Protein AF-A0A7S0FNV6-F1 (afdb_monomer_lite)

Secondary structure (DSSP, 8-state):
-PPPPP--PPPPPP--------TT----SPPGGGBS-THHHHHHEETTTTEEPPGGGEEE-TTS-EEEHHHHHHHHHHHHHH-TT--SS----EEE-TTT--EEETTTTTTTSPPPHHHHHHHHH-EEE-TTS-GGGSPTT--SS-TTSHHHHTT-----EEEHHHHHHIIIII-HHHHHHHHHTTHHHHTTS-------------------------------PPPP----------------S----SEEEEESS-B----EETTEEB--B-TT-EEEEEEE-TTSEEEEEETTS-EEEEEGGGEEE--EE-SS-B---GGGTBPPB-TT-EEEEEEEETTTEEEEEEPPPPPTT-----PPPEEEEEEGGGS---

Foldseek 3Di:
DDDPDPDDDDDDDQDDDDPADFLLDFPLAAWLQFFPDPVCLQQQQAPQVRTGEDLFQWWQAPVSHIHGLSRVVSVLVVVVVVCPPPPPDPDFSWDADPPPGHIDGCVRRCSVHTYDPVSSVVQQFGKGFGLQADPVSTPVPRNSHDCSRVSNVVVHGDGDIGGSNCHNVCLVPNPPSSVVSVVVVCVVVVVVPDDDDDDDDDDDDDDDDDDDDDDDDDDDDDDDDDDDDDDDDDDDPPDPPDDDDDDLLFAKWFQQAFDDDQDDDVVAGDDGDHGGWIWGFPDADPVQWTWTAGPVGDTHIDRSVRIDFDWFFFQAFDCFDLVVFADGDHGRFTWTFSDDDPQFKTWTWTDQDDDPPPPDRPDDIRTGMDTNVRTPDD

Sequence (378 aa):
MLAPEPTVVPPPPPKRHRPAGGSCEIPIRAHAGQLMDPDLYEEFVCRICLDLCEISEVTLLPCSHIFCRPCLRSYLDWVASRSETVRSSGKVTQGECPTCRRPFTREQAHMDSTSPAPVSEWLQRVPVRCAFAPSQHFPEGDDPLPAGHMVRLQGLSCDWVGSLGSYSQHLQDGCRVAAKVRKGGNVESALAEGGTSALSTPLAGTPCHSTAAGDSAAGHVEQSRTPDVQQSTPGTEEDARSIGPTVWRTGDFVVAQPWQSSERWGNEAALCVDSGDRVYISEVDGQEWAQGLLTDGRRGWLPFLICRRQPQVAVAAYEGDEARGYCRVKPGDELEVYHREGPQWCYGARLPRPLPTGGSPQASMVVGWFPTAILPTT

pLDDT: mean 79.87, std 24.1, range [28.97, 98.31]

Organism: NCBI:txid73915

Structure (mmCIF, N/CA/C/O backbone):
data_AF-A0A7S0FNV6-F1
#
_entry.id   AF-A0A7S0FNV6-F1
#
loop_
_atom_site.group_PDB
_atom_site.id
_atom_site.type_symbol
_atom_site.label_atom_id
_atom_site.label_alt_id
_atom_site.label_comp_id
_atom_site.label_asym_id
_atom_site.label_entity_id
_atom_site.label_seq_id
_atom_site.pdbx_PDB_ins_code
_atom_site.Cartn_x
_atom_site.Cartn_y
_atom_site.Cartn_z
_atom_site.occupancy
_atom_site.B_i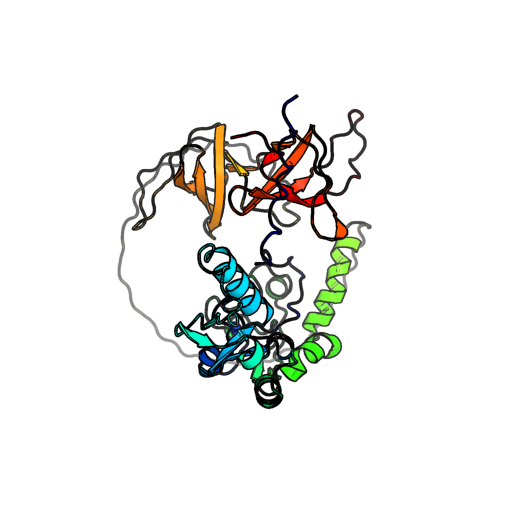so_or_equiv
_atom_site.auth_seq_id
_atom_site.auth_comp_id
_atom_site.auth_asym_id
_atom_site.auth_atom_id
_atom_site.pdbx_PDB_model_num
ATOM 1 N N . MET A 1 1 ? 28.979 33.963 -18.507 1.00 49.81 1 MET A N 1
ATOM 2 C CA . MET A 1 1 ? 27.664 33.319 -18.696 1.00 49.81 1 MET A CA 1
ATOM 3 C C . MET A 1 1 ? 27.748 31.952 -18.047 1.00 49.81 1 MET A C 1
ATOM 5 O O . MET A 1 1 ? 28.467 31.106 -18.558 1.00 49.81 1 MET A O 1
ATOM 9 N N . LEU A 1 2 ? 27.155 31.795 -16.862 1.00 43.12 2 LEU A N 1
ATOM 10 C CA . LEU A 1 2 ? 27.090 30.507 -16.167 1.00 43.12 2 LEU A CA 1
ATOM 11 C C . LEU A 1 2 ? 26.067 29.633 -16.898 1.00 43.12 2 LEU A C 1
ATOM 13 O O . LEU A 1 2 ? 24.983 30.115 -17.225 1.00 43.12 2 LEU A O 1
ATOM 17 N N . ALA A 1 3 ? 26.444 28.397 -17.218 1.00 38.44 3 ALA A N 1
ATOM 18 C CA . ALA A 1 3 ? 25.527 27.438 -17.817 1.00 38.44 3 ALA A CA 1
ATOM 19 C C . ALA A 1 3 ? 24.372 27.159 -16.835 1.00 38.44 3 ALA A C 1
ATOM 21 O O . ALA A 1 3 ? 24.632 27.070 -15.633 1.00 38.44 3 ALA A O 1
ATOM 22 N N . PRO A 1 4 ? 23.118 27.048 -17.309 1.00 50.66 4 PRO A N 1
ATOM 23 C CA . PRO A 1 4 ? 22.007 26.663 -16.450 1.00 50.66 4 PRO A CA 1
ATOM 24 C C . PRO A 1 4 ? 22.286 25.280 -15.856 1.00 50.66 4 PRO A C 1
ATOM 26 O O . PRO A 1 4 ? 22.694 24.366 -16.576 1.00 50.66 4 PRO A O 1
ATOM 29 N N . GLU A 1 5 ? 22.095 25.143 -14.543 1.00 34.44 5 GLU A N 1
ATOM 30 C CA . GLU A 1 5 ? 22.218 23.849 -13.878 1.00 34.44 5 GLU A CA 1
ATOM 31 C C . GLU A 1 5 ? 21.238 22.846 -14.505 1.00 34.44 5 GLU A C 1
ATOM 33 O O . GLU A 1 5 ? 20.091 23.201 -14.803 1.00 34.44 5 GLU A O 1
ATOM 38 N N . PRO A 1 6 ? 21.675 21.599 -14.747 1.00 37.44 6 PRO A N 1
ATOM 39 C CA . PRO A 1 6 ? 20.816 20.580 -15.321 1.00 37.44 6 PRO A CA 1
ATOM 40 C C . PRO A 1 6 ? 19.623 20.340 -14.396 1.00 37.44 6 PRO A C 1
ATOM 42 O O . PRO A 1 6 ? 19.781 20.061 -13.209 1.00 37.44 6 PRO A O 1
ATOM 45 N N . THR A 1 7 ? 18.416 20.440 -14.952 1.00 37.69 7 THR A N 1
ATOM 46 C CA . THR A 1 7 ? 17.172 20.130 -14.248 1.00 37.69 7 THR A CA 1
ATOM 47 C C . THR A 1 7 ? 17.206 18.660 -13.834 1.00 37.69 7 THR A C 1
ATOM 49 O O . THR A 1 7 ? 17.069 17.765 -14.668 1.00 37.69 7 THR A O 1
ATOM 52 N N . VAL A 1 8 ? 17.449 18.403 -12.548 1.00 36.47 8 VAL A N 1
ATOM 53 C CA . VAL A 1 8 ? 17.469 17.050 -11.986 1.00 36.47 8 VAL A CA 1
ATOM 54 C C . VAL A 1 8 ? 16.041 16.514 -12.008 1.00 36.47 8 VAL A C 1
ATOM 56 O O . VAL A 1 8 ? 15.206 16.899 -11.193 1.00 36.47 8 VAL A O 1
ATOM 59 N N . VAL A 1 9 ? 15.744 15.643 -12.972 1.00 37.19 9 VAL A N 1
ATOM 60 C CA . VAL A 1 9 ? 14.475 14.910 -13.022 1.00 37.19 9 VAL A CA 1
ATOM 61 C C . VAL A 1 9 ? 14.528 13.828 -11.936 1.00 37.19 9 VAL A C 1
ATOM 63 O O . VAL A 1 9 ? 15.417 12.974 -11.997 1.00 37.19 9 VAL A O 1
ATOM 66 N N . PRO A 1 10 ? 13.638 13.845 -10.925 1.00 36.56 10 PRO A N 1
ATOM 67 C CA . PRO A 1 10 ? 13.644 12.831 -9.879 1.00 36.56 10 PRO A CA 1
ATOM 68 C C . PRO A 1 10 ? 13.329 11.445 -10.469 1.00 36.56 10 PRO A C 1
ATOM 70 O O . PRO A 1 10 ? 12.566 11.344 -11.437 1.00 36.56 10 PRO A O 1
ATOM 73 N N . PRO A 1 11 ? 13.908 10.367 -9.911 1.00 38.66 11 PRO A N 1
ATOM 74 C CA . PRO A 1 11 ? 13.643 9.011 -10.372 1.00 38.66 11 PRO A CA 1
ATOM 75 C C . PRO A 1 11 ? 12.152 8.650 -10.221 1.00 38.66 11 PRO A C 1
ATOM 77 O O . PRO A 1 11 ? 11.466 9.192 -9.348 1.00 38.66 11 PRO A O 1
ATOM 80 N N . PRO A 1 12 ? 11.628 7.734 -11.059 1.00 33.19 12 PRO A N 1
ATOM 81 C CA . PRO A 1 12 ? 10.255 7.257 -10.930 1.00 33.19 12 PRO A CA 1
ATOM 82 C C . PRO A 1 12 ? 10.055 6.542 -9.577 1.00 33.19 12 PRO A C 1
ATOM 84 O O . PRO A 1 12 ? 10.946 5.799 -9.160 1.00 33.19 12 PRO A O 1
ATOM 87 N N . PRO A 1 13 ? 8.906 6.731 -8.898 1.00 38.12 13 PRO A N 1
ATOM 88 C CA . PRO A 1 13 ? 8.635 6.094 -7.609 1.00 38.12 13 PRO A CA 1
ATOM 89 C C . PRO A 1 13 ? 8.550 4.560 -7.739 1.00 38.12 13 PRO A C 1
ATOM 91 O O . PRO A 1 13 ? 8.210 4.044 -8.816 1.00 38.12 13 PRO A O 1
ATOM 94 N N . PRO A 1 14 ? 8.847 3.804 -6.667 1.00 36.81 14 PRO A N 1
ATOM 95 C CA . PRO A 1 14 ? 8.740 2.352 -6.666 1.00 36.81 14 PRO A CA 1
ATOM 96 C C . PRO A 1 14 ? 7.277 1.898 -6.793 1.00 36.81 14 PRO A C 1
ATOM 98 O O . PRO A 1 14 ? 6.325 2.538 -6.346 1.00 36.81 14 PRO A O 1
ATOM 101 N N . LYS A 1 15 ? 7.069 0.747 -7.438 1.00 39.38 15 LYS A N 1
ATOM 102 C CA . LYS A 1 15 ? 5.730 0.188 -7.646 1.00 39.38 15 LYS A CA 1
ATOM 103 C C . LYS A 1 15 ? 5.241 -0.567 -6.393 1.00 39.38 15 LYS A C 1
ATOM 105 O O . LYS A 1 15 ? 5.511 -1.752 -6.266 1.00 39.38 15 LYS A O 1
ATOM 110 N N . ARG A 1 16 ? 4.429 0.140 -5.589 1.00 50.41 16 ARG A N 1
ATOM 111 C CA . ARG A 1 16 ? 3.310 -0.281 -4.696 1.00 50.41 16 ARG A CA 1
ATOM 112 C C . ARG A 1 16 ? 3.579 -1.174 -3.463 1.00 50.41 16 ARG A C 1
ATOM 114 O O . ARG A 1 16 ? 3.850 -2.357 -3.608 1.00 50.41 16 ARG A O 1
ATOM 121 N N . HIS A 1 17 ? 3.169 -0.664 -2.292 1.00 35.41 17 HIS A N 1
ATOM 122 C CA . HIS A 1 17 ? 2.079 -1.257 -1.496 1.00 35.41 17 HIS A CA 1
ATOM 123 C C . HIS A 1 17 ? 0.833 -0.375 -1.674 1.00 35.41 17 HIS A C 1
ATOM 125 O O . HIS A 1 17 ? 0.923 0.851 -1.663 1.00 35.41 17 HIS A O 1
ATOM 131 N N . ARG A 1 18 ? -0.326 -0.982 -1.931 1.00 41.66 18 ARG A N 1
ATOM 132 C CA . ARG A 1 18 ? -1.600 -0.265 -2.067 1.00 41.66 18 ARG A CA 1
ATOM 133 C C . ARG A 1 18 ? -2.161 -0.034 -0.653 1.00 41.66 18 ARG A C 1
ATOM 135 O O . ARG A 1 18 ? -2.163 -1.000 0.106 1.00 41.66 18 ARG A O 1
ATOM 142 N N . PRO A 1 19 ? -2.625 1.174 -0.280 1.00 43.91 19 PRO A N 1
ATOM 143 C CA . PRO A 1 19 ? -3.378 1.342 0.963 1.00 43.91 19 PRO A CA 1
ATOM 144 C C . PRO A 1 19 ? -4.618 0.441 0.921 1.00 43.91 19 PRO A C 1
ATOM 146 O O . PRO A 1 19 ? -5.145 0.200 -0.170 1.00 43.91 19 PRO A O 1
ATOM 149 N N . ALA A 1 20 ? -5.021 -0.085 2.084 1.00 49.03 20 ALA A N 1
ATOM 150 C CA . ALA A 1 20 ? -6.153 -0.998 2.242 1.00 49.03 20 ALA A CA 1
ATOM 151 C C . ALA A 1 20 ? -7.318 -0.572 1.333 1.00 49.03 20 ALA A C 1
ATOM 153 O O . ALA A 1 20 ? -7.742 0.585 1.367 1.00 49.03 20 ALA A O 1
ATOM 154 N N . GLY A 1 21 ? -7.753 -1.488 0.462 1.00 50.81 21 GLY A N 1
ATOM 155 C CA . GLY A 1 21 ? -8.805 -1.229 -0.516 1.00 50.81 21 GLY A CA 1
ATOM 156 C C . GLY A 1 21 ? -10.047 -0.633 0.144 1.00 50.81 21 GLY A C 1
ATOM 157 O O . GLY A 1 21 ? -10.312 -0.873 1.323 1.00 50.81 21 GLY A O 1
ATOM 158 N N . GLY A 1 22 ? -10.804 0.169 -0.609 1.00 59.50 22 GLY A N 1
ATOM 159 C CA . GLY A 1 22 ? -12.072 0.719 -0.122 1.00 59.50 22 GLY A CA 1
ATOM 160 C C . GLY A 1 22 ? -12.992 -0.385 0.416 1.00 59.50 22 GLY A C 1
ATOM 161 O O . GLY A 1 22 ? -12.847 -1.552 0.056 1.00 59.50 22 GLY A O 1
ATOM 162 N N . SER A 1 23 ? -13.972 -0.026 1.248 1.00 76.94 23 SER A N 1
ATOM 163 C CA . SER A 1 23 ? -14.884 -0.965 1.937 1.00 76.94 23 SER A CA 1
ATOM 164 C C . SER A 1 23 ? -15.609 -1.972 1.023 1.00 76.94 23 SER A C 1
ATOM 166 O O . SER A 1 23 ? -16.166 -2.948 1.524 1.00 76.94 23 SER A O 1
ATOM 168 N N . CYS A 1 24 ? -15.606 -1.746 -0.294 1.00 86.06 24 CYS A N 1
ATOM 169 C CA . CYS A 1 24 ? -16.256 -2.568 -1.314 1.00 86.06 24 CYS A CA 1
ATOM 170 C C . CYS A 1 24 ? -15.292 -3.168 -2.358 1.00 86.06 24 CYS A C 1
ATOM 172 O O . CYS A 1 24 ? -15.754 -3.702 -3.370 1.00 86.06 24 CYS A O 1
ATOM 174 N N . GLU A 1 25 ? -13.972 -3.054 -2.187 1.00 90.56 25 GLU A N 1
ATOM 175 C CA . GLU A 1 25 ? -13.026 -3.585 -3.169 1.00 90.56 25 GLU A CA 1
ATOM 176 C C . GLU A 1 25 ? -12.977 -5.121 -3.145 1.00 90.56 25 GLU A C 1
ATOM 178 O O . GLU A 1 25 ? -12.723 -5.742 -2.121 1.00 90.56 25 GLU A O 1
ATOM 183 N N . ILE A 1 26 ? -13.178 -5.751 -4.305 1.00 93.31 26 ILE A N 1
ATOM 184 C CA . ILE A 1 26 ? -13.079 -7.207 -4.456 1.00 93.31 26 ILE A CA 1
ATOM 185 C C . ILE A 1 26 ? -11.614 -7.579 -4.710 1.00 93.31 26 ILE A C 1
ATOM 187 O O . ILE A 1 26 ? -11.082 -7.178 -5.750 1.00 93.31 26 ILE A O 1
ATOM 191 N N . PRO A 1 27 ? -10.965 -8.376 -3.838 1.00 92.00 27 PRO A N 1
ATOM 192 C CA . PRO A 1 27 ? -9.602 -8.838 -4.079 1.00 92.00 27 PRO A CA 1
ATOM 193 C C . PRO A 1 27 ? -9.567 -9.731 -5.320 1.00 92.00 27 PRO A C 1
ATOM 195 O O . PRO A 1 27 ? -10.121 -10.825 -5.322 1.00 92.00 27 PRO A O 1
ATOM 198 N N . ILE A 1 28 ? -8.940 -9.257 -6.398 1.00 91.12 28 ILE A N 1
ATOM 199 C CA . ILE A 1 28 ? -8.869 -9.990 -7.677 1.00 91.12 28 ILE A CA 1
ATOM 200 C C . ILE A 1 28 ? -7.806 -11.101 -7.615 1.00 91.12 28 ILE A C 1
ATOM 202 O O . ILE A 1 28 ? -7.896 -12.104 -8.322 1.00 91.12 28 ILE A O 1
ATOM 206 N N . ARG A 1 29 ? -6.802 -10.931 -6.750 1.00 92.25 29 ARG A N 1
ATOM 207 C CA . ARG A 1 29 ? -5.719 -11.890 -6.516 1.00 92.25 29 ARG A CA 1
ATOM 208 C C . ARG A 1 29 ? -6.006 -12.711 -5.266 1.00 92.25 29 ARG A C 1
ATOM 210 O O . ARG A 1 29 ? -6.657 -12.224 -4.347 1.00 92.25 29 ARG A O 1
ATOM 217 N N . ALA A 1 30 ? -5.527 -13.950 -5.256 1.00 94.94 30 ALA A N 1
ATOM 218 C CA . ALA A 1 30 ? -5.491 -14.735 -4.034 1.00 94.94 30 ALA A CA 1
ATOM 219 C C . ALA A 1 30 ? -4.297 -14.286 -3.183 1.00 94.94 30 ALA A C 1
ATOM 221 O O . ALA A 1 30 ? -3.218 -14.045 -3.726 1.00 94.94 30 ALA A O 1
ATOM 222 N N . HIS A 1 31 ? -4.512 -14.200 -1.877 1.00 94.06 31 HIS A N 1
ATOM 223 C CA . HIS A 1 31 ? -3.502 -13.889 -0.876 1.00 94.06 31 HIS A CA 1
ATOM 224 C C . HIS A 1 31 ? -2.934 -15.155 -0.237 1.00 94.06 31 HIS A C 1
ATOM 226 O O . HIS A 1 31 ? -3.578 -16.207 -0.264 1.00 94.06 31 HIS A O 1
ATOM 232 N N . ALA A 1 32 ? -1.758 -15.043 0.386 1.00 93.69 32 ALA A N 1
ATOM 233 C CA . ALA A 1 32 ? -1.131 -16.145 1.124 1.00 93.69 32 ALA A CA 1
ATOM 234 C C . ALA A 1 32 ? -2.103 -16.788 2.134 1.00 93.69 32 ALA A C 1
ATOM 236 O O . ALA A 1 32 ? -2.301 -17.998 2.084 1.00 93.69 32 ALA A O 1
ATOM 237 N N . GLY A 1 33 ? -2.819 -15.963 2.916 1.00 93.69 33 GLY A N 1
ATOM 238 C CA . GLY A 1 33 ? -3.893 -16.351 3.847 1.00 93.69 33 GLY A CA 1
ATOM 239 C C . GLY A 1 33 ? -4.915 -17.357 3.301 1.00 93.69 33 GLY A C 1
ATOM 240 O O . GLY A 1 33 ? -5.498 -18.147 4.039 1.00 93.69 33 GLY A O 1
ATOM 241 N N . GLN A 1 34 ? -5.151 -17.342 1.987 1.00 96.12 34 GLN A N 1
ATOM 242 C CA . GLN A 1 34 ? -6.177 -18.153 1.335 1.00 96.12 34 GLN A CA 1
ATOM 243 C C . GLN A 1 34 ? -5.724 -19.576 0.998 1.00 96.12 34 GLN A C 1
ATOM 245 O O . GLN A 1 34 ? -6.561 -20.377 0.568 1.00 96.12 34 GLN A O 1
ATOM 250 N N . LEU A 1 35 ? -4.443 -19.905 1.169 1.00 96.31 35 LEU A N 1
ATOM 251 C CA . LEU A 1 35 ? -3.936 -21.254 0.949 1.00 96.31 35 LEU A CA 1
ATOM 252 C C . LEU A 1 35 ? -4.602 -22.241 1.922 1.00 96.31 35 LEU A C 1
ATOM 254 O O . LEU A 1 35 ? -4.890 -21.945 3.085 1.00 96.31 35 LEU A O 1
ATOM 258 N N . MET A 1 36 ? -4.924 -23.430 1.418 1.00 95.06 36 MET A N 1
ATOM 259 C CA . MET A 1 36 ? -5.504 -24.500 2.239 1.00 95.06 36 MET A CA 1
ATOM 260 C C . MET A 1 36 ? -4.441 -25.323 2.970 1.00 95.06 36 MET A C 1
ATOM 262 O O . MET A 1 36 ? -4.764 -25.986 3.951 1.00 95.06 36 MET A O 1
ATOM 266 N N . ASP A 1 37 ? -3.205 -25.275 2.483 1.00 93.31 37 ASP A N 1
ATOM 267 C CA . ASP A 1 37 ? -2.075 -26.041 2.987 1.00 93.31 37 ASP A CA 1
ATOM 268 C C . ASP A 1 37 ? -0.991 -25.072 3.499 1.00 93.31 37 ASP A C 1
ATOM 270 O O . ASP A 1 37 ? -0.431 -24.318 2.693 1.00 93.31 37 ASP A O 1
ATOM 274 N N . PRO A 1 38 ? -0.727 -25.043 4.819 1.00 86.19 38 PRO A N 1
ATOM 275 C CA . PRO A 1 38 ? 0.300 -24.201 5.424 1.00 86.19 38 PRO A CA 1
ATOM 276 C C . PRO A 1 38 ? 1.704 -24.443 4.864 1.00 86.19 38 PRO A C 1
ATOM 278 O O . PRO A 1 38 ? 2.471 -23.491 4.746 1.00 86.19 38 PRO A O 1
ATOM 281 N N . ASP A 1 39 ? 2.037 -25.671 4.465 1.00 88.50 39 ASP A N 1
ATOM 282 C CA . ASP A 1 39 ? 3.388 -25.997 3.994 1.00 88.50 39 ASP A CA 1
ATOM 283 C C . ASP A 1 39 ? 3.677 -25.319 2.642 1.00 88.50 39 ASP A C 1
ATOM 285 O O . ASP A 1 39 ? 4.799 -24.900 2.351 1.00 88.50 39 ASP A O 1
ATOM 289 N N . LEU A 1 40 ? 2.627 -25.081 1.848 1.00 88.62 40 LEU A N 1
ATOM 290 C CA . LEU A 1 40 ? 2.719 -24.368 0.574 1.00 88.62 40 LEU A CA 1
ATOM 291 C C . LEU A 1 40 ? 3.002 -22.865 0.731 1.00 88.62 40 LEU A C 1
ATOM 293 O O . LEU A 1 40 ? 3.398 -22.216 -0.246 1.00 88.62 40 LEU A O 1
ATOM 297 N N . TYR A 1 41 ? 2.834 -22.292 1.932 1.00 83.12 41 TYR A N 1
ATOM 298 C CA . TYR A 1 41 ? 3.212 -20.897 2.182 1.00 83.12 41 TYR A CA 1
ATOM 299 C C . TYR A 1 41 ? 4.707 -20.688 1.974 1.00 83.12 41 TYR A C 1
ATOM 301 O O . TYR A 1 41 ? 5.117 -19.673 1.411 1.00 83.12 41 TYR A O 1
ATOM 309 N N . GLU A 1 42 ? 5.539 -21.632 2.411 1.00 84.62 42 GLU A N 1
ATOM 310 C CA . GLU A 1 42 ? 6.986 -21.458 2.315 1.00 84.62 42 GLU A CA 1
ATOM 311 C C . GLU A 1 42 ? 7.488 -21.503 0.869 1.00 84.62 42 GLU A C 1
ATOM 313 O O . GLU A 1 42 ? 8.513 -20.880 0.563 1.00 84.62 42 GLU A O 1
ATOM 318 N N . GLU A 1 43 ? 6.745 -22.194 0.002 1.00 89.50 43 GLU A N 1
ATOM 319 C CA . GLU A 1 43 ? 7.110 -22.487 -1.382 1.00 89.50 43 GLU A CA 1
ATOM 320 C C . GLU A 1 43 ? 6.612 -21.424 -2.372 1.00 89.50 43 GLU A C 1
ATOM 322 O O . GLU A 1 43 ? 7.358 -21.030 -3.273 1.00 89.50 43 GLU A O 1
ATOM 327 N N . PHE A 1 44 ? 5.379 -20.923 -2.216 1.00 92.69 44 PHE A N 1
ATOM 328 C CA . PHE A 1 44 ? 4.738 -20.062 -3.227 1.00 92.69 44 PHE A CA 1
ATOM 329 C C . PHE A 1 44 ? 4.578 -18.593 -2.845 1.00 92.69 44 PHE A C 1
ATOM 331 O O . PHE A 1 44 ? 4.183 -17.774 -3.688 1.00 92.69 44 PHE A O 1
ATOM 338 N N . VAL A 1 45 ? 4.891 -18.231 -1.602 1.00 93.38 45 VAL A N 1
ATOM 339 C CA . VAL A 1 45 ? 4.855 -16.838 -1.157 1.00 93.38 45 VAL A CA 1
ATOM 340 C C . VAL A 1 45 ? 6.142 -16.135 -1.575 1.00 93.38 45 VAL A C 1
ATOM 342 O O . VAL A 1 45 ? 7.258 -16.545 -1.247 1.00 93.38 45 VAL A O 1
ATOM 345 N N . CYS A 1 46 ? 5.998 -15.029 -2.301 1.00 95.31 46 CYS A N 1
ATOM 346 C CA . CYS A 1 46 ? 7.129 -14.209 -2.697 1.00 95.31 46 CYS A CA 1
ATOM 347 C C . CYS A 1 46 ? 7.778 -13.587 -1.457 1.00 95.31 46 CYS A C 1
ATOM 349 O O . CYS A 1 46 ? 7.178 -12.744 -0.799 1.00 95.31 46 CYS A O 1
ATOM 351 N N . ARG A 1 47 ? 9.051 -13.895 -1.187 1.00 93.75 47 ARG A N 1
ATOM 352 C CA . ARG A 1 47 ? 9.781 -13.352 -0.021 1.00 93.75 47 ARG A CA 1
ATOM 353 C C . ARG A 1 47 ? 10.081 -11.845 -0.083 1.00 93.75 47 ARG A C 1
ATOM 355 O O . ARG A 1 47 ? 10.660 -11.313 0.854 1.00 93.75 47 ARG A O 1
ATOM 362 N N . ILE A 1 48 ? 9.719 -11.166 -1.176 1.00 92.88 48 ILE A N 1
ATOM 363 C CA . ILE A 1 48 ? 9.853 -9.706 -1.310 1.00 92.88 48 ILE A CA 1
ATOM 364 C C . ILE A 1 48 ? 8.560 -9.007 -0.885 1.00 92.88 48 ILE A C 1
ATOM 366 O O . ILE A 1 48 ? 8.609 -8.128 -0.036 1.00 92.88 48 ILE A O 1
ATOM 370 N N . CYS A 1 49 ? 7.414 -9.375 -1.472 1.00 92.44 49 CYS A N 1
ATOM 371 C CA . CYS A 1 49 ? 6.127 -8.741 -1.150 1.00 92.44 49 CYS A CA 1
ATOM 372 C C . CYS A 1 49 ? 5.319 -9.483 -0.079 1.00 92.44 49 CYS A C 1
ATOM 374 O O . CYS A 1 49 ? 4.260 -9.000 0.300 1.00 92.44 49 CYS A O 1
ATOM 376 N N . LEU A 1 50 ? 5.806 -10.644 0.372 1.00 91.69 50 LEU A N 1
ATOM 377 C CA . LEU A 1 50 ? 5.175 -11.529 1.355 1.00 91.69 50 LEU A CA 1
ATOM 378 C C . LEU A 1 50 ? 3.758 -11.972 0.966 1.00 91.69 50 LEU A C 1
ATOM 380 O O . LEU A 1 50 ? 2.928 -12.238 1.824 1.00 91.69 50 LEU A O 1
ATOM 384 N N . ASP A 1 51 ? 3.497 -12.081 -0.338 1.00 92.38 51 ASP A N 1
ATOM 385 C CA . ASP A 1 51 ? 2.193 -12.483 -0.866 1.00 92.38 51 ASP A CA 1
ATOM 386 C C . ASP A 1 51 ? 2.323 -13.608 -1.901 1.00 92.38 51 ASP A C 1
ATOM 388 O O . ASP A 1 51 ? 3.414 -13.875 -2.423 1.00 92.38 51 ASP A O 1
ATOM 392 N N . LEU A 1 52 ? 1.209 -14.273 -2.200 1.00 93.81 52 LEU A N 1
ATOM 393 C CA . LEU A 1 52 ? 1.146 -15.389 -3.135 1.00 93.81 52 LEU A CA 1
ATOM 394 C C . LEU A 1 52 ? 1.515 -14.940 -4.560 1.00 93.81 52 LEU A C 1
ATOM 396 O O . LEU A 1 52 ? 1.016 -13.935 -5.088 1.00 93.81 52 LEU A O 1
ATOM 400 N N . CYS A 1 53 ? 2.403 -15.700 -5.204 1.00 94.38 53 CYS A N 1
ATOM 401 C CA . CYS A 1 53 ? 2.813 -15.411 -6.574 1.00 94.38 53 CYS A CA 1
ATOM 402 C C . CYS A 1 53 ? 1.660 -15.634 -7.563 1.00 94.38 53 CYS A C 1
ATOM 404 O O . CYS A 1 53 ? 1.019 -16.683 -7.580 1.00 94.38 53 CYS A O 1
ATOM 406 N N . GLU A 1 54 ? 1.437 -14.663 -8.450 1.00 91.88 54 GLU A N 1
ATOM 407 C CA . GLU A 1 54 ? 0.523 -14.830 -9.581 1.00 91.88 54 GLU A CA 1
ATOM 408 C C . GLU A 1 54 ? 1.070 -15.861 -10.574 1.00 91.88 54 GLU A C 1
ATOM 410 O O . GLU A 1 54 ? 2.242 -15.809 -10.947 1.00 91.88 54 GLU A O 1
ATOM 415 N N . ILE A 1 55 ? 0.197 -16.741 -11.075 1.00 92.62 55 ILE A N 1
ATOM 416 C CA . ILE A 1 55 ? 0.550 -17.809 -12.028 1.00 92.62 55 ILE A CA 1
ATOM 417 C C . ILE A 1 55 ? 1.272 -17.258 -13.271 1.00 92.62 55 ILE A C 1
ATOM 419 O O . ILE A 1 55 ? 2.233 -17.862 -13.743 1.00 92.62 55 ILE A O 1
ATOM 423 N N . SER A 1 56 ? 0.829 -16.113 -13.804 1.00 89.94 56 SER A N 1
ATOM 424 C CA . SER A 1 56 ? 1.415 -15.475 -14.994 1.00 89.94 56 SER A CA 1
ATOM 425 C C . SER A 1 56 ? 2.711 -14.714 -14.710 1.00 89.94 56 SER A C 1
ATOM 427 O O . SER A 1 56 ? 3.522 -14.506 -15.614 1.00 89.94 56 SER A O 1
ATOM 429 N N . GLU A 1 57 ? 2.916 -14.303 -13.459 1.00 91.69 57 GLU A N 1
ATOM 430 C CA . GLU A 1 57 ? 3.991 -13.407 -13.032 1.00 91.69 57 GLU A CA 1
ATOM 431 C C . GLU A 1 57 ? 4.954 -14.068 -12.047 1.00 91.69 57 GLU A C 1
ATOM 433 O O . GLU A 1 57 ? 5.623 -13.384 -11.278 1.00 91.69 57 GLU A O 1
ATOM 438 N N . VAL A 1 58 ? 5.067 -15.394 -12.067 1.00 94.25 58 VAL A N 1
ATOM 439 C CA . VAL A 1 58 ? 6.002 -16.124 -11.209 1.00 94.25 58 VAL A CA 1
ATOM 440 C C . VAL A 1 58 ? 7.369 -16.276 -11.872 1.00 94.25 58 VAL A C 1
ATOM 442 O O . VAL A 1 58 ? 7.488 -16.566 -13.062 1.00 94.25 58 VAL A O 1
ATOM 445 N N . THR A 1 59 ? 8.427 -16.122 -11.090 1.00 95.25 59 THR A N 1
ATOM 446 C CA . THR A 1 59 ? 9.790 -16.493 -11.459 1.00 95.25 59 THR A CA 1
ATOM 447 C C . THR A 1 59 ? 10.313 -17.551 -10.505 1.00 95.25 59 THR A C 1
ATOM 449 O O . THR A 1 59 ? 10.295 -17.335 -9.297 1.00 95.25 59 THR A O 1
ATOM 452 N N . LEU A 1 60 ? 10.847 -18.642 -11.054 1.00 95.31 60 LEU A N 1
ATOM 453 C CA . LEU A 1 60 ? 11.625 -19.635 -10.320 1.00 95.31 60 LEU A CA 1
ATOM 454 C C . LEU A 1 60 ? 13.108 -19.430 -10.634 1.00 95.31 60 LEU A C 1
ATOM 456 O O . LEU A 1 60 ? 13.517 -19.509 -11.792 1.00 95.31 60 LEU A O 1
ATOM 460 N N . LEU A 1 61 ? 13.910 -19.162 -9.608 1.00 95.56 61 LEU A N 1
ATOM 461 C CA . LEU A 1 61 ? 15.361 -19.064 -9.756 1.00 95.56 61 LEU A CA 1
ATOM 462 C C . LEU A 1 61 ? 16.018 -20.458 -9.779 1.00 95.56 61 LEU A C 1
ATOM 464 O O . LEU A 1 61 ? 15.465 -21.397 -9.209 1.00 95.56 61 LEU A O 1
ATOM 468 N N . PRO A 1 62 ? 17.253 -20.602 -10.306 1.00 95.69 62 PRO A N 1
ATOM 469 C CA . PRO A 1 62 ? 17.998 -21.871 -10.274 1.00 95.69 62 PRO A CA 1
ATOM 470 C C . PRO A 1 62 ? 18.245 -22.434 -8.869 1.00 95.69 62 PRO A C 1
ATOM 472 O O . PRO A 1 62 ? 18.545 -23.610 -8.702 1.00 95.69 62 PRO A O 1
ATOM 475 N N . CYS A 1 63 ? 18.160 -21.582 -7.845 1.00 96.06 63 CYS A N 1
ATOM 476 C CA . CYS A 1 63 ? 18.257 -21.974 -6.445 1.00 96.06 63 CYS A CA 1
ATOM 477 C C . CYS A 1 63 ? 16.923 -22.442 -5.837 1.00 96.06 63 CYS A C 1
ATOM 479 O O . CYS A 1 63 ? 16.859 -22.585 -4.619 1.00 96.06 63 CYS A O 1
ATOM 481 N N . SER A 1 64 ? 15.895 -22.641 -6.665 1.00 94.19 64 SER A N 1
ATOM 482 C CA . SER A 1 64 ? 14.536 -23.069 -6.312 1.00 94.19 64 SER A CA 1
ATOM 483 C C . SER A 1 64 ? 13.706 -22.083 -5.485 1.00 94.19 64 SER A C 1
ATOM 485 O O . SER A 1 64 ? 12.636 -22.440 -5.011 1.00 94.19 64 SER A O 1
ATOM 487 N N . HIS A 1 65 ? 14.147 -20.832 -5.335 1.00 95.12 65 HIS A N 1
ATOM 488 C CA . HIS A 1 65 ? 13.321 -19.790 -4.721 1.00 95.12 65 HIS A CA 1
ATOM 489 C C . HIS A 1 65 ? 12.398 -19.138 -5.748 1.00 95.12 65 HIS A C 1
ATOM 491 O O . HIS A 1 65 ? 12.816 -18.850 -6.877 1.00 95.12 65 HIS A O 1
ATOM 497 N N . ILE A 1 66 ? 11.167 -18.868 -5.319 1.00 95.06 66 ILE A N 1
ATOM 498 C CA . ILE A 1 66 ? 10.109 -18.288 -6.139 1.00 95.06 66 ILE A CA 1
ATOM 499 C C . ILE A 1 66 ? 9.868 -16.817 -5.769 1.00 95.06 66 ILE A C 1
ATOM 501 O O . ILE A 1 66 ? 9.878 -16.434 -4.598 1.00 95.06 66 ILE A O 1
ATOM 505 N N . PHE A 1 67 ? 9.643 -15.977 -6.783 1.00 95.94 67 PHE A N 1
ATOM 506 C CA . PHE A 1 67 ? 9.306 -14.563 -6.618 1.00 95.94 67 PHE A CA 1
ATOM 507 C C . PHE A 1 67 ? 8.288 -14.099 -7.659 1.00 95.94 67 PHE A C 1
ATOM 509 O O . PHE A 1 67 ? 8.278 -14.585 -8.788 1.00 95.94 67 PHE A O 1
ATOM 516 N N . CYS A 1 68 ? 7.513 -13.067 -7.329 1.00 95.31 68 CYS A N 1
ATOM 517 C CA . CYS A 1 68 ? 6.816 -12.269 -8.331 1.00 95.31 68 CYS A CA 1
ATOM 518 C C . CYS A 1 68 ? 7.851 -11.612 -9.267 1.00 95.31 68 CYS A C 1
ATOM 520 O O . CYS A 1 68 ? 8.769 -10.931 -8.800 1.00 95.31 68 CYS A O 1
ATOM 522 N N . ARG A 1 69 ? 7.687 -11.752 -10.585 1.00 94.81 69 ARG A N 1
ATOM 523 C CA . ARG A 1 69 ? 8.542 -11.153 -11.621 1.00 94.81 69 ARG A CA 1
ATOM 524 C C . ARG A 1 69 ? 8.677 -9.632 -11.444 1.00 94.81 69 ARG A C 1
ATOM 526 O O . ARG A 1 69 ? 9.812 -9.153 -11.474 1.00 94.81 69 ARG A O 1
ATOM 533 N N . PRO A 1 70 ? 7.604 -8.855 -11.165 1.00 94.12 70 PRO A N 1
ATOM 534 C CA . PRO A 1 70 ? 7.741 -7.425 -10.876 1.00 94.12 70 PRO A CA 1
ATOM 535 C C . PRO A 1 70 ? 8.601 -7.127 -9.640 1.00 94.12 70 PRO A C 1
ATOM 537 O O . PRO A 1 70 ? 9.409 -6.196 -9.665 1.00 94.12 70 PRO A O 1
ATOM 540 N N . CYS A 1 71 ? 8.459 -7.923 -8.574 1.00 94.69 71 CYS A N 1
ATOM 541 C CA . CYS A 1 71 ? 9.213 -7.748 -7.333 1.00 94.69 71 CYS A CA 1
ATOM 542 C C . CYS A 1 71 ? 10.698 -8.046 -7.543 1.00 94.69 71 CYS A C 1
ATOM 544 O O . CYS A 1 71 ? 11.547 -7.238 -7.171 1.00 94.69 71 CYS A O 1
ATOM 546 N N . LEU A 1 72 ? 11.015 -9.168 -8.194 1.00 95.50 72 LEU A N 1
ATOM 547 C CA . LEU A 1 72 ? 12.398 -9.543 -8.471 1.00 95.50 72 LEU A CA 1
ATOM 548 C C . LEU A 1 72 ? 13.076 -8.550 -9.425 1.00 95.50 72 LEU A C 1
ATOM 550 O O . LEU A 1 72 ? 14.218 -8.168 -9.183 1.00 95.50 72 LEU A O 1
ATOM 554 N N . ARG A 1 73 ? 12.377 -8.069 -10.464 1.00 94.12 73 ARG A N 1
ATOM 555 C CA . ARG A 1 73 ? 12.901 -7.028 -11.364 1.00 94.12 73 ARG A CA 1
ATOM 556 C C . ARG A 1 73 ? 13.228 -5.745 -10.598 1.00 94.12 73 ARG A C 1
ATOM 558 O O . ARG A 1 73 ? 14.342 -5.249 -10.715 1.00 94.12 73 ARG A O 1
ATOM 565 N N . SER A 1 74 ? 12.299 -5.272 -9.765 1.00 90.50 74 SER A N 1
ATOM 566 C CA . SER A 1 74 ? 12.494 -4.061 -8.953 1.00 90.50 74 SER A CA 1
ATOM 567 C C . SER A 1 74 ? 13.672 -4.205 -7.986 1.00 90.50 74 SER A C 1
ATOM 569 O O . SER A 1 74 ? 14.472 -3.284 -7.843 1.00 90.50 74 SER A O 1
ATOM 571 N N . TYR A 1 75 ? 13.823 -5.381 -7.367 1.00 91.69 75 TYR A N 1
ATOM 572 C CA . TYR A 1 75 ? 14.974 -5.696 -6.522 1.00 91.69 75 TYR A CA 1
ATOM 573 C C . TYR A 1 75 ? 16.294 -5.630 -7.301 1.00 91.69 75 TYR A C 1
ATOM 575 O O . TYR A 1 75 ? 17.240 -4.987 -6.852 1.00 91.69 75 TYR A O 1
ATOM 583 N N . LEU A 1 76 ? 16.364 -6.250 -8.483 1.00 91.19 76 LEU A N 1
ATOM 584 C CA . LEU A 1 76 ? 17.576 -6.243 -9.306 1.00 91.19 76 LEU A CA 1
ATOM 585 C C . LEU A 1 76 ? 17.943 -4.838 -9.791 1.00 91.19 76 LEU A C 1
ATOM 587 O O . LEU A 1 76 ? 19.121 -4.482 -9.784 1.00 91.19 76 LEU A O 1
ATOM 591 N N . ASP A 1 77 ? 16.953 -4.037 -10.177 1.00 88.56 77 ASP A N 1
ATOM 592 C CA . ASP A 1 77 ? 17.174 -2.653 -10.597 1.00 88.56 77 ASP A CA 1
ATOM 593 C C . ASP A 1 77 ? 17.687 -1.798 -9.424 1.00 88.56 77 ASP A C 1
ATOM 595 O O . ASP A 1 77 ? 18.623 -1.011 -9.590 1.00 88.56 77 ASP A O 1
ATOM 599 N N . TRP A 1 78 ? 17.162 -2.018 -8.213 1.00 85.88 78 TRP A N 1
ATOM 600 C CA . TRP A 1 78 ? 17.674 -1.391 -6.993 1.00 85.88 78 TRP A CA 1
ATOM 601 C C . TRP A 1 78 ? 19.120 -1.807 -6.685 1.00 85.88 78 TRP A C 1
ATOM 603 O O . TRP A 1 78 ? 19.957 -0.938 -6.432 1.00 85.88 78 TRP A O 1
ATOM 613 N N . VAL A 1 79 ? 19.456 -3.100 -6.768 1.00 85.75 79 VAL A N 1
ATOM 614 C CA . VAL A 1 79 ? 20.839 -3.579 -6.572 1.00 85.75 79 VAL A CA 1
ATOM 615 C C . VAL A 1 79 ? 21.782 -2.938 -7.596 1.00 85.75 79 VAL A C 1
ATOM 617 O O . VAL A 1 79 ? 22.828 -2.408 -7.217 1.00 85.75 79 VAL A O 1
ATOM 620 N N . ALA A 1 80 ? 21.389 -2.906 -8.872 1.00 85.44 80 ALA A N 1
ATOM 621 C CA . ALA A 1 80 ? 22.182 -2.311 -9.947 1.00 85.44 80 ALA A CA 1
ATOM 622 C C . ALA A 1 80 ? 22.397 -0.797 -9.765 1.00 85.44 80 ALA A C 1
ATOM 624 O O . ALA A 1 80 ? 23.441 -0.272 -10.157 1.00 85.44 80 ALA A O 1
ATOM 625 N N . SER A 1 81 ? 21.435 -0.096 -9.154 1.00 82.56 81 SER A N 1
ATOM 626 C CA . SER A 1 81 ? 21.555 1.334 -8.844 1.00 82.56 81 SER A CA 1
ATOM 627 C C . SER A 1 81 ? 22.600 1.631 -7.761 1.00 82.56 81 SER A C 1
ATOM 629 O O . SER A 1 81 ? 23.206 2.697 -7.786 1.00 82.56 81 SER A O 1
ATOM 631 N N . ARG A 1 82 ? 22.866 0.687 -6.844 1.00 81.38 82 ARG A N 1
ATOM 632 C CA . ARG A 1 82 ? 23.860 0.857 -5.765 1.00 81.38 82 ARG A CA 1
ATOM 633 C C . ARG A 1 82 ? 25.283 0.490 -6.184 1.00 81.38 82 ARG A C 1
ATOM 635 O O . ARG A 1 82 ? 26.232 0.875 -5.506 1.00 81.38 82 ARG A O 1
ATOM 642 N N . SER A 1 83 ? 25.453 -0.244 -7.281 1.00 75.06 83 SER A N 1
ATOM 643 C CA . SER A 1 83 ? 26.759 -0.647 -7.805 1.00 75.06 83 SER A CA 1
ATOM 644 C C . SER A 1 83 ? 27.286 0.354 -8.845 1.00 75.06 83 SER A C 1
ATOM 646 O O . SER A 1 83 ? 27.472 0.008 -10.012 1.00 75.06 83 SER A O 1
ATOM 648 N N . GLU A 1 84 ? 27.528 1.608 -8.451 1.00 62.06 84 GLU A N 1
ATOM 649 C CA . GLU A 1 84 ? 28.122 2.634 -9.336 1.00 62.06 84 GLU A CA 1
ATOM 650 C C . GLU A 1 84 ? 29.561 2.300 -9.777 1.00 62.06 84 GLU A C 1
ATOM 652 O O . GLU A 1 84 ? 30.052 2.819 -10.777 1.00 62.06 84 GLU A O 1
ATOM 657 N N . THR A 1 85 ? 30.235 1.380 -9.086 1.00 55.34 85 THR A N 1
ATOM 658 C CA . THR A 1 85 ? 31.665 1.081 -9.248 1.00 55.34 85 THR A CA 1
ATOM 659 C C . THR A 1 85 ? 32.026 0.051 -10.326 1.00 55.34 85 THR A C 1
ATOM 661 O O . THR A 1 85 ? 33.213 -0.179 -10.547 1.00 55.34 85 THR A O 1
ATOM 664 N N . VAL A 1 86 ? 31.068 -0.569 -11.032 1.00 54.25 86 VAL A N 1
ATOM 665 C CA . VAL A 1 86 ? 31.354 -1.714 -11.936 1.00 54.25 86 VAL A CA 1
ATOM 666 C C . VAL A 1 86 ? 30.766 -1.533 -13.346 1.00 54.25 86 VAL A C 1
ATOM 668 O O . VAL A 1 86 ? 30.254 -2.470 -13.949 1.00 54.25 86 VAL A O 1
ATOM 671 N N . ARG A 1 87 ? 30.816 -0.320 -13.912 1.00 54.47 87 ARG A N 1
ATOM 672 C CA . ARG A 1 87 ? 30.316 -0.056 -15.284 1.00 54.47 87 ARG A CA 1
ATOM 673 C C . ARG A 1 87 ? 31.360 -0.175 -16.402 1.00 54.47 87 ARG A C 1
ATOM 675 O O . ARG A 1 87 ? 31.012 -0.038 -17.569 1.00 54.47 87 ARG A O 1
ATOM 682 N N . SER A 1 88 ? 32.617 -0.485 -16.086 1.00 58.38 88 SER A N 1
ATOM 683 C CA . SER A 1 88 ? 33.720 -0.404 -17.063 1.00 58.38 88 SER A CA 1
ATOM 684 C C . SER A 1 88 ? 34.047 -1.710 -17.797 1.00 58.38 88 SER A C 1
ATOM 686 O O . SER A 1 88 ? 35.042 -1.785 -18.513 1.00 58.38 88 SER A O 1
ATOM 688 N N . SER A 1 89 ? 33.269 -2.777 -17.635 1.00 58.25 89 SER A N 1
ATOM 689 C CA . SER A 1 89 ? 33.516 -4.037 -18.345 1.00 58.25 89 SER A CA 1
ATOM 690 C C . SER A 1 89 ? 32.178 -4.658 -18.689 1.00 58.25 89 SER A C 1
ATOM 692 O O . SER A 1 89 ? 31.414 -4.933 -17.773 1.00 58.25 89 SER A O 1
ATOM 694 N N . GLY A 1 90 ? 31.881 -4.840 -19.982 1.00 63.41 90 GLY A N 1
ATOM 695 C CA . GLY A 1 90 ? 30.618 -5.370 -20.528 1.00 63.41 90 GLY A CA 1
ATOM 696 C C . GLY A 1 90 ? 30.310 -6.822 -20.139 1.00 63.41 90 GLY A C 1
ATOM 697 O O . GLY A 1 90 ? 30.075 -7.670 -20.993 1.00 63.41 90 GLY A O 1
ATOM 698 N N . LYS A 1 91 ? 30.361 -7.121 -18.843 1.00 66.62 91 LYS A N 1
ATOM 699 C CA . LYS A 1 91 ? 30.117 -8.412 -18.220 1.00 66.62 91 LYS A CA 1
ATOM 700 C C . LYS A 1 91 ? 28.620 -8.535 -17.951 1.00 66.62 91 LYS A C 1
ATOM 702 O O . LYS A 1 91 ? 27.993 -7.593 -17.473 1.00 66.62 91 LYS A O 1
ATOM 707 N N . VAL A 1 92 ? 28.072 -9.704 -18.277 1.00 66.25 92 VAL A N 1
ATOM 708 C CA . VAL A 1 92 ? 26.676 -10.100 -18.037 1.00 66.25 92 VAL A CA 1
ATOM 709 C C . VAL A 1 92 ? 26.232 -9.667 -16.636 1.00 66.25 92 VAL A C 1
ATOM 711 O O . VAL A 1 92 ? 26.930 -9.948 -15.660 1.00 66.25 92 VAL A O 1
ATOM 714 N N . THR A 1 93 ? 25.083 -8.989 -16.538 1.00 72.56 93 THR A N 1
ATOM 715 C CA . THR A 1 93 ? 24.505 -8.542 -15.263 1.00 72.56 93 THR A CA 1
ATOM 716 C C . THR A 1 93 ? 24.074 -9.757 -14.446 1.00 72.56 93 THR A C 1
ATOM 718 O O . THR A 1 93 ? 22.975 -10.283 -14.633 1.00 72.56 93 THR A O 1
ATOM 721 N N . GLN A 1 94 ? 24.959 -10.238 -13.577 1.00 86.25 94 GLN A N 1
ATOM 722 C CA . GLN A 1 94 ? 24.625 -11.256 -12.590 1.00 86.25 94 GLN A CA 1
ATOM 723 C C . GLN A 1 94 ? 23.846 -10.604 -11.445 1.00 86.25 94 GLN A C 1
ATOM 725 O O . GLN A 1 94 ? 24.263 -9.576 -10.914 1.00 86.25 94 GLN A O 1
ATOM 730 N N . GLY A 1 95 ? 22.703 -11.190 -11.100 1.00 91.12 95 GLY A N 1
ATOM 731 C CA . GLY A 1 95 ? 21.939 -10.870 -9.898 1.00 91.12 95 GLY A CA 1
ATOM 732 C C . GLY A 1 95 ? 22.207 -11.890 -8.794 1.00 91.12 95 GLY A C 1
ATOM 733 O O . GLY A 1 95 ? 22.714 -12.980 -9.055 1.00 91.12 95 GLY A O 1
ATOM 734 N N . GLU A 1 96 ? 21.837 -11.559 -7.561 1.00 95.62 96 GLU A N 1
ATOM 735 C CA . GLU A 1 96 ? 21.867 -12.481 -6.421 1.00 95.62 96 GLU A CA 1
ATOM 736 C C . GLU A 1 96 ? 20.445 -12.774 -5.948 1.00 95.62 96 GLU A C 1
ATOM 738 O O . GLU A 1 96 ? 19.582 -11.895 -5.949 1.00 95.62 96 GLU A O 1
ATOM 743 N N . CYS A 1 97 ? 20.167 -14.022 -5.565 1.00 96.81 97 CYS A N 1
ATOM 744 C CA . CYS A 1 97 ? 18.860 -14.393 -5.026 1.00 96.81 97 CYS A CA 1
ATOM 745 C C . CYS A 1 97 ? 18.578 -13.630 -3.714 1.00 96.81 97 CYS A C 1
ATOM 747 O O . CYS A 1 97 ? 19.378 -13.759 -2.785 1.00 96.81 97 CYS A O 1
ATOM 749 N N . PRO A 1 98 ? 17.429 -12.939 -3.570 1.00 95.38 98 PRO A N 1
ATOM 750 C CA . PRO A 1 98 ? 17.080 -12.228 -2.335 1.00 95.38 98 PRO A CA 1
ATOM 751 C C . PRO A 1 98 ? 17.084 -13.104 -1.073 1.00 95.38 98 PRO A C 1
ATOM 753 O O . PRO A 1 98 ? 17.384 -12.613 0.010 1.00 95.38 98 PRO A O 1
ATOM 756 N N . THR A 1 99 ? 16.778 -14.399 -1.209 1.00 95.31 99 THR A N 1
ATOM 757 C CA . THR A 1 99 ? 16.666 -15.322 -0.071 1.00 95.31 99 THR A CA 1
ATOM 758 C C . THR A 1 99 ? 18.009 -15.934 0.324 1.00 95.31 99 THR A C 1
ATOM 760 O O . THR A 1 99 ? 18.390 -15.893 1.488 1.00 95.31 99 THR A O 1
ATOM 763 N N . CYS A 1 100 ? 18.750 -16.507 -0.631 1.00 96.69 100 CYS A N 1
ATOM 764 C CA . CYS A 1 100 ? 19.961 -17.287 -0.333 1.00 96.69 100 CYS A CA 1
ATOM 765 C C . CYS A 1 100 ? 21.259 -16.703 -0.899 1.00 96.69 100 CYS A C 1
ATOM 767 O O . CYS A 1 100 ? 22.312 -17.322 -0.757 1.00 96.69 100 CYS A O 1
ATOM 769 N N . ARG A 1 101 ? 21.187 -15.551 -1.578 1.00 95.56 101 ARG A N 1
ATOM 770 C CA . ARG A 1 101 ? 22.313 -14.845 -2.218 1.00 95.56 101 ARG A CA 1
ATOM 771 C C . ARG A 1 101 ? 23.078 -15.643 -3.276 1.00 95.56 101 ARG A C 1
ATOM 773 O O . ARG A 1 101 ? 24.127 -15.209 -3.736 1.00 95.56 101 ARG A O 1
ATOM 780 N N . ARG A 1 102 ? 22.568 -16.803 -3.712 1.00 97.25 102 ARG A N 1
ATOM 781 C CA . ARG A 1 102 ? 23.180 -17.539 -4.828 1.00 97.25 102 ARG A CA 1
ATOM 782 C C . ARG A 1 102 ? 23.103 -16.690 -6.105 1.00 97.25 102 ARG A C 1
ATOM 784 O O . ARG A 1 102 ? 22.023 -16.157 -6.389 1.00 97.25 102 ARG A O 1
ATOM 791 N N . PRO A 1 103 ? 24.204 -16.570 -6.864 1.00 95.50 103 PRO A N 1
ATOM 792 C CA . PRO A 1 103 ? 24.231 -15.772 -8.080 1.00 95.50 103 PRO A CA 1
ATOM 793 C C . PRO A 1 103 ? 23.417 -16.439 -9.191 1.00 95.50 103 PRO A C 1
ATOM 795 O O . PRO A 1 103 ? 23.361 -17.668 -9.288 1.00 95.50 103 PRO A O 1
ATOM 798 N N . PHE A 1 104 ? 22.812 -15.626 -10.048 1.00 95.56 104 PHE A N 1
ATOM 799 C CA . PHE A 1 104 ? 22.087 -16.063 -11.236 1.00 95.56 104 PHE A CA 1
ATOM 800 C C . PHE A 1 104 ? 22.176 -15.011 -12.352 1.00 95.56 104 PHE A C 1
ATOM 802 O O . PHE A 1 104 ? 22.491 -13.844 -12.122 1.00 95.56 104 PHE A O 1
ATOM 809 N N . THR A 1 105 ? 21.904 -15.424 -13.585 1.00 92.81 105 THR A N 1
ATOM 810 C CA . THR A 1 105 ? 21.805 -14.536 -14.760 1.00 92.81 105 THR A CA 1
ATOM 811 C C . THR A 1 105 ? 20.343 -14.212 -15.072 1.00 92.81 105 THR A C 1
ATOM 813 O O . THR A 1 105 ? 19.450 -14.997 -14.747 1.00 92.81 105 THR A O 1
ATOM 816 N N . ARG A 1 106 ? 20.061 -13.067 -15.706 1.00 90.50 106 ARG A N 1
ATOM 817 C CA . ARG A 1 106 ? 18.678 -12.678 -16.051 1.00 90.50 106 ARG A CA 1
ATOM 818 C C . ARG A 1 106 ? 17.987 -13.716 -16.940 1.00 90.50 106 ARG A C 1
ATOM 820 O O . ARG A 1 106 ? 16.794 -13.964 -16.767 1.00 90.50 106 ARG A O 1
ATOM 827 N N . GLU A 1 107 ? 18.753 -14.364 -17.810 1.00 90.62 107 GLU A N 1
ATOM 828 C CA . GLU A 1 107 ? 18.315 -15.450 -18.683 1.00 90.62 107 GLU A CA 1
ATOM 829 C C . GLU A 1 107 ? 17.890 -16.680 -17.870 1.00 90.62 107 GLU A C 1
ATOM 831 O O . GLU A 1 107 ? 16.807 -17.215 -18.089 1.00 90.62 107 GLU A O 1
ATOM 836 N N . GLN A 1 108 ? 18.690 -17.083 -16.874 1.00 92.56 108 GLN A N 1
ATOM 837 C CA . GLN A 1 108 ? 18.351 -18.182 -15.955 1.00 92.56 108 GLN A CA 1
ATOM 838 C C . GLN A 1 108 ? 17.110 -17.897 -15.105 1.00 92.56 108 GLN A C 1
ATOM 840 O O . GLN A 1 108 ? 16.436 -18.826 -14.672 1.00 92.56 108 GLN A O 1
ATOM 845 N N . ALA A 1 109 ? 16.825 -16.624 -14.835 1.00 91.81 109 ALA A N 1
ATOM 846 C CA . ALA A 1 109 ? 15.638 -16.206 -14.104 1.00 91.81 109 ALA A CA 1
ATOM 847 C C . ALA A 1 109 ? 14.414 -16.001 -15.007 1.00 91.81 109 ALA A C 1
ATOM 849 O O . ALA A 1 109 ? 13.371 -15.599 -14.503 1.00 91.81 109 ALA A O 1
ATOM 850 N N . HIS A 1 110 ? 14.514 -16.242 -16.322 1.00 90.75 110 HIS A N 1
ATOM 851 C CA . HIS A 1 110 ? 13.384 -16.116 -17.248 1.00 90.75 110 HIS A CA 1
ATOM 852 C C . HIS A 1 110 ? 12.650 -14.762 -17.128 1.00 90.75 110 HIS A C 1
ATOM 854 O O . HIS A 1 110 ? 11.428 -14.687 -17.248 1.00 90.75 110 HIS A O 1
ATOM 860 N N . MET A 1 111 ? 13.394 -13.677 -16.862 1.00 86.81 111 MET A N 1
ATOM 861 C CA . MET A 1 111 ? 12.825 -12.350 -16.570 1.00 86.81 111 MET A CA 1
ATOM 862 C C . MET A 1 111 ? 11.997 -11.773 -17.715 1.00 86.81 111 MET A C 1
ATOM 864 O O . MET A 1 111 ? 11.027 -11.056 -17.467 1.00 86.81 111 MET A O 1
ATOM 868 N N . ASP A 1 112 ? 12.375 -12.103 -18.946 1.00 86.81 112 ASP A N 1
ATOM 869 C CA . ASP A 1 112 ? 11.773 -11.557 -20.162 1.00 86.81 112 ASP A CA 1
ATOM 870 C C . ASP A 1 112 ? 10.987 -12.618 -20.951 1.00 86.81 112 ASP A C 1
ATOM 872 O O . ASP A 1 112 ? 10.506 -12.353 -22.050 1.00 86.81 112 ASP A O 1
ATOM 876 N N . SER A 1 113 ? 10.823 -13.816 -20.379 1.00 86.50 113 SER A N 1
ATOM 877 C CA . SER A 1 113 ? 10.033 -14.907 -20.951 1.00 86.50 113 SER A CA 1
ATOM 878 C C . SER A 1 113 ? 8.861 -15.286 -20.046 1.00 86.50 113 SER A C 1
ATOM 880 O O . SER A 1 113 ? 8.852 -15.018 -18.841 1.00 86.50 113 SER A O 1
ATOM 882 N N . THR A 1 114 ? 7.865 -15.960 -20.621 1.00 84.06 114 THR A N 1
ATOM 883 C CA . THR A 1 114 ? 6.797 -16.597 -19.844 1.00 84.06 114 THR A CA 1
ATOM 884 C C . THR A 1 114 ? 7.400 -17.562 -18.824 1.00 84.06 114 THR A C 1
ATOM 886 O O . THR A 1 114 ? 8.451 -18.163 -19.059 1.00 84.06 114 THR A O 1
ATOM 889 N N . SER A 1 115 ? 6.744 -17.679 -17.671 1.00 80.75 115 SER A N 1
ATOM 890 C CA . SER A 1 115 ? 7.158 -18.591 -16.610 1.00 80.75 115 SER A CA 1
ATOM 891 C C . SER A 1 115 ? 7.285 -20.018 -17.158 1.00 80.75 115 SER A C 1
ATOM 893 O O . SER A 1 115 ? 6.475 -20.408 -18.004 1.00 80.75 115 SER A O 1
ATOM 895 N N . PRO A 1 116 ? 8.272 -20.809 -16.700 1.00 82.94 116 PRO A N 1
ATOM 896 C CA . PRO A 1 116 ? 8.403 -22.193 -17.135 1.00 82.94 116 PRO A CA 1
ATOM 897 C C . PRO A 1 116 ? 7.089 -22.951 -16.917 1.00 82.94 116 PRO A C 1
ATOM 899 O O . PRO A 1 116 ? 6.536 -22.911 -15.813 1.00 82.94 116 PRO A O 1
ATOM 902 N N . ALA A 1 117 ? 6.611 -23.654 -17.952 1.00 85.19 117 ALA A N 1
ATOM 903 C CA . ALA A 1 117 ? 5.333 -24.369 -17.923 1.00 85.19 117 ALA A CA 1
ATOM 904 C C . ALA A 1 117 ? 5.134 -25.224 -16.651 1.00 85.19 117 ALA A C 1
ATOM 906 O O . ALA A 1 117 ? 4.081 -25.075 -16.026 1.00 85.19 117 ALA A O 1
ATOM 907 N N . PRO A 1 118 ? 6.139 -25.990 -16.160 1.00 89.75 118 PRO A N 1
ATOM 908 C CA . PRO A 1 118 ? 5.973 -26.806 -14.956 1.00 89.75 118 PRO A CA 1
ATOM 909 C C . PRO A 1 118 ? 5.580 -26.008 -13.704 1.00 89.75 118 PRO A C 1
ATOM 911 O O . PRO A 1 118 ? 4.745 -26.456 -12.925 1.00 89.75 118 PRO A O 1
ATOM 914 N N . VAL A 1 119 ? 6.140 -24.807 -13.518 1.00 89.19 119 VAL A N 1
ATOM 915 C CA . VAL A 1 119 ? 5.852 -23.966 -12.342 1.00 89.19 119 VAL A CA 1
ATOM 916 C C . VAL A 1 119 ? 4.436 -23.411 -12.425 1.00 89.19 119 VAL A C 1
ATOM 918 O O . VAL A 1 119 ? 3.697 -23.434 -11.444 1.00 89.19 119 VAL A O 1
ATOM 921 N N . SER A 1 120 ? 4.038 -22.948 -13.613 1.00 89.94 120 SER A N 1
ATOM 922 C CA . SER A 1 120 ? 2.687 -22.430 -13.826 1.00 89.94 120 SER A CA 1
ATOM 923 C C . SER A 1 120 ? 1.616 -23.518 -13.682 1.00 89.94 120 SER A C 1
ATOM 925 O O . SER A 1 120 ? 0.582 -23.265 -13.070 1.00 89.94 120 SER A O 1
ATOM 927 N N . GLU A 1 121 ? 1.871 -24.738 -14.167 1.00 92.75 121 GLU A N 1
ATOM 928 C CA . GLU A 1 121 ? 0.964 -25.882 -14.008 1.00 92.75 121 GLU A CA 1
ATOM 929 C C . GLU A 1 121 ? 0.827 -26.311 -12.546 1.00 92.75 121 GLU A C 1
ATOM 931 O O . GLU A 1 121 ? -0.267 -26.669 -12.106 1.00 92.75 121 GLU A O 1
ATOM 936 N N . TRP A 1 122 ? 1.922 -26.264 -11.785 1.00 91.62 122 TRP A N 1
ATOM 937 C CA . TRP A 1 122 ? 1.891 -26.592 -10.366 1.00 91.62 122 TRP A CA 1
ATOM 938 C C . TRP A 1 122 ? 1.090 -25.556 -9.575 1.00 91.62 122 TRP A C 1
ATOM 940 O O . TRP A 1 122 ? 0.138 -25.929 -8.888 1.00 91.62 122 TRP A O 1
ATOM 950 N N . LEU A 1 123 ? 1.375 -24.262 -9.772 1.00 93.50 123 LEU A N 1
ATOM 951 C CA . LEU A 1 123 ? 0.614 -23.174 -9.151 1.00 93.50 123 LEU A CA 1
ATOM 952 C C . LEU A 1 123 ? -0.877 -23.238 -9.491 1.00 93.50 123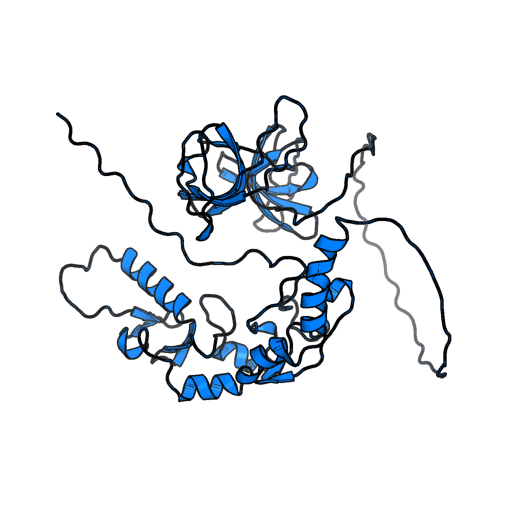 LEU A C 1
ATOM 954 O O . LEU A 1 123 ? -1.707 -23.023 -8.616 1.00 93.50 123 LEU A O 1
ATOM 958 N N . GLN A 1 124 ? -1.249 -23.585 -10.727 1.00 95.19 124 GLN A N 1
ATOM 959 C CA . GLN A 1 124 ? -2.657 -23.710 -11.130 1.00 95.19 124 GLN A CA 1
ATOM 960 C C . GLN A 1 124 ? -3.453 -24.726 -10.308 1.00 95.19 124 GLN A C 1
ATOM 962 O O . GLN A 1 124 ? -4.679 -24.601 -10.242 1.00 95.19 124 GLN A O 1
ATOM 967 N N . ARG A 1 125 ? -2.787 -25.722 -9.710 1.00 96.19 125 ARG A N 1
ATOM 968 C CA . ARG A 1 125 ? -3.404 -26.797 -8.918 1.00 96.19 125 ARG A CA 1
ATOM 969 C C . ARG A 1 125 ? -3.398 -26.522 -7.416 1.00 96.19 125 ARG A C 1
ATOM 971 O O . ARG A 1 125 ? -4.043 -27.269 -6.687 1.00 96.19 125 ARG A O 1
ATOM 978 N N . VAL A 1 126 ? -2.714 -25.471 -6.963 1.00 95.50 126 VAL A N 1
ATOM 979 C CA . VAL A 1 126 ? -2.643 -25.110 -5.542 1.00 95.50 126 VAL A CA 1
ATOM 980 C C . VAL A 1 126 ? -4.051 -24.821 -5.013 1.00 95.50 126 VAL A C 1
ATOM 982 O O . VAL A 1 126 ? -4.748 -23.983 -5.596 1.00 95.50 126 VAL A O 1
ATOM 985 N N . PRO A 1 127 ? -4.499 -25.506 -3.947 1.00 97.06 127 PRO A N 1
ATOM 986 C CA . PRO A 1 127 ? -5.826 -25.305 -3.391 1.00 97.06 127 PRO A CA 1
ATOM 987 C C . PRO A 1 127 ? -5.906 -23.985 -2.618 1.00 97.06 127 PRO A C 1
ATOM 989 O O . PRO A 1 127 ? -5.098 -23.710 -1.729 1.00 97.06 127 PRO A O 1
ATOM 992 N N . VAL A 1 128 ? -6.922 -23.188 -2.935 1.00 97.44 128 VAL A N 1
ATOM 993 C CA . VAL A 1 128 ? -7.220 -21.908 -2.288 1.00 97.44 128 VAL A CA 1
ATOM 994 C C . VAL A 1 128 ? -8.696 -21.810 -1.929 1.00 97.44 128 VAL A C 1
ATOM 996 O O . VAL A 1 128 ? -9.566 -22.346 -2.622 1.00 97.44 128 VAL A O 1
ATOM 999 N N . ARG A 1 129 ? -8.989 -21.076 -0.858 1.00 97.88 129 ARG A N 1
ATOM 1000 C CA . ARG A 1 129 ? -10.352 -20.682 -0.486 1.00 97.88 129 ARG A CA 1
ATOM 1001 C C . ARG A 1 129 ? -10.704 -19.302 -1.036 1.00 97.88 129 ARG A C 1
ATOM 1003 O O . ARG A 1 129 ? -9.833 -18.486 -1.341 1.00 97.88 129 ARG A O 1
ATOM 1010 N N . CYS A 1 130 ? -11.996 -19.018 -1.148 1.00 98.19 130 CYS A N 1
ATOM 1011 C CA . CYS A 1 130 ? -12.485 -17.693 -1.522 1.00 98.19 130 CYS A CA 1
ATOM 1012 C C . CYS A 1 130 ? -12.019 -16.618 -0.519 1.00 98.19 130 CYS A C 1
ATOM 1014 O O . CYS A 1 130 ? -12.058 -16.857 0.687 1.00 98.19 130 CYS A O 1
ATOM 1016 N N . ALA A 1 131 ? -11.666 -15.410 -0.982 1.00 97.44 131 ALA A N 1
ATOM 1017 C CA . ALA A 1 131 ? -11.335 -14.290 -0.086 1.00 97.44 131 ALA A CA 1
ATOM 1018 C C . ALA A 1 131 ? -12.511 -13.909 0.829 1.00 97.44 131 ALA A C 1
ATOM 1020 O O . ALA A 1 131 ? -12.323 -13.382 1.917 1.00 97.44 131 ALA A O 1
ATOM 1021 N N . PHE A 1 132 ? -13.739 -14.230 0.412 1.00 97.75 132 PHE A N 1
ATOM 1022 C CA . PHE A 1 132 ? -14.950 -14.020 1.199 1.00 97.75 132 PHE A CA 1
ATOM 1023 C C . PHE A 1 132 ? -15.274 -15.180 2.157 1.00 97.75 132 PHE A C 1
ATOM 1025 O O . PHE A 1 132 ? -16.382 -15.217 2.689 1.00 97.75 132 PHE A O 1
ATOM 1032 N N . ALA A 1 133 ? -14.373 -16.141 2.387 1.00 98.00 133 ALA A N 1
ATOM 1033 C CA . ALA A 1 133 ? -14.577 -17.165 3.416 1.00 98.00 133 ALA A CA 1
ATOM 1034 C C . ALA A 1 133 ? -14.738 -16.530 4.813 1.00 98.00 133 ALA A C 1
ATOM 1036 O O . ALA A 1 133 ? -14.303 -15.392 5.011 1.00 98.00 133 ALA A O 1
ATOM 1037 N N . PRO A 1 134 ? -15.396 -17.201 5.778 1.00 97.56 134 PRO A N 1
ATOM 1038 C CA . PRO A 1 134 ? -15.469 -16.727 7.163 1.00 97.56 134 PRO A CA 1
ATOM 1039 C C . PRO A 1 134 ? -14.086 -16.358 7.719 1.00 97.56 134 PRO A C 1
ATOM 1041 O O . PRO A 1 134 ? -13.127 -17.077 7.458 1.00 97.56 134 PRO A O 1
ATOM 1044 N N . SER A 1 135 ? -13.970 -15.272 8.491 1.00 95.69 135 SER A N 1
ATOM 1045 C CA . SER A 1 135 ? -12.670 -14.781 8.993 1.00 95.69 135 SER A CA 1
ATOM 1046 C C . SER A 1 135 ? -11.914 -15.835 9.814 1.00 95.69 135 SER A C 1
ATOM 1048 O O . SER A 1 135 ? -10.709 -15.990 9.676 1.00 95.69 135 SER A O 1
ATOM 1050 N N . GLN A 1 136 ? -12.647 -16.649 10.578 1.00 95.94 136 GLN A N 1
ATOM 1051 C CA . GLN A 1 136 ? -12.129 -17.780 11.360 1.00 95.94 136 GLN A CA 1
ATOM 1052 C C . GLN A 1 136 ? -11.473 -18.899 10.528 1.00 95.94 136 GLN A C 1
ATOM 1054 O O . GLN A 1 136 ? -10.909 -19.834 11.087 1.00 95.94 136 GLN A O 1
ATOM 1059 N N . HIS A 1 137 ? -11.614 -18.870 9.200 1.00 95.75 137 HIS A N 1
ATOM 1060 C CA . HIS A 1 137 ? -10.978 -19.830 8.300 1.00 95.75 137 HIS A CA 1
ATOM 1061 C C . HIS A 1 137 ? -9.579 -19.387 7.853 1.00 95.75 137 HIS A C 1
ATOM 1063 O O . HIS A 1 137 ? -8.905 -20.169 7.183 1.00 95.75 137 HIS A O 1
ATOM 1069 N N . PHE A 1 138 ? -9.156 -18.167 8.185 1.00 94.44 138 PHE A N 1
ATOM 1070 C CA . PHE A 1 138 ? -7.812 -17.665 7.919 1.00 94.44 138 PHE A CA 1
ATOM 1071 C C . PHE A 1 138 ? -6.955 -17.755 9.188 1.00 94.44 138 PHE A C 1
ATOM 1073 O O . PHE A 1 138 ? -7.505 -17.705 10.292 1.00 94.44 138 PHE A O 1
ATOM 1080 N N . PRO A 1 139 ? -5.623 -17.882 9.059 1.00 91.31 139 PRO A N 1
ATOM 1081 C CA . PRO A 1 139 ? -4.721 -17.655 10.182 1.00 91.31 139 PRO A CA 1
ATOM 1082 C C . PRO A 1 139 ? -4.945 -16.270 10.803 1.00 91.31 139 PRO A C 1
ATOM 1084 O O . PRO A 1 139 ? -5.390 -15.333 10.134 1.00 91.31 139 PRO A O 1
ATOM 1087 N N . GLU A 1 140 ? -4.650 -16.136 12.095 1.00 90.00 140 GLU A N 1
ATOM 1088 C CA . GLU A 1 140 ? -4.793 -14.865 12.804 1.00 90.00 140 GLU A CA 1
ATOM 1089 C C . GLU A 1 140 ? -3.933 -13.780 12.134 1.00 90.00 140 GLU A C 1
ATOM 1091 O O . GLU A 1 140 ? -2.722 -13.933 12.001 1.00 90.00 140 GLU A O 1
ATOM 1096 N N . GLY A 1 141 ? -4.572 -12.695 11.684 1.00 87.75 141 GLY A N 1
ATOM 1097 C CA . GLY A 1 141 ? -3.912 -11.591 10.976 1.00 87.75 141 GLY A CA 1
ATOM 1098 C C . GLY A 1 141 ? -3.822 -11.731 9.450 1.00 87.75 141 GLY A C 1
ATOM 1099 O O . GLY A 1 141 ? -3.490 -10.750 8.791 1.00 87.75 141 GLY A O 1
ATOM 1100 N N . ASP A 1 142 ? -4.196 -12.881 8.880 1.00 89.56 142 ASP A N 1
ATOM 1101 C CA . ASP A 1 142 ? -4.086 -13.167 7.439 1.00 89.56 142 ASP A CA 1
ATOM 1102 C C . ASP A 1 142 ? -5.437 -13.112 6.689 1.00 89.56 142 ASP A C 1
ATOM 1104 O O . ASP A 1 142 ? -5.563 -13.631 5.575 1.00 89.56 142 ASP A O 1
ATOM 1108 N N . ASP A 1 143 ? -6.475 -12.500 7.276 1.00 93.88 143 ASP A N 1
ATOM 1109 C CA . ASP A 1 143 ? -7.746 -12.275 6.572 1.00 93.88 143 ASP A CA 1
ATOM 1110 C C . ASP A 1 143 ? -7.512 -11.298 5.402 1.00 93.88 143 ASP A C 1
ATOM 1112 O O . ASP A 1 143 ? -7.135 -10.144 5.634 1.00 93.88 143 ASP A O 1
ATOM 1116 N N . PRO A 1 144 ? -7.753 -11.707 4.139 1.00 93.19 144 PRO A N 1
ATOM 1117 C CA . PRO A 1 144 ? -7.571 -10.826 2.986 1.00 93.19 144 PRO A CA 1
ATOM 1118 C C . PRO A 1 144 ? -8.545 -9.637 2.973 1.00 93.19 144 PRO A C 1
ATOM 1120 O O . PRO A 1 144 ? -8.397 -8.730 2.151 1.00 93.19 144 PRO A O 1
ATOM 1123 N N . LEU A 1 145 ? -9.563 -9.637 3.839 1.00 94.00 145 LEU A N 1
ATOM 1124 C CA . LEU A 1 145 ? -10.529 -8.556 3.980 1.00 94.00 145 LEU A CA 1
ATOM 1125 C C . LEU A 1 145 ? -10.361 -7.865 5.339 1.00 94.00 145 LEU A C 1
ATOM 1127 O O . LEU A 1 145 ? -10.441 -8.527 6.374 1.00 94.00 145 LEU A O 1
ATOM 1131 N N . PRO A 1 146 ? -10.225 -6.527 5.381 1.00 89.44 146 PRO A N 1
ATOM 1132 C CA . PRO A 1 146 ? -10.182 -5.811 6.650 1.00 89.44 146 PRO A CA 1
ATOM 1133 C C . PRO A 1 146 ? -11.514 -5.949 7.406 1.00 89.44 146 PRO A C 1
ATOM 1135 O O . PRO A 1 146 ? -12.576 -6.096 6.797 1.00 89.44 146 PRO A O 1
ATOM 1138 N N . ALA A 1 147 ? -11.486 -5.818 8.736 1.00 86.50 147 ALA A N 1
ATOM 1139 C CA . ALA A 1 147 ? -12.680 -5.944 9.584 1.00 86.50 147 ALA A CA 1
ATOM 1140 C C . ALA A 1 147 ? -13.826 -4.987 9.185 1.00 86.50 147 ALA A C 1
ATOM 1142 O O . ALA A 1 147 ? -14.998 -5.342 9.293 1.00 86.50 147 ALA A O 1
ATOM 1143 N N . GLY A 1 148 ? -13.494 -3.798 8.666 1.00 86.12 148 GLY A N 1
ATOM 1144 C CA . GLY A 1 148 ? -14.456 -2.810 8.159 1.00 86.12 148 GLY A CA 1
ATOM 1145 C C . GLY A 1 148 ? -14.953 -3.053 6.727 1.00 86.12 148 GLY A C 1
ATOM 1146 O O . GLY A 1 148 ? -15.701 -2.235 6.194 1.00 86.12 148 GLY A O 1
ATOM 1147 N N . HIS A 1 149 ? -14.538 -4.136 6.067 1.00 92.50 149 HIS A N 1
ATOM 1148 C CA . HIS A 1 149 ? -14.999 -4.456 4.720 1.00 92.50 149 HIS A CA 1
ATOM 1149 C C . HIS A 1 149 ? -16.501 -4.783 4.732 1.00 92.50 149 HIS A C 1
ATOM 1151 O O . HIS A 1 149 ? -16.976 -5.539 5.580 1.00 92.50 149 HIS A O 1
ATOM 1157 N N . MET A 1 150 ? -17.262 -4.279 3.757 1.00 92.06 150 MET A N 1
ATOM 1158 C CA . MET A 1 150 ? -18.727 -4.395 3.705 1.00 92.06 150 MET A CA 1
ATOM 1159 C C . MET A 1 150 ? -19.210 -5.847 3.811 1.00 92.06 150 MET A C 1
ATOM 1161 O O . MET A 1 150 ? -20.220 -6.121 4.452 1.00 92.06 150 MET A O 1
ATOM 1165 N N . VAL A 1 151 ? -18.476 -6.794 3.220 1.00 94.81 151 VAL A N 1
ATOM 1166 C CA . VAL A 1 151 ? -18.786 -8.231 3.324 1.00 94.81 151 VAL A CA 1
ATOM 1167 C C . VAL A 1 151 ? -18.787 -8.705 4.778 1.00 94.81 151 VAL A C 1
ATOM 1169 O O . VAL A 1 151 ? -19.697 -9.436 5.165 1.00 94.81 151 VAL A O 1
ATOM 1172 N N . ARG A 1 152 ? -17.809 -8.265 5.582 1.00 94.56 152 ARG A N 1
ATOM 1173 C CA . ARG A 1 152 ? -17.712 -8.594 7.010 1.00 94.56 152 ARG A CA 1
ATOM 1174 C C . ARG A 1 152 ? -18.847 -7.934 7.785 1.00 94.56 152 ARG A C 1
ATOM 1176 O O . ARG A 1 152 ? -19.560 -8.625 8.505 1.00 94.56 152 ARG A O 1
ATOM 1183 N N . LEU A 1 153 ? -19.088 -6.644 7.543 1.00 91.81 153 LEU A N 1
ATOM 1184 C CA . LEU A 1 153 ? -20.169 -5.883 8.185 1.00 91.81 153 LEU A CA 1
ATOM 1185 C C . LEU A 1 153 ? -21.565 -6.465 7.906 1.00 91.81 153 LEU A C 1
ATOM 1187 O O . LEU A 1 153 ? -22.434 -6.431 8.771 1.00 91.81 153 LEU A O 1
ATOM 1191 N N . GLN A 1 154 ? -21.785 -7.022 6.713 1.00 93.81 154 GLN A N 1
ATOM 1192 C CA . GLN A 1 154 ? -23.059 -7.630 6.315 1.00 93.81 154 GLN A CA 1
ATOM 1193 C C . GLN A 1 154 ? -23.162 -9.127 6.650 1.00 93.81 154 GLN A C 1
ATOM 1195 O O . GLN A 1 154 ? -24.158 -9.758 6.293 1.00 93.81 154 GLN A O 1
ATOM 1200 N N . GLY A 1 155 ? -22.140 -9.722 7.276 1.00 95.44 155 GLY A N 1
ATOM 1201 C CA . GLY A 1 155 ? -22.105 -11.160 7.562 1.00 95.44 155 GLY A CA 1
ATOM 1202 C C . GLY A 1 155 ? -22.168 -12.039 6.305 1.00 95.44 155 GLY A C 1
ATOM 1203 O O . GLY A 1 155 ? -22.631 -13.178 6.359 1.00 95.44 155 GLY A O 1
ATOM 1204 N N . LEU A 1 156 ? -21.748 -11.515 5.150 1.00 96.69 156 LEU A N 1
ATOM 1205 C CA . LEU A 1 156 ? -21.697 -12.274 3.906 1.00 96.69 156 LEU A CA 1
ATOM 1206 C C . LEU A 1 156 ? -20.461 -13.179 3.915 1.00 96.69 156 LEU A C 1
ATOM 1208 O O . LEU A 1 156 ? -19.378 -12.770 4.325 1.00 96.69 156 LEU A O 1
ATOM 1212 N N . SER A 1 157 ? -20.608 -14.409 3.427 1.00 97.62 157 SER A N 1
ATOM 1213 C CA . SER A 1 157 ? -19.484 -15.335 3.291 1.00 97.62 157 SER A CA 1
ATOM 1214 C C . SER A 1 157 ? -19.635 -16.269 2.090 1.00 97.62 157 SER A C 1
ATOM 1216 O O . SER A 1 157 ? -20.732 -16.448 1.553 1.00 97.62 157 SER A O 1
ATOM 1218 N N . CYS A 1 158 ? -18.512 -16.816 1.627 1.00 98.31 158 CYS A N 1
ATOM 1219 C CA . CYS A 1 158 ? -18.439 -17.801 0.554 1.00 98.31 158 CYS A CA 1
ATOM 1220 C C . CYS A 1 158 ? -17.552 -18.973 0.982 1.00 98.31 158 CYS A C 1
ATOM 1222 O O . CYS A 1 158 ? -16.401 -18.783 1.356 1.00 98.31 158 CYS A O 1
ATOM 1224 N N . ASP A 1 159 ? -18.084 -20.183 0.892 1.00 98.06 159 ASP A N 1
ATOM 1225 C CA . ASP A 1 159 ? -17.447 -21.452 1.257 1.00 98.06 159 ASP A CA 1
ATOM 1226 C C . ASP A 1 159 ? -16.692 -22.116 0.096 1.00 98.06 159 ASP A C 1
ATOM 1228 O O . ASP A 1 159 ? -16.224 -23.245 0.221 1.00 98.06 159 ASP A O 1
ATOM 1232 N N . TRP A 1 160 ? -16.563 -21.430 -1.043 1.00 98.31 160 TRP A N 1
ATOM 1233 C CA . TRP A 1 160 ? -15.884 -21.986 -2.205 1.00 98.31 160 TRP A CA 1
ATOM 1234 C C . TRP A 1 160 ? -14.414 -22.280 -1.899 1.00 98.31 160 TRP A C 1
ATOM 1236 O O . TRP A 1 160 ? -13.670 -21.423 -1.408 1.00 98.31 160 TRP A O 1
ATOM 1246 N N . VAL A 1 161 ? -14.010 -23.494 -2.264 1.00 98.12 161 VAL A N 1
ATOM 1247 C CA . VAL A 1 161 ? -12.630 -23.967 -2.299 1.00 98.12 161 VAL A CA 1
ATOM 1248 C C . VAL A 1 161 ? -12.389 -24.522 -3.695 1.00 98.12 161 VAL A C 1
ATOM 1250 O O . VAL A 1 161 ? -13.198 -25.291 -4.218 1.00 98.12 161 VAL A O 1
ATOM 1253 N N . GLY A 1 162 ? -11.284 -24.128 -4.308 1.00 97.62 162 GLY A N 1
ATOM 1254 C CA . GLY A 1 162 ? -10.900 -24.597 -5.630 1.00 97.62 162 GLY A CA 1
ATOM 1255 C C . GLY A 1 162 ? -9.413 -24.412 -5.853 1.00 97.62 162 GLY A C 1
ATOM 1256 O O . GLY A 1 162 ? -8.649 -24.253 -4.906 1.00 97.62 162 GLY A O 1
ATOM 1257 N N . SER A 1 163 ? -8.985 -24.450 -7.108 1.00 97.50 163 SER A N 1
ATOM 1258 C CA . SER A 1 163 ? -7.577 -24.250 -7.433 1.00 97.50 163 SER A CA 1
ATOM 1259 C C . SER A 1 163 ? -7.281 -22.783 -7.731 1.00 97.50 163 SER A C 1
ATOM 1261 O O . SER A 1 163 ? -8.154 -22.055 -8.220 1.00 97.50 163 SER A O 1
ATOM 1263 N N . LEU A 1 164 ? -6.038 -22.356 -7.511 1.00 96.06 164 LEU A N 1
ATOM 1264 C CA . LEU A 1 164 ? -5.579 -21.002 -7.825 1.00 96.06 164 LEU A CA 1
ATOM 1265 C C . LEU A 1 164 ? -5.837 -20.641 -9.299 1.00 96.06 164 LEU A C 1
ATOM 1267 O O . LEU A 1 164 ? -6.224 -19.513 -9.595 1.00 96.06 164 LEU A O 1
ATOM 1271 N N . GLY A 1 165 ? -5.723 -21.608 -10.219 1.00 95.94 165 GLY A N 1
ATOM 1272 C CA . GLY A 1 165 ? -6.039 -21.413 -11.641 1.00 95.94 165 GLY A CA 1
ATOM 1273 C C . GLY A 1 165 ? -7.516 -21.100 -11.924 1.00 95.94 165 GLY A C 1
ATOM 1274 O O . GLY A 1 165 ? -7.820 -20.401 -12.885 1.00 95.94 165 GLY A O 1
ATOM 1275 N N . SER A 1 166 ? -8.430 -21.562 -11.068 1.00 97.19 166 SER A N 1
ATOM 1276 C CA . SER A 1 166 ? -9.878 -21.311 -11.173 1.00 97.19 166 SER A CA 1
ATOM 1277 C C . SER A 1 166 ? -10.371 -20.130 -10.323 1.00 97.19 166 SER A C 1
ATOM 1279 O O . SER A 1 166 ? -11.533 -19.735 -10.426 1.00 97.19 166 SER A O 1
ATOM 1281 N N . TYR A 1 167 ? -9.496 -19.537 -9.503 1.00 97.19 167 TYR A N 1
ATOM 1282 C CA . TYR A 1 167 ? -9.851 -18.507 -8.523 1.00 97.19 167 TYR A CA 1
ATOM 1283 C C . TYR A 1 167 ? -10.469 -17.252 -9.155 1.00 97.19 167 TYR A C 1
ATOM 1285 O O . TYR A 1 167 ? -11.545 -16.809 -8.753 1.00 97.19 167 TYR A O 1
ATOM 1293 N N . SER A 1 168 ? -9.823 -16.701 -10.188 1.00 95.56 168 SER A N 1
ATOM 1294 C CA . SER A 1 168 ? -10.316 -15.496 -10.870 1.00 95.56 168 SER A CA 1
ATOM 1295 C C . SER A 1 168 ? -11.681 -15.737 -11.525 1.00 95.56 168 SER A C 1
ATOM 1297 O O . SER A 1 168 ? -12.599 -14.930 -11.369 1.00 95.56 168 SER A O 1
ATOM 1299 N N . GLN A 1 169 ? -11.859 -16.897 -12.167 1.00 96.81 169 GLN A N 1
ATOM 1300 C CA . GLN A 1 169 ? -13.139 -17.288 -12.759 1.00 96.81 169 GLN A CA 1
ATOM 1301 C C . GLN A 1 169 ? -14.234 -17.435 -11.694 1.00 96.81 169 GLN A C 1
ATOM 1303 O O . GLN A 1 169 ? -15.360 -16.978 -11.891 1.00 96.81 169 GLN A O 1
ATOM 1308 N N . HIS A 1 170 ? -13.908 -18.008 -10.531 1.00 97.81 170 HIS A N 1
ATOM 1309 C CA . HIS A 1 170 ? -14.838 -18.057 -9.409 1.00 97.81 170 HIS A CA 1
ATOM 1310 C C . HIS A 1 170 ? -15.292 -16.651 -8.993 1.00 97.81 170 HIS A C 1
ATOM 1312 O O . HIS A 1 170 ? -16.491 -16.420 -8.875 1.00 97.81 170 HIS A O 1
ATOM 1318 N N . LEU A 1 171 ? -14.387 -15.687 -8.815 1.00 97.06 171 LEU A N 1
ATOM 1319 C CA . LEU A 1 171 ? -14.771 -14.325 -8.422 1.00 97.06 171 LEU A CA 1
ATOM 1320 C C . LEU A 1 171 ? -15.631 -13.605 -9.474 1.00 97.06 171 LEU A C 1
ATOM 1322 O O . LEU A 1 171 ? -16.541 -12.846 -9.116 1.00 97.06 171 LEU A O 1
ATOM 1326 N N . GLN A 1 172 ? -15.357 -13.847 -10.757 1.00 95.56 172 GLN A N 1
ATOM 1327 C CA . GLN A 1 172 ? -16.072 -13.232 -11.877 1.00 95.56 172 GLN A CA 1
ATOM 1328 C C . GLN A 1 172 ? -17.486 -13.799 -12.036 1.00 95.56 172 GLN A C 1
ATOM 1330 O O . GLN A 1 172 ? -18.451 -13.024 -12.069 1.00 95.56 172 GLN A O 1
ATOM 1335 N N . ASP A 1 173 ? -17.619 -15.126 -12.017 1.00 94.75 173 ASP A N 1
ATOM 1336 C CA . ASP A 1 173 ? -18.839 -15.795 -12.481 1.00 94.75 173 ASP A CA 1
ATOM 1337 C C . ASP A 1 173 ? -19.507 -16.663 -11.406 1.00 94.75 173 ASP A C 1
ATOM 1339 O O . ASP A 1 173 ? -20.731 -16.784 -11.370 1.00 94.75 173 ASP A O 1
ATOM 1343 N N . GLY A 1 174 ? -18.724 -17.261 -10.504 1.00 95.56 174 GLY A N 1
ATOM 1344 C CA . GLY A 1 174 ? -19.218 -18.239 -9.527 1.00 95.56 174 GLY A CA 1
ATOM 1345 C C . GLY A 1 174 ? -19.576 -17.666 -8.151 1.00 95.56 174 GLY A C 1
ATOM 1346 O O . GLY A 1 174 ? -20.398 -18.233 -7.428 1.00 95.56 174 GLY A O 1
ATOM 1347 N N . CYS A 1 175 ? -18.968 -16.550 -7.753 1.00 98.12 175 CYS A N 1
ATOM 1348 C CA . CYS A 1 175 ? -19.030 -16.056 -6.386 1.00 98.12 175 CYS A CA 1
ATOM 1349 C C . CYS A 1 175 ? -20.249 -15.156 -6.161 1.00 98.12 175 CYS A C 1
ATOM 1351 O O . CYS A 1 175 ? -20.281 -13.986 -6.556 1.00 98.12 175 CYS A O 1
ATOM 1353 N N . ARG A 1 176 ? -21.246 -15.678 -5.437 1.00 97.88 176 ARG A N 1
ATOM 1354 C CA . ARG A 1 176 ? -22.460 -14.926 -5.071 1.00 97.88 176 ARG A CA 1
ATOM 1355 C C . ARG A 1 176 ? -22.150 -13.678 -4.237 1.00 97.88 176 ARG A C 1
ATOM 1357 O O . ARG A 1 176 ? -22.825 -12.665 -4.410 1.00 97.88 176 ARG A O 1
ATOM 1364 N N . VAL A 1 177 ? -21.141 -13.736 -3.362 1.00 97.31 177 VAL A N 1
ATOM 1365 C CA . VAL A 1 177 ? -20.712 -12.584 -2.549 1.00 97.31 177 VAL A CA 1
ATOM 1366 C C . VAL A 1 177 ? -20.088 -11.511 -3.434 1.00 97.31 177 VAL A C 1
ATOM 1368 O O . VAL A 1 177 ? -20.549 -10.374 -3.404 1.00 97.31 177 VAL A O 1
ATOM 1371 N N . ALA A 1 178 ? -19.139 -11.874 -4.303 1.00 96.56 178 ALA A N 1
ATOM 1372 C CA . ALA A 1 178 ? -18.538 -10.945 -5.262 1.00 96.56 178 ALA A CA 1
ATOM 1373 C C . ALA A 1 178 ? -19.597 -10.279 -6.160 1.00 96.56 178 ALA A C 1
ATOM 1375 O O . ALA A 1 178 ? -19.538 -9.079 -6.422 1.00 96.56 178 ALA A O 1
ATOM 1376 N N . ALA A 1 179 ? -20.592 -11.044 -6.621 1.00 96.25 179 ALA A N 1
ATOM 1377 C CA . ALA A 1 179 ? -21.696 -10.520 -7.421 1.00 96.25 179 ALA A CA 1
ATOM 1378 C C . ALA A 1 179 ? -22.577 -9.530 -6.636 1.00 96.25 179 ALA A C 1
ATOM 1380 O O . ALA A 1 179 ? -23.013 -8.525 -7.199 1.00 96.25 179 ALA A O 1
ATOM 1381 N N . LYS A 1 180 ? -22.826 -9.778 -5.341 1.00 95.50 180 LYS A N 1
ATOM 1382 C CA . LYS A 1 180 ? -23.535 -8.834 -4.461 1.00 95.50 180 LYS A CA 1
ATOM 1383 C C . LYS A 1 180 ? -22.731 -7.559 -4.232 1.00 95.50 180 LYS A C 1
ATOM 1385 O O . LYS A 1 180 ? -23.302 -6.487 -4.380 1.00 95.50 180 LYS A O 1
ATOM 1390 N N . VAL A 1 181 ? -21.432 -7.660 -3.944 1.00 93.94 181 VAL A N 1
ATOM 1391 C CA . VAL A 1 181 ? -20.551 -6.494 -3.744 1.00 93.94 181 VAL A CA 1
ATOM 1392 C C . VAL A 1 181 ? -20.519 -5.619 -5.001 1.00 93.94 181 VAL A C 1
ATOM 1394 O O . VAL A 1 181 ? -20.723 -4.414 -4.901 1.00 93.94 181 VAL A O 1
ATOM 1397 N N . ARG A 1 182 ? -20.398 -6.218 -6.198 1.00 93.62 182 ARG A N 1
ATOM 1398 C CA . ARG A 1 182 ? -20.475 -5.490 -7.483 1.00 93.62 182 ARG A CA 1
ATOM 1399 C C . ARG A 1 182 ? -21.796 -4.747 -7.683 1.00 93.62 182 ARG A C 1
ATOM 1401 O O . ARG A 1 182 ? -21.794 -3.640 -8.204 1.00 93.62 182 ARG A O 1
ATOM 1408 N N . LYS A 1 183 ? -22.924 -5.347 -7.288 1.00 92.50 183 LYS A N 1
ATOM 1409 C CA . LYS A 1 183 ? -24.248 -4.704 -7.373 1.00 92.50 183 LYS A CA 1
ATOM 1410 C C . LYS A 1 183 ? -24.438 -3.628 -6.296 1.00 92.50 183 LYS A C 1
ATOM 1412 O O . LYS A 1 183 ? -25.062 -2.611 -6.568 1.00 92.50 183 LYS A O 1
ATOM 1417 N N . GLY A 1 184 ? -23.904 -3.864 -5.097 1.00 82.25 184 GLY A N 1
ATOM 1418 C CA . GLY A 1 184 ? -24.011 -3.003 -3.919 1.00 82.25 184 GLY A CA 1
ATOM 1419 C C . GLY A 1 184 ? -23.126 -1.758 -3.973 1.00 82.25 184 GLY A C 1
ATOM 1420 O O . GLY A 1 184 ? -23.543 -0.715 -3.485 1.00 82.25 184 GLY A O 1
ATOM 1421 N N . GLY A 1 185 ? -21.969 -1.823 -4.639 1.00 64.75 185 GLY A N 1
ATOM 1422 C CA . GLY A 1 185 ? -21.098 -0.661 -4.861 1.00 64.75 185 GLY A CA 1
ATOM 1423 C C . GLY A 1 185 ? -21.749 0.465 -5.677 1.00 64.75 185 GLY A C 1
ATOM 1424 O O . GLY A 1 185 ? -21.299 1.600 -5.612 1.00 64.75 185 GLY A O 1
ATOM 1425 N N . ASN A 1 186 ? -22.847 0.182 -6.387 1.00 55.47 186 ASN A N 1
ATOM 1426 C CA . ASN A 1 186 ? -23.659 1.203 -7.060 1.00 55.47 186 ASN A CA 1
ATOM 1427 C C . ASN A 1 186 ? -24.711 1.856 -6.147 1.00 55.47 186 ASN A C 1
ATOM 1429 O O . ASN A 1 186 ? -25.326 2.845 -6.540 1.00 55.47 186 ASN A O 1
ATOM 1433 N N . VAL A 1 187 ? -24.957 1.319 -4.949 1.00 46.41 187 VAL A N 1
ATOM 1434 C CA . VAL A 1 187 ? -26.025 1.808 -4.061 1.00 46.41 187 VAL A CA 1
ATOM 1435 C C . VAL A 1 187 ? -25.573 3.036 -3.268 1.00 46.41 187 VAL A C 1
ATOM 1437 O O . VAL A 1 187 ? -26.404 3.883 -2.956 1.00 46.41 187 VAL A O 1
ATOM 1440 N N . GLU A 1 188 ? -24.268 3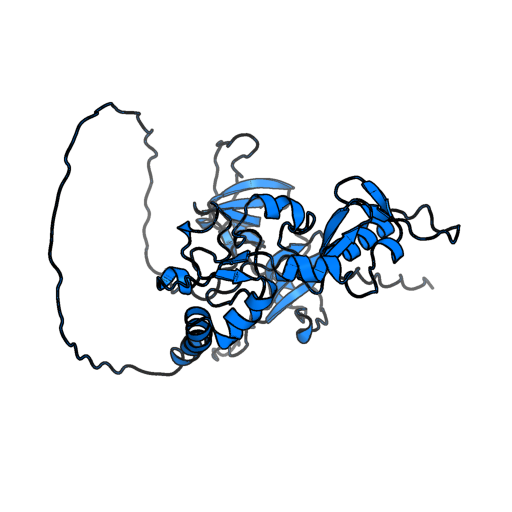.221 -3.043 1.00 49.28 188 GLU A N 1
ATOM 1441 C CA . GLU A 1 188 ? -23.736 4.474 -2.481 1.00 49.28 188 GLU A CA 1
ATOM 1442 C C . GLU A 1 188 ? -23.948 5.665 -3.442 1.00 49.28 188 GLU A C 1
ATOM 1444 O O . GLU A 1 188 ? -24.161 6.786 -2.991 1.00 49.28 188 GLU A O 1
ATOM 1449 N N . SER A 1 189 ? -24.031 5.421 -4.761 1.00 46.12 189 SER A N 1
ATOM 1450 C CA . SER A 1 189 ? -24.480 6.428 -5.740 1.00 46.12 189 SER A CA 1
ATOM 1451 C C . SER A 1 18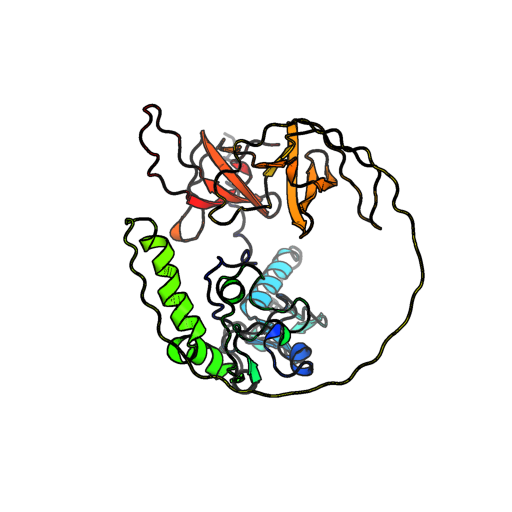9 ? -26.001 6.617 -5.781 1.00 46.12 189 SER A C 1
ATOM 1453 O O . SER A 1 189 ? -26.456 7.687 -6.167 1.00 46.12 189 SER A O 1
ATOM 1455 N N . ALA A 1 190 ? -26.796 5.626 -5.369 1.00 38.62 190 ALA A N 1
ATOM 1456 C CA . ALA A 1 190 ? -28.258 5.739 -5.337 1.00 38.62 190 ALA A CA 1
ATOM 1457 C C . ALA A 1 190 ? -28.777 6.420 -4.057 1.00 38.62 190 ALA A C 1
ATOM 1459 O O . ALA A 1 190 ? -29.816 7.068 -4.085 1.00 38.62 190 ALA A O 1
ATOM 1460 N N . LEU A 1 191 ? -28.045 6.333 -2.941 1.00 44.66 191 LEU A N 1
ATOM 1461 C CA . LEU A 1 191 ? -28.392 7.024 -1.690 1.00 44.66 191 LEU A CA 1
ATOM 1462 C C . LEU A 1 191 ? -28.066 8.530 -1.708 1.00 44.66 191 LEU A C 1
ATOM 1464 O O . LEU A 1 191 ? -28.506 9.253 -0.816 1.00 44.66 191 LEU A O 1
ATOM 1468 N N . ALA A 1 192 ? -27.354 9.014 -2.731 1.00 47.94 192 ALA A N 1
ATOM 1469 C CA . ALA A 1 192 ? -27.176 10.442 -2.993 1.00 47.94 192 ALA A CA 1
ATOM 1470 C C . ALA A 1 192 ? -28.354 11.071 -3.773 1.00 47.94 192 ALA A C 1
ATOM 1472 O O . ALA A 1 192 ? -28.496 12.292 -3.768 1.00 47.94 192 ALA A O 1
ATOM 1473 N N . GLU A 1 193 ? -29.230 10.270 -4.394 1.00 42.19 193 GLU A N 1
ATOM 1474 C CA . GLU A 1 193 ? -30.376 10.753 -5.177 1.00 42.19 193 GLU A CA 1
ATOM 1475 C C . GLU A 1 193 ? -31.669 9.996 -4.822 1.00 42.19 193 GLU A C 1
ATOM 1477 O O . GLU A 1 193 ? -32.063 9.033 -5.473 1.00 42.19 193 GLU A O 1
ATOM 1482 N N . GLY A 1 194 ? -32.376 10.478 -3.798 1.00 35.44 194 GLY A N 1
ATOM 1483 C CA . GLY A 1 194 ? -33.748 10.062 -3.482 1.00 35.44 194 GLY A CA 1
ATOM 1484 C C . GLY A 1 194 ? -33.843 9.399 -2.110 1.00 35.44 194 GLY A C 1
ATOM 1485 O O . GLY A 1 194 ? -33.239 8.373 -1.840 1.00 35.44 194 GLY A O 1
ATOM 1486 N N . GLY A 1 195 ? -34.563 9.967 -1.151 1.00 38.66 195 GLY A N 1
ATOM 1487 C CA . GLY A 1 195 ? -35.958 10.356 -1.310 1.00 38.66 195 GLY A CA 1
ATOM 1488 C C . GLY A 1 195 ? -36.798 9.287 -0.623 1.00 38.66 195 GLY A C 1
ATOM 1489 O O . GLY A 1 195 ? -37.023 8.207 -1.158 1.00 38.66 195 GLY A O 1
ATOM 1490 N N . THR A 1 196 ? -37.203 9.591 0.605 1.00 42.16 196 THR A N 1
ATOM 1491 C CA . THR A 1 196 ? -38.036 8.773 1.488 1.00 42.16 196 THR A CA 1
ATOM 1492 C C . THR A 1 196 ? -39.192 8.090 0.757 1.00 42.16 196 THR A C 1
ATOM 1494 O O . THR A 1 196 ? -40.097 8.762 0.261 1.00 42.16 196 THR A O 1
ATOM 1497 N N . SER A 1 197 ? -39.231 6.760 0.779 1.00 34.34 197 SER A N 1
ATOM 1498 C CA . SER A 1 197 ? -40.487 6.007 0.731 1.00 34.34 197 SER A CA 1
ATOM 1499 C C . SER A 1 197 ? -40.317 4.652 1.401 1.00 34.34 197 SER A C 1
ATOM 1501 O O . SER A 1 197 ? -39.673 3.740 0.892 1.00 34.34 197 SER A O 1
ATOM 1503 N N . ALA A 1 198 ? -40.904 4.569 2.591 1.00 36.84 198 ALA A N 1
ATOM 1504 C CA . ALA A 1 198 ? -41.168 3.337 3.304 1.00 36.84 198 ALA A CA 1
ATOM 1505 C C . ALA A 1 198 ? -42.234 2.520 2.567 1.00 36.84 198 ALA A C 1
ATOM 1507 O O . ALA A 1 198 ? -43.179 3.100 2.038 1.00 36.84 198 ALA A O 1
ATOM 1508 N N . LEU A 1 199 ? -42.130 1.191 2.627 1.00 32.34 199 LEU A N 1
ATOM 1509 C CA . LEU A 1 199 ? -43.278 0.312 2.857 1.00 32.34 199 LEU A CA 1
ATOM 1510 C C . LEU A 1 199 ? -42.806 -1.095 3.242 1.00 32.34 199 LEU A C 1
ATOM 1512 O O . LEU A 1 199 ? -42.047 -1.756 2.538 1.00 32.34 199 LEU A O 1
ATOM 1516 N N . SER A 1 200 ? -43.286 -1.512 4.406 1.00 33.78 200 SER A N 1
ATOM 1517 C CA . SER A 1 200 ? -43.132 -2.816 5.036 1.00 33.78 200 SER A CA 1
ATOM 1518 C C . SER A 1 200 ? -44.060 -3.855 4.407 1.00 33.78 200 SER A C 1
ATOM 1520 O O . SER A 1 200 ? -45.207 -3.531 4.108 1.00 33.78 200 SER A O 1
ATOM 1522 N N . THR A 1 201 ? -43.663 -5.132 4.374 1.00 31.66 201 THR A N 1
ATOM 1523 C CA . THR A 1 201 ? -44.572 -6.247 4.726 1.00 31.66 201 THR A CA 1
ATOM 1524 C C . THR A 1 201 ? -43.776 -7.497 5.144 1.00 31.66 201 THR A C 1
ATOM 1526 O O . THR A 1 201 ? -42.795 -7.823 4.476 1.00 31.66 201 THR A O 1
ATOM 1529 N N . PRO A 1 202 ? -44.166 -8.205 6.224 1.00 37.44 202 PRO A N 1
ATOM 1530 C CA . PRO A 1 202 ? -43.501 -9.420 6.693 1.00 37.44 202 PRO A CA 1
ATOM 1531 C C . PRO A 1 202 ? -44.206 -10.694 6.200 1.00 37.44 202 PRO A C 1
ATOM 1533 O O . PRO A 1 202 ? -45.409 -10.684 5.940 1.00 37.44 202 PRO A O 1
ATOM 1536 N N . LEU A 1 203 ? -43.487 -11.820 6.174 1.00 33.88 203 LEU A N 1
ATOM 1537 C CA . LEU A 1 203 ? -44.105 -13.147 6.154 1.00 33.88 203 LEU A CA 1
ATOM 1538 C C . LEU A 1 203 ? -43.285 -14.161 6.966 1.00 33.88 203 LEU A C 1
ATOM 1540 O O . LEU A 1 203 ? -42.100 -14.376 6.725 1.00 33.88 203 LEU A O 1
ATOM 1544 N N . ALA A 1 204 ? -43.980 -14.748 7.944 1.00 33.38 204 ALA A N 1
ATOM 1545 C CA . ALA A 1 204 ? -43.662 -15.968 8.685 1.00 33.38 204 ALA A CA 1
ATOM 1546 C C . ALA A 1 204 ? -43.410 -17.149 7.726 1.00 33.38 204 ALA A C 1
ATOM 1548 O O . ALA A 1 204 ? -43.889 -17.128 6.600 1.00 33.38 204 ALA A O 1
ATOM 1549 N N . GLY A 1 205 ? -42.754 -18.255 8.061 1.00 28.97 205 GLY A N 1
ATOM 1550 C CA . GLY A 1 205 ? -42.190 -18.829 9.282 1.00 28.97 205 GLY A CA 1
ATOM 1551 C C . GLY A 1 205 ? -41.850 -20.298 8.947 1.00 28.97 205 GLY A C 1
ATOM 1552 O O . GLY A 1 205 ? -42.306 -20.791 7.919 1.00 28.97 205 GLY A O 1
ATOM 1553 N N . THR A 1 206 ? -41.049 -20.993 9.760 1.00 31.77 206 THR A N 1
ATOM 1554 C CA . THR A 1 206 ? -41.289 -22.373 10.270 1.00 31.77 206 THR A CA 1
ATOM 1555 C C . THR A 1 206 ? -40.100 -22.777 11.167 1.00 31.77 206 THR A C 1
ATOM 1557 O O . THR A 1 206 ? -38.960 -22.511 10.788 1.00 31.77 206 THR A O 1
ATOM 1560 N N . PRO A 1 207 ? -40.333 -23.379 12.352 1.00 33.84 207 PRO A N 1
ATOM 1561 C CA . PRO A 1 207 ? -39.313 -23.634 13.370 1.00 33.84 207 PRO A CA 1
ATOM 1562 C C . PRO A 1 207 ? -38.779 -25.075 13.353 1.00 33.84 207 PRO A C 1
ATOM 1564 O O . PRO A 1 207 ? -39.474 -26.006 12.949 1.00 33.84 207 PRO A O 1
ATOM 1567 N N . CYS A 1 208 ? -37.591 -25.276 13.924 1.00 31.67 208 CYS A N 1
ATOM 1568 C CA . CYS A 1 208 ? -37.133 -26.582 14.399 1.00 31.67 208 CYS A CA 1
ATOM 1569 C C . CYS A 1 208 ? -36.601 -26.475 15.842 1.00 31.67 208 CYS A C 1
ATOM 1571 O O . CYS A 1 208 ? -35.577 -25.849 16.105 1.00 31.67 208 CYS A O 1
ATOM 1573 N N . HIS A 1 209 ? -37.338 -27.093 16.771 1.00 29.86 209 HIS A N 1
ATOM 1574 C CA . HIS A 1 209 ? -36.855 -27.602 18.063 1.00 29.86 209 HIS A CA 1
ATOM 1575 C C . HIS A 1 209 ? -35.822 -28.733 17.784 1.00 29.86 209 HIS A C 1
ATOM 1577 O O . HIS A 1 209 ? -35.911 -29.362 16.735 1.00 29.86 209 HIS A O 1
ATOM 1583 N N . SER A 1 210 ? -34.833 -29.096 18.615 1.00 30.42 210 SER A N 1
ATOM 1584 C CA . SER A 1 210 ? -34.839 -29.212 20.076 1.00 30.42 210 SER A CA 1
ATOM 1585 C C . SER A 1 210 ? -33.442 -29.610 20.633 1.00 30.42 210 SER A C 1
ATOM 1587 O O . SER A 1 210 ? -32.802 -30.458 20.023 1.00 30.42 210 SER A O 1
ATOM 1589 N N . THR A 1 211 ? -33.061 -29.057 21.807 1.00 32.44 211 THR A N 1
ATOM 1590 C CA . THR A 1 211 ? -32.470 -29.687 23.043 1.00 32.44 211 THR A CA 1
ATOM 1591 C C . THR A 1 211 ? -31.226 -30.610 22.972 1.00 32.44 211 THR A C 1
ATOM 1593 O O . THR A 1 211 ? -31.142 -31.436 22.082 1.00 32.44 211 THR A O 1
ATOM 1596 N N . ALA A 1 212 ? -30.279 -30.687 23.925 1.00 34.12 212 ALA A N 1
ATOM 1597 C CA . ALA A 1 212 ? -30.061 -30.130 25.275 1.00 34.12 212 ALA A CA 1
ATOM 1598 C C . ALA A 1 212 ? -28.604 -30.455 25.737 1.00 34.12 212 ALA A C 1
ATOM 1600 O O . ALA A 1 212 ? -28.049 -31.464 25.316 1.00 34.12 212 ALA A O 1
ATOM 1601 N N . ALA A 1 213 ? -27.971 -29.553 26.501 1.00 30.91 213 ALA A N 1
ATOM 1602 C CA . ALA A 1 213 ? -27.536 -29.678 27.911 1.00 30.91 213 ALA A CA 1
ATOM 1603 C C . ALA A 1 213 ? -26.186 -30.368 28.212 1.00 30.91 213 ALA A C 1
ATOM 1605 O O . ALA A 1 213 ? -25.891 -31.464 27.748 1.00 30.91 213 ALA A O 1
ATOM 1606 N N . GLY A 1 214 ? -25.416 -29.711 29.088 1.00 31.16 214 GLY A N 1
ATOM 1607 C CA . GLY A 1 214 ? -24.192 -30.213 29.708 1.00 31.16 214 GLY A CA 1
ATOM 1608 C C . GLY A 1 214 ? -23.526 -29.148 30.585 1.00 31.16 214 GLY A C 1
ATOM 1609 O O . GLY A 1 214 ? -22.649 -28.432 30.117 1.00 31.16 214 GLY A O 1
ATOM 1610 N N . ASP A 1 215 ? -23.988 -29.045 31.833 1.00 30.61 215 ASP A N 1
ATOM 1611 C CA . ASP A 1 215 ? -23.433 -28.250 32.936 1.00 30.61 215 ASP A CA 1
ATOM 1612 C C . ASP A 1 215 ? -21.969 -28.596 33.262 1.00 30.61 215 ASP A C 1
ATOM 1614 O O . ASP A 1 215 ? -21.604 -29.773 33.264 1.00 30.61 215 ASP A O 1
ATOM 1618 N N . SER A 1 216 ? -21.176 -27.615 33.713 1.00 35.12 216 SER A N 1
ATOM 1619 C CA . SER A 1 216 ? -20.587 -27.628 35.071 1.00 35.12 216 SER A CA 1
ATOM 1620 C C . SER A 1 216 ? -19.622 -26.471 35.333 1.00 35.12 216 SER A C 1
ATOM 1622 O O . SER A 1 216 ? -19.027 -25.883 34.437 1.00 35.12 216 SER A O 1
ATOM 1624 N N . ALA A 1 217 ? -19.532 -26.152 36.619 1.00 32.78 217 ALA A N 1
ATOM 1625 C CA . ALA A 1 217 ? -19.167 -24.879 37.207 1.00 32.78 217 ALA A CA 1
ATOM 1626 C C . ALA A 1 217 ? -17.749 -24.811 37.813 1.00 32.78 217 ALA A C 1
ATOM 1628 O O . ALA A 1 217 ? -17.088 -25.825 38.013 1.00 32.78 217 ALA A O 1
ATOM 1629 N N . ALA A 1 218 ? -17.442 -23.585 38.260 1.00 31.86 218 ALA A N 1
ATOM 1630 C CA . ALA A 1 218 ? -16.625 -23.180 39.413 1.00 31.86 218 ALA A CA 1
ATOM 1631 C C . ALA A 1 218 ? -15.118 -22.917 39.216 1.00 31.86 218 ALA A C 1
ATOM 1633 O O . ALA A 1 218 ? -14.353 -23.774 38.791 1.00 31.86 218 ALA A O 1
ATOM 1634 N N . GLY A 1 219 ? -14.693 -21.724 39.661 1.00 30.39 219 GLY A N 1
ATOM 1635 C CA . GLY A 1 219 ? -13.286 -21.363 39.856 1.00 30.39 219 GLY A CA 1
ATOM 1636 C C . GLY A 1 219 ? -13.044 -19.862 40.044 1.00 30.39 219 GLY A C 1
ATOM 1637 O O . GLY A 1 219 ? -12.719 -19.166 39.096 1.00 30.39 219 GLY A O 1
ATOM 1638 N N . HIS A 1 220 ? -13.231 -19.384 41.273 1.00 31.53 220 HIS A N 1
ATOM 1639 C CA . HIS A 1 220 ? -12.938 -18.039 41.794 1.00 31.53 220 HIS A CA 1
ATOM 1640 C C . HIS A 1 220 ? -11.416 -17.745 41.838 1.00 31.53 220 HIS A C 1
ATOM 1642 O O . HIS A 1 220 ? -10.654 -18.705 41.889 1.00 31.53 220 HIS A O 1
ATOM 1648 N N . VAL A 1 221 ? -11.016 -16.455 41.901 1.00 32.38 221 VAL A N 1
ATOM 1649 C CA . VAL A 1 221 ? -9.798 -15.824 42.518 1.00 32.38 221 VAL A CA 1
ATOM 1650 C C . VAL A 1 221 ? -9.409 -14.587 41.675 1.00 32.38 221 VAL A C 1
ATOM 1652 O O . VAL A 1 221 ? -9.042 -14.715 40.517 1.00 32.38 221 VAL A O 1
ATOM 1655 N N . GLU A 1 222 ? -9.772 -13.360 42.058 1.00 30.75 222 GLU A N 1
ATOM 1656 C CA . GLU A 1 222 ? -9.165 -12.433 43.043 1.00 30.75 222 GLU A CA 1
ATOM 1657 C C . GLU A 1 222 ? -8.252 -11.366 42.398 1.00 30.75 222 GLU A C 1
ATOM 1659 O O . GLU A 1 222 ? -7.113 -11.606 42.022 1.00 30.75 222 GLU A O 1
ATOM 1664 N N . GLN A 1 223 ? -8.852 -10.178 42.266 1.00 30.34 223 GLN A N 1
ATOM 1665 C CA . GLN A 1 223 ? -8.328 -8.816 42.435 1.00 30.34 223 GLN A CA 1
ATOM 1666 C C . GLN A 1 223 ? -6.868 -8.502 42.061 1.00 30.34 223 GLN A C 1
ATOM 1668 O O . GLN A 1 223 ? -5.915 -8.883 42.733 1.00 30.34 223 GLN A O 1
ATOM 1673 N N . SER A 1 224 ? -6.712 -7.575 41.113 1.00 30.80 224 SER A N 1
ATOM 1674 C CA . SER A 1 224 ? -5.574 -6.654 41.083 1.00 30.80 224 SER A CA 1
ATOM 1675 C C . SER A 1 224 ? -6.041 -5.245 40.726 1.00 30.80 224 SER A C 1
ATOM 1677 O O . SER A 1 224 ? -6.836 -5.035 39.816 1.00 30.80 224 SER A O 1
ATOM 1679 N N . ARG A 1 225 ? -5.591 -4.307 41.560 1.00 31.56 225 ARG A N 1
ATOM 1680 C CA . ARG A 1 225 ? -5.979 -2.898 41.650 1.00 31.56 225 ARG A CA 1
ATOM 1681 C C . ARG A 1 225 ? -5.433 -2.100 40.463 1.00 31.56 225 ARG A C 1
ATOM 1683 O O . ARG A 1 225 ? -4.237 -2.158 40.198 1.00 31.56 225 ARG A O 1
ATOM 1690 N N . THR A 1 226 ? -6.281 -1.300 39.826 1.00 31.19 226 THR A N 1
ATOM 1691 C CA . THR A 1 226 ? -5.886 -0.229 38.898 1.00 31.19 226 THR A CA 1
ATOM 1692 C C . THR A 1 226 ? -5.804 1.105 39.650 1.00 31.19 226 THR A C 1
ATOM 1694 O O . THR A 1 226 ? -6.661 1.354 40.501 1.00 31.19 226 THR A O 1
ATOM 1697 N N . PRO A 1 227 ? -4.806 1.964 39.383 1.00 32.38 227 PRO A N 1
ATOM 1698 C CA . PRO A 1 227 ? -4.724 3.281 40.001 1.00 32.38 227 PRO A CA 1
ATOM 1699 C C . PRO A 1 227 ? -5.678 4.282 39.331 1.00 32.38 227 PRO A C 1
ATOM 1701 O O . PRO A 1 227 ? -5.782 4.344 38.109 1.00 32.38 227 PRO A O 1
ATOM 1704 N N . ASP A 1 228 ? -6.354 5.057 40.180 1.00 29.78 228 ASP A N 1
ATOM 1705 C CA . ASP A 1 228 ? -7.177 6.228 39.871 1.00 29.78 228 ASP A CA 1
ATOM 1706 C C . ASP A 1 228 ? -6.401 7.265 39.040 1.00 29.78 228 ASP A C 1
ATOM 1708 O O . ASP A 1 228 ? -5.382 7.793 39.491 1.00 29.78 228 ASP A O 1
ATOM 1712 N N . VAL A 1 229 ? -6.922 7.613 37.861 1.00 34.91 229 VAL A N 1
ATOM 1713 C CA . VAL A 1 229 ? -6.560 8.837 37.133 1.00 34.91 229 VAL A CA 1
ATOM 1714 C C . VAL A 1 229 ? -7.815 9.694 37.033 1.00 34.91 229 VAL A C 1
ATOM 1716 O O . VAL A 1 229 ? -8.790 9.338 36.373 1.00 34.91 229 VAL A O 1
ATOM 1719 N N . GLN A 1 230 ? -7.780 10.832 37.724 1.00 29.72 230 GLN A N 1
ATOM 1720 C CA . GLN A 1 230 ? -8.830 11.844 37.731 1.00 29.72 230 GLN A CA 1
ATOM 1721 C C . GLN A 1 230 ? -9.012 12.439 36.326 1.00 29.72 230 GLN A C 1
ATOM 1723 O O . GLN A 1 230 ? -8.229 13.282 35.888 1.00 29.72 230 GLN A O 1
ATOM 1728 N N . GLN A 1 231 ? -10.073 12.031 35.630 1.00 31.23 231 GLN A N 1
ATOM 1729 C CA . GLN A 1 231 ? -10.560 12.720 34.437 1.00 31.23 231 GLN A CA 1
ATOM 1730 C C . GLN A 1 231 ? -11.329 13.975 34.852 1.00 31.23 231 GLN A C 1
ATOM 1732 O O . GLN A 1 231 ? -12.374 13.913 35.497 1.00 31.23 231 GLN A O 1
ATOM 1737 N N . SER A 1 232 ? -10.796 15.129 34.462 1.00 31.73 232 SER A N 1
ATOM 1738 C CA . SER A 1 232 ? -11.507 16.403 34.508 1.00 31.73 232 SER A CA 1
ATOM 1739 C C . SER A 1 232 ? -12.311 16.550 33.218 1.00 31.73 232 SER A C 1
ATOM 1741 O O . SER A 1 232 ? -11.732 16.640 32.139 1.00 31.73 232 SER A O 1
ATOM 1743 N N . THR A 1 233 ? -13.638 16.571 33.311 1.00 37.03 233 THR A N 1
ATOM 1744 C CA . THR A 1 233 ? -14.531 16.922 32.196 1.00 37.03 233 THR A CA 1
ATOM 1745 C C . THR A 1 233 ? -14.569 18.434 31.975 1.00 37.03 233 THR A C 1
ATOM 1747 O O . THR A 1 233 ? -14.790 19.178 32.935 1.00 37.03 233 THR A O 1
ATOM 1750 N N . PRO A 1 234 ? -14.523 18.884 30.713 1.00 35.12 234 PRO A N 1
ATOM 1751 C CA . PRO A 1 234 ? -15.386 19.975 30.280 1.00 35.12 234 PRO A CA 1
ATOM 1752 C C . PRO A 1 234 ? -16.164 19.603 29.011 1.00 35.12 234 PRO A C 1
ATOM 1754 O O . PRO A 1 234 ? -15.635 19.012 28.073 1.00 35.12 234 PRO A O 1
ATOM 1757 N N . GLY A 1 235 ? -17.452 19.947 29.019 1.00 30.81 235 GLY A N 1
ATOM 1758 C CA . GLY A 1 235 ? -18.388 19.665 27.940 1.00 30.81 235 GLY A CA 1
ATOM 1759 C C . GLY A 1 235 ? -18.177 20.509 26.685 1.00 30.81 235 GLY A C 1
ATOM 1760 O O . GLY A 1 235 ? -17.598 21.591 26.722 1.00 30.81 235 GLY A O 1
ATOM 1761 N N . THR A 1 236 ? -18.680 19.994 25.568 1.00 31.31 236 THR A N 1
ATOM 1762 C CA . THR A 1 236 ? -19.769 20.544 24.738 1.00 31.31 236 THR A CA 1
ATOM 1763 C C . THR A 1 236 ? -19.846 19.603 23.534 1.00 31.31 236 THR A C 1
ATOM 1765 O O . THR A 1 236 ? -19.050 19.692 22.602 1.00 31.31 236 THR A O 1
ATOM 1768 N N . GLU A 1 237 ? -20.735 18.615 23.621 1.00 38.38 237 GLU A N 1
ATOM 1769 C CA . GLU A 1 237 ? -20.994 17.613 22.584 1.00 38.38 237 GLU A CA 1
ATOM 1770 C C . GLU A 1 237 ? -21.865 18.226 21.482 1.00 38.38 237 GLU A C 1
ATOM 1772 O O . GLU A 1 237 ? -23.079 18.071 21.493 1.00 38.38 237 GLU A O 1
ATOM 1777 N N . GLU A 1 238 ? -21.271 18.956 20.538 1.00 35.81 238 GLU A N 1
ATOM 1778 C CA . GLU A 1 238 ? -22.008 19.436 19.361 1.00 35.81 238 GLU A CA 1
ATOM 1779 C C . GLU A 1 238 ? -21.060 19.730 18.183 1.00 35.81 238 GLU A C 1
ATOM 1781 O O . GLU A 1 238 ? -20.807 20.878 17.856 1.00 35.81 238 GLU A O 1
ATOM 1786 N N . ASP A 1 239 ? -20.474 18.686 17.575 1.00 35.69 239 ASP A N 1
ATOM 1787 C CA . ASP A 1 239 ? -20.166 18.625 16.122 1.00 35.69 239 ASP A CA 1
ATOM 1788 C C . ASP A 1 239 ? -19.492 17.292 15.707 1.00 35.69 239 ASP A C 1
ATOM 1790 O O . ASP A 1 239 ? -18.550 17.242 14.916 1.00 35.69 239 ASP A O 1
ATOM 1794 N N . ALA A 1 240 ? -19.999 16.151 16.188 1.00 36.16 240 ALA A N 1
ATOM 1795 C CA . ALA A 1 240 ? -19.633 14.843 15.631 1.00 36.16 240 ALA A CA 1
ATOM 1796 C C . ALA A 1 240 ? -20.408 14.591 14.321 1.00 36.16 240 ALA A C 1
ATOM 1798 O O . ALA A 1 240 ? -21.276 13.721 14.233 1.00 36.16 240 ALA A O 1
ATOM 1799 N N . ARG A 1 241 ? -20.152 15.408 13.291 1.00 36.97 241 ARG A N 1
ATOM 1800 C CA . ARG A 1 241 ? -20.761 15.242 11.966 1.00 36.97 241 ARG A CA 1
ATOM 1801 C C . ARG A 1 241 ? -20.132 14.052 11.240 1.00 36.97 241 ARG A C 1
ATOM 1803 O O . ARG A 1 241 ? -18.973 14.098 10.854 1.00 36.97 241 ARG A O 1
ATOM 1810 N N . SER A 1 242 ? -20.957 13.028 11.020 1.00 32.12 242 SER A N 1
ATOM 1811 C CA . SER A 1 242 ? -21.006 12.173 9.824 1.00 32.12 242 SER A CA 1
ATOM 1812 C C . SER A 1 242 ? -19.655 11.773 9.211 1.00 32.12 242 SER A C 1
ATOM 1814 O O . SER A 1 242 ? -19.179 12.391 8.261 1.00 32.12 242 SER A O 1
ATOM 1816 N N . ILE A 1 243 ? -19.085 10.671 9.703 1.00 35.81 243 ILE A N 1
ATOM 1817 C CA . ILE A 1 243 ? -17.886 10.049 9.133 1.00 35.81 243 ILE A CA 1
ATOM 1818 C C . ILE A 1 243 ? -18.258 9.259 7.868 1.00 35.81 243 ILE A C 1
ATOM 1820 O O . ILE A 1 243 ? -18.746 8.135 7.929 1.00 35.81 243 ILE A O 1
ATOM 1824 N N . GLY A 1 244 ? -17.963 9.848 6.717 1.00 30.02 244 GLY A N 1
ATOM 1825 C CA . GLY A 1 244 ? -17.675 9.177 5.447 1.00 30.02 244 GLY A CA 1
ATOM 1826 C C . GLY A 1 244 ? -16.879 10.154 4.573 1.00 30.02 244 GLY A C 1
ATOM 1827 O O . GLY A 1 244 ? -16.940 11.353 4.853 1.00 30.02 244 GLY A O 1
ATOM 1828 N N . PRO A 1 245 ? -16.144 9.747 3.523 1.00 44.62 245 PRO A N 1
ATOM 1829 C CA . PRO A 1 245 ? -15.589 8.444 3.147 1.00 44.62 245 PRO A CA 1
ATOM 1830 C C . PRO A 1 245 ? -14.102 8.317 3.572 1.00 44.62 245 PRO A C 1
ATOM 1832 O O . PRO A 1 245 ? -13.387 9.310 3.624 1.00 44.62 245 PRO A O 1
ATOM 1835 N N . THR A 1 246 ? -13.631 7.097 3.878 1.00 49.47 246 THR A N 1
ATOM 1836 C CA . THR A 1 246 ? -12.212 6.720 4.140 1.00 49.47 246 THR A CA 1
ATOM 1837 C C . THR A 1 246 ? -11.339 7.804 4.795 1.00 49.47 246 THR A C 1
ATOM 1839 O O . THR A 1 246 ? -10.596 8.516 4.120 1.00 49.47 246 THR A O 1
ATOM 1842 N N . VAL A 1 247 ? -11.404 7.916 6.125 1.00 77.38 247 VAL A N 1
ATOM 1843 C CA . VAL A 1 247 ? -10.562 8.843 6.896 1.00 77.38 247 VAL A CA 1
ATOM 1844 C C . VAL A 1 247 ? -9.104 8.401 6.779 1.00 77.38 247 VAL A C 1
ATOM 1846 O O . VAL A 1 247 ? -8.687 7.433 7.411 1.00 77.38 247 VAL A O 1
ATOM 1849 N N . TRP A 1 248 ? -8.313 9.092 5.962 1.00 89.25 248 TRP A N 1
ATOM 1850 C CA . TRP A 1 248 ? -6.867 8.894 5.920 1.00 89.25 248 TRP A CA 1
ATOM 1851 C C . TRP A 1 248 ? -6.264 9.281 7.275 1.00 89.25 248 TRP A C 1
ATOM 1853 O O . TRP A 1 248 ? -6.210 10.461 7.639 1.00 89.25 248 TRP A O 1
ATOM 1863 N N . ARG A 1 249 ? -5.821 8.278 8.037 1.00 95.12 249 ARG A N 1
ATOM 1864 C CA . ARG A 1 249 ? -5.329 8.449 9.416 1.00 95.12 249 ARG A CA 1
ATOM 1865 C C . ARG A 1 249 ? -3.835 8.766 9.514 1.00 95.12 249 ARG A C 1
ATOM 1867 O O . ARG A 1 249 ? -3.382 9.227 10.549 1.00 95.12 249 ARG A O 1
ATOM 1874 N N . THR A 1 250 ? -3.087 8.552 8.438 1.00 96.75 250 THR A N 1
ATOM 1875 C CA . THR A 1 250 ? -1.636 8.781 8.349 1.00 96.75 250 THR A CA 1
ATOM 1876 C C . THR A 1 250 ? -1.331 10.045 7.560 1.00 96.75 250 THR A C 1
ATOM 1878 O O . THR A 1 250 ? -2.151 10.469 6.749 1.00 96.75 250 THR A O 1
ATOM 1881 N N . GLY A 1 251 ? -0.161 10.648 7.742 1.00 96.62 251 GLY A N 1
ATOM 1882 C CA . GLY A 1 251 ? 0.265 11.827 6.993 1.00 96.62 251 GLY A CA 1
ATOM 1883 C C . GLY A 1 251 ? 0.542 13.035 7.876 1.00 96.62 251 GLY A C 1
ATOM 1884 O O . GLY A 1 251 ? 0.958 12.872 9.015 1.00 96.62 251 GLY A O 1
ATOM 1885 N N . ASP A 1 252 ? 0.327 14.245 7.363 1.00 97.19 252 ASP A N 1
ATOM 1886 C CA . ASP A 1 252 ? 0.661 15.471 8.097 1.00 97.19 252 ASP A CA 1
ATOM 1887 C C . ASP A 1 252 ? -0.501 15.980 8.963 1.00 97.19 252 ASP A C 1
ATOM 1889 O O . ASP A 1 252 ? -1.618 16.217 8.483 1.00 97.19 252 ASP A O 1
ATOM 1893 N N . PHE A 1 253 ? -0.202 16.209 10.239 1.00 97.56 253 PHE A N 1
ATOM 1894 C CA . PHE A 1 253 ? -1.127 16.716 11.243 1.00 97.56 253 PHE A CA 1
ATOM 1895 C C . PHE A 1 253 ? -0.511 17.884 12.018 1.00 97.56 253 PHE A C 1
ATOM 1897 O O . PHE A 1 253 ? 0.704 18.100 12.037 1.00 97.56 253 PHE A O 1
ATOM 1904 N N . VAL A 1 254 ? -1.384 18.638 12.674 1.00 97.75 254 VAL A N 1
ATOM 1905 C CA . VAL A 1 254 ? -1.044 19.595 13.721 1.00 97.75 254 VAL A CA 1
ATOM 1906 C C . VAL A 1 254 ? -1.645 19.114 15.036 1.00 97.75 254 VAL A C 1
ATOM 1908 O O . VAL A 1 254 ? -2.772 18.611 15.071 1.00 97.75 254 VAL A O 1
ATOM 1911 N N . VAL A 1 255 ? -0.899 19.261 16.120 1.00 98.25 255 VAL A N 1
ATOM 1912 C CA . VAL A 1 255 ? -1.360 18.939 17.469 1.00 98.25 255 VAL A CA 1
ATOM 1913 C C . VAL A 1 255 ? -2.329 20.031 17.925 1.00 98.25 255 VAL A C 1
ATOM 1915 O O . VAL A 1 255 ? -1.959 21.195 18.056 1.00 98.25 255 VAL A O 1
ATOM 1918 N N . ALA A 1 256 ? -3.594 19.674 18.125 1.00 97.44 256 ALA A N 1
ATOM 1919 C CA . ALA A 1 256 ? -4.662 20.585 18.530 1.00 97.44 256 ALA A CA 1
ATOM 1920 C C . ALA A 1 256 ? -4.693 20.837 20.046 1.00 97.44 256 ALA A C 1
ATOM 1922 O O . ALA A 1 256 ? -5.209 21.866 20.478 1.00 97.44 256 ALA A O 1
ATOM 1923 N N . GLN A 1 257 ? -4.174 19.904 20.848 1.00 97.19 257 GLN A N 1
ATOM 1924 C CA . GLN A 1 257 ? -4.101 20.005 22.308 1.00 97.19 257 GLN A CA 1
ATOM 1925 C C . GLN A 1 257 ? -2.758 19.456 22.802 1.00 97.19 257 GLN A C 1
ATOM 1927 O O . GLN A 1 257 ? -2.316 18.431 22.282 1.00 97.19 257 GLN A O 1
ATOM 1932 N N . PRO A 1 258 ? -2.103 20.100 23.787 1.00 97.94 258 PRO A N 1
ATOM 1933 C CA . PRO A 1 258 ? -0.825 19.622 24.302 1.00 97.94 258 PRO A CA 1
ATOM 1934 C C . PRO A 1 258 ? -1.006 18.279 25.017 1.00 97.94 258 PRO A C 1
ATOM 1936 O O . PRO A 1 258 ? -2.036 18.033 25.649 1.00 97.94 258 PRO A O 1
ATOM 1939 N N . TRP A 1 259 ? 0.014 17.428 24.960 1.00 97.50 259 TRP A N 1
ATOM 1940 C CA . TRP A 1 259 ? -0.001 16.129 25.623 1.00 97.50 259 TRP A CA 1
ATOM 1941 C C . TRP A 1 259 ? 1.388 15.726 26.088 1.00 97.50 259 TRP A C 1
ATOM 1943 O O . TRP A 1 259 ? 2.382 15.882 25.381 1.00 97.50 259 TRP A O 1
ATOM 1953 N N . GLN A 1 260 ? 1.451 15.199 27.306 1.00 97.38 260 GLN A N 1
ATOM 1954 C CA . GLN A 1 260 ? 2.692 14.786 27.942 1.00 97.38 260 GLN A CA 1
ATOM 1955 C C . GLN A 1 260 ? 2.466 13.468 28.671 1.00 97.38 260 GLN A C 1
ATOM 1957 O O . GLN A 1 260 ? 1.490 13.312 29.403 1.00 97.38 260 GLN A O 1
ATOM 1962 N N . SER A 1 261 ? 3.392 12.533 28.491 1.00 95.25 261 SER A N 1
ATOM 1963 C CA . SER A 1 261 ? 3.431 11.276 29.229 1.00 95.25 261 SER A CA 1
ATOM 1964 C C . SER A 1 261 ? 4.876 10.798 29.341 1.00 95.25 261 SER A C 1
ATOM 1966 O O . SER A 1 261 ? 5.699 11.038 28.459 1.00 95.25 261 SER A O 1
ATOM 1968 N N . SER A 1 262 ? 5.195 10.138 30.451 1.00 95.12 262 SER A N 1
ATOM 1969 C CA . SER A 1 262 ? 6.487 9.483 30.681 1.00 95.12 262 SER A CA 1
ATOM 1970 C C . SER A 1 262 ? 6.442 7.976 30.398 1.00 95.12 262 SER A C 1
ATOM 1972 O O . SER A 1 262 ? 7.416 7.270 30.671 1.00 95.12 262 SER A O 1
ATOM 1974 N N . GLU A 1 263 ? 5.324 7.477 29.867 1.00 91.94 263 GLU A N 1
ATOM 1975 C CA . GLU A 1 263 ? 5.105 6.060 29.591 1.00 91.94 263 GLU A CA 1
ATOM 1976 C C . GLU A 1 263 ? 6.022 5.524 28.487 1.00 91.94 263 GLU A C 1
ATOM 1978 O O . GLU A 1 263 ? 6.429 6.223 27.551 1.00 91.94 263 GLU A O 1
ATOM 1983 N N . ARG A 1 264 ? 6.372 4.243 28.627 1.00 92.56 264 ARG A N 1
ATOM 1984 C CA . ARG A 1 264 ? 7.228 3.506 27.699 1.00 92.56 264 ARG A CA 1
ATOM 1985 C C . ARG A 1 264 ? 6.722 2.080 27.559 1.00 92.56 264 ARG A C 1
ATOM 1987 O O . ARG A 1 264 ? 6.375 1.447 28.555 1.00 92.56 264 ARG A O 1
ATOM 1994 N N . TRP A 1 265 ? 6.783 1.560 26.341 1.00 88.75 265 TRP A N 1
ATOM 1995 C CA . TRP A 1 265 ? 6.392 0.195 25.998 1.00 88.75 265 TRP A CA 1
ATOM 1996 C C . TRP A 1 265 ? 7.580 -0.487 25.317 1.00 88.75 265 TRP A C 1
ATOM 1998 O O . TRP A 1 265 ? 7.778 -0.420 24.107 1.00 88.75 265 TRP A O 1
ATOM 2008 N N . GLY A 1 266 ? 8.463 -1.076 26.128 1.00 91.50 266 GLY A N 1
ATOM 2009 C CA . GLY A 1 266 ? 9.720 -1.649 25.644 1.00 91.50 266 GLY A CA 1
ATOM 2010 C C . GLY A 1 266 ? 10.656 -0.588 25.054 1.00 91.50 266 GLY A C 1
ATOM 2011 O O . GLY A 1 266 ? 11.158 0.278 25.774 1.00 91.50 266 GLY A O 1
ATOM 2012 N N . ASN A 1 267 ? 10.907 -0.671 23.744 1.00 88.81 267 ASN A N 1
ATOM 2013 C CA . ASN A 1 267 ? 11.758 0.280 23.014 1.00 88.81 267 ASN A CA 1
ATOM 2014 C C . ASN A 1 267 ? 10.995 1.510 22.502 1.00 88.81 267 ASN A C 1
ATOM 2016 O O . ASN A 1 267 ? 11.605 2.417 21.933 1.00 88.81 267 ASN A O 1
ATOM 2020 N N . GLU A 1 268 ? 9.684 1.544 22.709 1.00 91.25 268 GLU A N 1
ATOM 2021 C CA . GLU A 1 268 ? 8.805 2.623 22.288 1.00 91.25 268 GLU A CA 1
ATOM 2022 C C . GLU A 1 268 ? 8.479 3.530 23.478 1.00 91.25 268 GLU A C 1
ATOM 2024 O O . GLU A 1 268 ? 8.551 3.121 24.642 1.00 91.25 268 GLU A O 1
ATOM 2029 N N . ALA A 1 269 ? 8.176 4.794 23.199 1.00 95.62 269 ALA A N 1
ATOM 2030 C CA . ALA A 1 269 ? 7.926 5.803 24.219 1.00 95.62 269 ALA A CA 1
ATOM 2031 C C . ALA A 1 269 ? 6.788 6.728 23.798 1.00 95.62 269 ALA A C 1
ATOM 2033 O O . ALA A 1 269 ? 6.559 6.934 22.604 1.00 95.62 269 ALA A O 1
ATOM 2034 N N . ALA A 1 270 ? 6.123 7.308 24.791 1.00 96.50 270 ALA A N 1
ATOM 2035 C CA . ALA A 1 270 ? 5.244 8.450 24.612 1.00 96.50 270 ALA A CA 1
ATOM 2036 C C . ALA A 1 270 ? 5.978 9.631 23.938 1.00 96.50 270 ALA A C 1
ATOM 2038 O O . ALA A 1 270 ? 7.108 9.967 24.302 1.00 96.50 270 ALA A O 1
ATOM 2039 N N . LEU A 1 271 ? 5.331 10.278 22.967 1.00 97.94 271 LEU A N 1
ATOM 2040 C CA . LEU A 1 271 ? 5.790 11.507 22.319 1.00 97.94 271 LEU A CA 1
ATOM 2041 C C . LEU A 1 271 ? 5.148 12.746 22.954 1.00 97.94 271 LEU A C 1
ATOM 2043 O O . LEU A 1 271 ? 4.038 13.121 22.592 1.00 97.94 271 LEU A O 1
ATOM 2047 N N . CYS A 1 272 ? 5.854 13.416 23.864 1.00 97.94 272 CYS A N 1
ATOM 2048 C CA . CYS A 1 272 ? 5.390 14.696 24.404 1.00 97.94 272 CYS A CA 1
ATOM 2049 C C . CYS A 1 272 ? 5.333 15.774 23.310 1.00 97.94 272 CYS A C 1
ATOM 2051 O O . CYS A 1 272 ? 6.345 16.025 22.644 1.00 97.94 272 CYS A O 1
ATOM 2053 N N . VAL A 1 273 ? 4.180 16.430 23.191 1.00 98.19 273 VAL A N 1
ATOM 2054 C CA . VAL A 1 273 ? 3.873 17.447 22.178 1.00 98.19 273 VAL A CA 1
ATOM 2055 C C . VAL A 1 273 ? 3.176 18.661 22.785 1.00 98.19 273 VAL A C 1
ATOM 2057 O O . VAL A 1 273 ? 2.407 18.541 23.744 1.00 98.19 273 VAL A O 1
ATOM 2060 N N . ASP A 1 274 ? 3.400 19.821 22.180 1.00 98.25 274 ASP A N 1
ATOM 2061 C CA . ASP A 1 274 ? 2.708 21.066 22.489 1.00 98.25 274 ASP A CA 1
ATOM 2062 C C . ASP A 1 274 ? 1.644 21.390 21.427 1.00 98.25 274 ASP A C 1
ATOM 2064 O O . ASP A 1 274 ? 1.686 20.933 20.283 1.00 98.25 274 ASP A O 1
ATOM 2068 N N . SER A 1 275 ? 0.651 22.201 21.801 1.00 98.00 275 SER A N 1
ATOM 2069 C CA . SER A 1 275 ? -0.357 22.669 20.845 1.00 98.00 275 SER A CA 1
ATOM 2070 C C . SER A 1 275 ? 0.297 23.493 19.735 1.00 98.00 275 SER A C 1
ATOM 2072 O O . SER A 1 275 ? 0.993 24.469 20.003 1.00 98.00 275 SER A O 1
ATOM 2074 N N . GLY A 1 276 ? -0.010 23.158 18.484 1.00 97.50 276 GLY A N 1
ATOM 2075 C CA . GLY A 1 276 ? 0.568 23.779 17.294 1.00 97.50 276 GLY A CA 1
ATOM 2076 C C . GLY A 1 276 ? 1.770 23.030 16.717 1.00 97.50 276 GLY A C 1
ATOM 2077 O O . GLY A 1 276 ? 2.183 23.357 15.601 1.00 97.50 276 GLY A O 1
ATOM 2078 N N . ASP A 1 277 ? 2.289 22.011 17.410 1.00 98.06 277 ASP A N 1
ATOM 2079 C CA . ASP A 1 277 ? 3.355 21.166 16.877 1.00 98.06 277 ASP A CA 1
ATOM 2080 C C . ASP A 1 277 ? 2.909 20.479 15.584 1.00 98.06 277 ASP A C 1
ATOM 2082 O O . ASP A 1 277 ? 1.791 19.967 15.466 1.00 98.06 277 ASP A O 1
ATOM 2086 N N . ARG A 1 278 ? 3.805 20.461 14.595 1.00 97.06 278 ARG A N 1
ATOM 2087 C CA . ARG A 1 278 ? 3.609 19.728 13.343 1.00 97.06 278 ARG A CA 1
ATOM 2088 C C . ARG A 1 278 ? 4.138 18.316 13.518 1.00 97.06 278 ARG A C 1
ATOM 2090 O O . ARG A 1 278 ? 5.317 18.131 13.815 1.00 97.06 278 ARG A O 1
ATOM 2097 N N . VAL A 1 279 ? 3.272 17.337 13.293 1.00 97.94 279 VAL A N 1
ATOM 2098 C CA . VAL A 1 279 ? 3.589 15.923 13.474 1.00 97.94 279 VAL A CA 1
ATOM 2099 C C . VAL A 1 279 ? 3.205 15.139 12.224 1.00 97.94 279 VAL A C 1
ATOM 2101 O O . VAL A 1 279 ? 2.105 15.283 11.690 1.00 97.94 279 VAL A O 1
ATOM 2104 N N . TYR A 1 280 ? 4.124 14.309 11.739 1.00 97.50 280 TYR A N 1
ATOM 2105 C CA . TYR A 1 280 ? 3.816 13.296 10.737 1.00 97.50 280 TYR A CA 1
ATOM 2106 C C . TYR A 1 280 ? 3.383 12.012 11.440 1.00 97.50 280 TYR A C 1
ATOM 2108 O O . TYR A 1 280 ? 4.139 11.468 12.241 1.00 97.50 280 TYR A O 1
ATOM 2116 N N . ILE A 1 281 ? 2.185 11.528 11.133 1.00 98.00 281 ILE A N 1
ATOM 2117 C CA . ILE A 1 281 ? 1.638 10.280 11.662 1.00 98.00 281 ILE A CA 1
ATOM 2118 C C . ILE A 1 281 ? 1.924 9.149 10.672 1.00 98.00 281 ILE A C 1
ATOM 2120 O O . ILE A 1 281 ? 1.364 9.135 9.571 1.00 98.00 281 ILE A O 1
ATOM 2124 N N . SER A 1 282 ? 2.792 8.206 11.042 1.00 96.38 282 SER A N 1
ATOM 2125 C CA . SER A 1 282 ? 3.140 7.048 10.203 1.00 96.38 282 SER A CA 1
ATOM 2126 C C . SER A 1 282 ? 2.108 5.927 10.285 1.00 96.38 282 SER A C 1
ATOM 2128 O O . SER A 1 282 ? 1.822 5.292 9.273 1.00 96.38 282 SER A O 1
ATOM 2130 N N . GLU A 1 283 ? 1.537 5.711 11.465 1.00 95.06 283 GLU A N 1
ATOM 2131 C CA . GLU A 1 283 ? 0.546 4.671 11.740 1.00 95.06 283 GLU A CA 1
ATOM 2132 C C . GLU A 1 283 ? -0.390 5.099 12.872 1.00 95.06 283 GLU A C 1
ATOM 2134 O O . GLU A 1 283 ? -0.038 5.943 13.699 1.00 95.06 283 GLU A O 1
ATOM 2139 N N . VAL A 1 284 ? -1.592 4.519 12.883 1.00 93.88 284 VAL A N 1
ATOM 2140 C CA . VAL A 1 284 ? -2.554 4.638 13.982 1.00 93.88 284 VAL A CA 1
ATOM 2141 C C . VAL A 1 284 ? -3.089 3.248 14.286 1.00 93.88 284 VAL A C 1
ATOM 2143 O O . VAL A 1 284 ? -3.550 2.560 13.371 1.00 93.88 284 VAL A O 1
ATOM 2146 N N . ASP A 1 285 ? -2.994 2.832 15.542 1.00 89.81 285 ASP A N 1
ATOM 2147 C CA . ASP A 1 285 ? -3.402 1.502 15.976 1.00 89.81 285 ASP A CA 1
ATOM 2148 C C . ASP A 1 285 ? -4.919 1.406 16.242 1.00 89.81 285 ASP A C 1
ATOM 2150 O O . ASP A 1 285 ? -5.690 2.349 16.035 1.00 89.81 285 ASP A O 1
ATOM 2154 N N . GLY A 1 286 ? -5.370 0.230 16.688 1.00 81.06 286 GLY A N 1
ATOM 2155 C CA . GLY A 1 286 ? -6.777 -0.011 17.025 1.00 81.06 286 GLY A CA 1
ATOM 2156 C C . GLY A 1 286 ? -7.249 0.654 18.325 1.00 81.06 286 GLY A C 1
ATOM 2157 O O . GLY A 1 286 ? -8.444 0.623 18.608 1.00 81.06 286 GLY A O 1
ATOM 2158 N N . GLN A 1 287 ? -6.339 1.226 19.116 1.00 84.00 287 GLN A N 1
ATOM 2159 C CA . GLN A 1 287 ? -6.618 1.919 20.375 1.00 84.00 287 GLN A CA 1
ATOM 2160 C C . GLN A 1 287 ? -6.549 3.444 20.231 1.00 84.00 287 GLN A C 1
ATOM 2162 O O . GLN A 1 287 ? -6.585 4.152 21.235 1.00 84.00 287 GLN A O 1
ATOM 2167 N N . GLU A 1 288 ? -6.492 3.953 18.998 1.00 93.50 288 GLU A N 1
ATOM 2168 C CA . GLU A 1 288 ? -6.388 5.382 18.702 1.00 93.50 288 GLU A CA 1
ATOM 2169 C C . GLU A 1 288 ? -5.062 6.004 19.170 1.00 93.50 288 GLU A C 1
ATOM 2171 O O . GLU A 1 288 ? -4.991 7.216 19.387 1.00 93.50 288 GLU A O 1
ATOM 2176 N N . TRP A 1 289 ? -3.996 5.210 19.285 1.00 94.88 289 TRP A N 1
ATOM 2177 C CA . TRP A 1 289 ? -2.636 5.715 19.436 1.00 94.88 289 TRP A CA 1
ATOM 2178 C C . TRP A 1 289 ? -1.993 5.880 18.073 1.00 94.88 289 TRP A C 1
ATOM 2180 O O . TRP A 1 289 ? -2.077 5.014 17.205 1.00 94.88 289 TRP A O 1
ATOM 2190 N N . ALA A 1 290 ? -1.348 7.019 17.881 1.00 97.25 290 ALA A N 1
ATOM 2191 C CA . ALA A 1 290 ? -0.674 7.370 16.651 1.00 97.25 290 ALA A CA 1
ATOM 2192 C C . ALA A 1 290 ? 0.837 7.364 16.867 1.00 97.25 290 ALA A C 1
ATOM 2194 O O . ALA A 1 290 ? 1.321 7.878 17.875 1.00 97.25 290 ALA A O 1
ATOM 2195 N N . GLN A 1 291 ? 1.594 6.821 15.921 1.00 98.00 291 GLN A N 1
ATOM 2196 C CA . GLN A 1 291 ? 3.046 6.944 15.924 1.00 98.00 291 GLN A CA 1
ATOM 2197 C C . GLN A 1 291 ? 3.420 8.235 15.191 1.00 98.00 291 GLN A C 1
ATOM 2199 O O . GLN A 1 291 ? 3.228 8.363 13.979 1.00 98.00 291 GLN A O 1
ATOM 2204 N N . GLY A 1 292 ? 3.906 9.216 15.947 1.00 97.88 292 GLY A N 1
ATOM 2205 C CA . GLY A 1 292 ? 4.248 10.547 15.462 1.00 97.88 292 GLY A CA 1
ATOM 2206 C C . GLY A 1 292 ? 5.747 10.750 15.250 1.00 97.88 292 GLY A C 1
ATOM 2207 O O . GLY A 1 292 ? 6.576 10.198 15.977 1.00 97.88 292 GLY A O 1
ATOM 2208 N N . LEU A 1 293 ? 6.088 11.600 14.283 1.00 97.69 293 LEU A N 1
ATOM 2209 C CA . LEU A 1 293 ? 7.419 12.155 14.044 1.00 97.69 293 LEU A CA 1
ATOM 2210 C C . LEU A 1 293 ? 7.324 13.686 13.986 1.00 97.69 293 LEU A C 1
ATOM 2212 O O . LEU A 1 293 ? 6.642 14.232 13.117 1.00 97.69 293 LEU A O 1
ATOM 2216 N N . LEU A 1 294 ? 8.006 14.371 14.903 1.00 97.88 294 LEU A N 1
ATOM 2217 C CA . LEU A 1 294 ? 8.121 15.832 14.920 1.00 97.88 294 LEU A CA 1
ATOM 2218 C C . LEU A 1 294 ? 9.202 16.320 13.947 1.00 97.88 294 LEU A C 1
ATOM 2220 O O . LEU A 1 294 ? 10.088 15.567 13.536 1.00 97.88 294 LEU A O 1
ATOM 2224 N N . THR A 1 295 ? 9.164 17.611 13.616 1.00 95.19 295 THR A N 1
ATOM 2225 C CA . THR A 1 295 ? 10.158 18.264 12.744 1.00 95.19 295 THR A CA 1
ATOM 2226 C C . THR A 1 295 ? 11.572 18.269 13.330 1.00 95.19 295 THR A C 1
ATOM 2228 O O . THR A 1 295 ? 12.546 18.278 12.582 1.00 95.19 295 THR A O 1
ATOM 2231 N N . ASP A 1 296 ? 11.705 18.196 14.657 1.00 96.19 296 ASP A N 1
ATOM 2232 C CA . ASP A 1 296 ? 12.990 18.070 15.357 1.00 96.19 296 ASP A CA 1
ATOM 2233 C C . ASP A 1 296 ? 13.551 16.630 15.372 1.00 96.19 296 ASP A C 1
ATOM 2235 O O . ASP A 1 296 ? 14.628 16.381 15.917 1.00 96.19 296 ASP A O 1
ATOM 2239 N N . GLY A 1 297 ? 12.837 15.677 14.765 1.00 96.31 297 GLY A N 1
ATOM 2240 C CA . GLY A 1 297 ? 13.224 14.272 14.672 1.00 96.31 297 GLY A CA 1
ATOM 2241 C C . GLY A 1 297 ? 12.829 13.416 15.877 1.00 96.31 297 GLY A C 1
ATOM 2242 O O . GLY A 1 297 ? 13.063 12.202 15.851 1.00 96.31 297 GLY A O 1
ATOM 2243 N N . ARG A 1 298 ? 12.217 13.989 16.924 1.00 97.19 298 ARG A N 1
ATOM 2244 C CA . ARG A 1 298 ? 11.632 13.191 18.010 1.00 97.19 298 ARG A CA 1
ATOM 2245 C C . ARG A 1 298 ? 10.477 12.350 17.475 1.00 97.19 298 ARG A C 1
ATOM 2247 O O . ARG A 1 298 ? 9.686 12.800 16.648 1.00 97.19 298 ARG A O 1
ATOM 2254 N N . ARG A 1 299 ? 10.377 11.120 17.978 1.00 97.94 299 ARG A N 1
ATOM 2255 C CA . ARG A 1 299 ? 9.352 10.147 17.589 1.00 97.94 299 ARG A CA 1
ATOM 2256 C C . ARG A 1 299 ? 8.794 9.412 18.797 1.00 97.94 299 ARG A C 1
ATOM 2258 O O . ARG A 1 299 ? 9.523 9.202 19.767 1.00 97.94 299 ARG A O 1
ATOM 2265 N N . GLY A 1 300 ? 7.548 8.975 18.701 1.00 97.62 300 GLY A N 1
ATOM 2266 C CA . GLY A 1 300 ? 6.892 8.176 19.732 1.00 97.62 300 GLY A CA 1
ATOM 2267 C C . GLY A 1 300 ? 5.381 8.136 19.544 1.00 97.62 300 GLY A C 1
ATOM 2268 O O . GLY A 1 300 ? 4.866 8.607 18.532 1.00 97.62 300 GLY A O 1
ATOM 2269 N N . TRP A 1 301 ? 4.684 7.586 20.530 1.00 98.12 301 TRP A N 1
ATOM 2270 C CA . TRP A 1 301 ? 3.233 7.433 20.509 1.00 98.12 301 TRP A CA 1
ATOM 2271 C C . TRP A 1 301 ? 2.527 8.621 21.158 1.00 98.12 301 TRP A C 1
ATOM 2273 O O . TRP A 1 301 ? 2.922 9.051 22.239 1.00 98.12 301 TRP A O 1
ATOM 2283 N N . LEU A 1 302 ? 1.476 9.134 20.523 1.00 98.31 302 LEU A N 1
ATOM 2284 C CA . LEU A 1 302 ? 0.571 10.141 21.084 1.00 98.31 302 LEU A CA 1
ATOM 2285 C C . LEU A 1 302 ? -0.890 9.770 20.783 1.00 98.31 302 LEU A C 1
ATOM 2287 O O . LEU A 1 302 ? -1.138 9.076 19.795 1.00 98.31 302 LEU A O 1
ATOM 2291 N N . PRO A 1 303 ? -1.871 10.223 21.582 1.00 97.81 303 PRO A N 1
ATOM 2292 C CA . PRO A 1 303 ? -3.276 10.008 21.260 1.00 97.81 303 PRO A CA 1
ATOM 2293 C C . PRO A 1 303 ? -3.613 10.607 19.889 1.00 97.81 303 PRO A C 1
ATOM 2295 O O . PRO A 1 303 ? -3.295 11.756 19.602 1.00 97.81 303 PRO A O 1
ATOM 2298 N N . PHE A 1 304 ? -4.288 9.868 19.019 1.00 96.94 304 PHE A N 1
ATOM 2299 C CA . PHE A 1 304 ? -4.674 10.386 17.707 1.00 96.94 304 PHE A CA 1
ATOM 2300 C C . PHE A 1 304 ? -5.729 11.497 17.815 1.00 96.94 304 PHE A C 1
ATOM 2302 O O . PHE A 1 304 ? -5.754 12.415 17.000 1.00 96.94 304 PHE A O 1
ATOM 2309 N N . LEU A 1 305 ? -6.573 11.449 18.851 1.00 96.12 305 LEU A N 1
ATOM 2310 C CA . LEU A 1 305 ? -7.681 12.386 19.062 1.00 96.12 305 LEU A CA 1
ATOM 2311 C C . LEU A 1 305 ? -7.226 13.843 19.269 1.00 96.12 305 LEU A C 1
ATOM 2313 O O . LEU A 1 305 ? -7.993 14.769 19.017 1.00 96.12 305 LEU A O 1
ATOM 2317 N N . ILE A 1 306 ? -5.984 14.059 19.713 1.00 97.62 306 ILE A N 1
ATOM 2318 C CA . ILE A 1 306 ? -5.417 15.408 19.868 1.00 97.62 306 ILE A CA 1
ATOM 2319 C C . ILE A 1 306 ? -4.810 15.941 18.565 1.00 97.62 306 ILE A C 1
ATOM 2321 O O . ILE A 1 306 ? -4.338 17.074 18.540 1.00 97.62 306 ILE A O 1
ATOM 2325 N N . CYS A 1 307 ? -4.803 15.158 17.487 1.00 97.75 307 CYS A N 1
ATOM 2326 C CA . CYS A 1 307 ? -4.249 15.544 16.196 1.00 97.75 307 CYS A CA 1
ATOM 2327 C C . CYS A 1 307 ? -5.360 16.007 15.251 1.00 97.75 307 CYS A C 1
ATOM 2329 O O . CYS A 1 307 ? -6.416 15.386 15.129 1.00 97.75 307 CYS A O 1
ATOM 2331 N N . ARG A 1 308 ? -5.096 17.077 14.500 1.00 97.06 308 ARG A N 1
ATOM 2332 C CA . ARG A 1 308 ? -5.962 17.553 13.419 1.00 97.06 308 ARG A CA 1
ATOM 2333 C C . ARG A 1 308 ? -5.198 17.539 12.106 1.00 97.06 308 ARG A C 1
ATOM 2335 O O . ARG A 1 308 ? -4.059 17.994 12.045 1.00 97.06 308 ARG A O 1
ATOM 2342 N N . ARG A 1 309 ? -5.819 17.020 11.045 1.00 96.25 309 ARG A N 1
ATOM 2343 C CA . ARG A 1 309 ? -5.217 17.024 9.707 1.00 96.25 309 ARG A CA 1
ATOM 2344 C C . ARG A 1 309 ? -4.862 18.454 9.303 1.00 96.25 309 ARG A C 1
ATOM 2346 O O . ARG A 1 309 ? -5.690 19.353 9.450 1.00 96.25 309 ARG A O 1
ATOM 2353 N N . GLN A 1 310 ? -3.638 18.648 8.817 1.00 95.81 310 GLN A N 1
ATOM 2354 C CA . GLN A 1 310 ? -3.111 19.964 8.469 1.00 95.81 310 GLN A CA 1
ATOM 2355 C C . GLN A 1 310 ? -2.987 20.099 6.946 1.00 95.81 310 GLN A C 1
ATOM 2357 O O . GLN A 1 310 ? -2.055 19.541 6.360 1.00 95.81 310 GLN A O 1
ATOM 2362 N N . PRO A 1 311 ? -3.873 20.871 6.291 1.00 96.25 311 PRO A N 1
ATOM 2363 C CA . PRO A 1 311 ? -3.672 21.259 4.905 1.00 96.25 311 PRO A CA 1
ATOM 2364 C C . PRO A 1 311 ? -2.391 22.086 4.755 1.00 96.25 311 PRO A C 1
ATOM 2366 O O . PRO A 1 311 ? -2.058 22.930 5.597 1.00 96.25 311 PRO A O 1
ATOM 2369 N N . GLN A 1 312 ? -1.672 21.844 3.668 1.00 96.88 312 GLN A N 1
ATOM 2370 C CA . GLN A 1 312 ? -0.489 22.583 3.25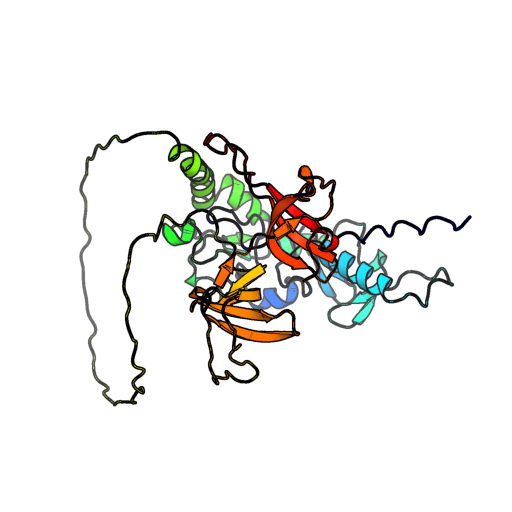9 1.00 96.88 312 GLN A CA 1
ATOM 2371 C C . GLN A 1 312 ? -0.782 23.367 1.986 1.00 96.88 312 GLN A C 1
ATOM 2373 O O . GLN A 1 312 ? -1.402 22.851 1.063 1.00 96.88 312 GLN A O 1
ATOM 2378 N N . VAL A 1 313 ? -0.308 24.607 1.911 1.00 97.38 313 VAL A N 1
ATOM 2379 C CA . VAL A 1 313 ? -0.453 25.424 0.704 1.00 97.38 313 VAL A CA 1
ATOM 2380 C C . VAL A 1 313 ? 0.741 25.170 -0.207 1.00 97.38 313 VAL A C 1
ATOM 2382 O O . VAL A 1 313 ? 1.882 25.395 0.198 1.00 97.38 313 VAL A O 1
ATOM 2385 N N . ALA A 1 314 ? 0.490 24.715 -1.431 1.00 97.69 314 ALA A N 1
ATOM 2386 C CA . ALA A 1 314 ? 1.541 24.471 -2.408 1.00 97.69 314 ALA A CA 1
ATOM 2387 C C . ALA A 1 314 ? 2.282 25.773 -2.761 1.00 97.69 314 ALA A C 1
ATOM 2389 O O . ALA A 1 314 ? 1.663 26.778 -3.119 1.00 97.69 314 ALA A O 1
ATOM 2390 N N . VAL A 1 315 ? 3.613 25.748 -2.703 1.00 98.12 315 VAL A N 1
ATOM 2391 C CA . VAL A 1 315 ? 4.489 26.888 -3.032 1.00 98.12 315 VAL A CA 1
ATOM 2392 C C . VAL A 1 315 ? 4.977 26.864 -4.481 1.00 98.12 315 VAL A C 1
ATOM 2394 O O . VAL A 1 315 ? 5.439 27.882 -4.991 1.00 98.12 315 VAL A O 1
ATOM 2397 N N . ALA A 1 316 ? 4.846 25.727 -5.168 1.00 97.50 316 ALA A N 1
ATOM 2398 C CA . ALA A 1 316 ? 5.258 25.550 -6.557 1.00 97.50 316 ALA A CA 1
ATOM 2399 C C . ALA A 1 316 ? 4.210 24.778 -7.374 1.00 97.50 316 ALA A C 1
ATOM 2401 O O . ALA A 1 316 ? 3.340 24.097 -6.831 1.00 97.50 316 ALA A O 1
ATOM 2402 N N . ALA A 1 317 ? 4.288 24.908 -8.701 1.00 97.69 317 ALA A N 1
ATOM 2403 C CA . ALA A 1 317 ? 3.449 24.156 -9.627 1.00 97.69 317 ALA A CA 1
ATOM 2404 C C . ALA A 1 317 ? 4.017 22.749 -9.861 1.00 97.69 317 ALA A C 1
ATOM 2406 O O . ALA A 1 317 ? 5.232 22.561 -9.896 1.00 97.69 317 ALA A O 1
ATOM 2407 N N . TYR A 1 318 ? 3.135 21.783 -10.106 1.00 97.69 318 TYR A N 1
ATOM 2408 C CA . TYR A 1 318 ? 3.496 20.450 -10.574 1.00 97.69 318 TYR A CA 1
ATOM 2409 C C . TYR A 1 318 ? 2.483 19.960 -11.610 1.00 97.69 318 TYR A C 1
ATOM 2411 O O . TYR A 1 318 ? 1.287 19.828 -11.333 1.00 97.69 318 TYR A O 1
ATOM 2419 N N . GLU A 1 319 ? 2.965 19.679 -12.820 1.00 97.00 319 GLU A N 1
ATOM 2420 C CA . GLU A 1 319 ? 2.154 19.162 -13.925 1.00 97.00 319 GLU A CA 1
ATOM 2421 C C . GLU A 1 319 ? 1.967 17.643 -13.811 1.00 97.00 319 GLU A C 1
ATOM 2423 O O . GLU A 1 319 ? 2.453 16.866 -14.630 1.00 97.00 319 GLU A O 1
ATOM 2428 N N . GLY A 1 320 ? 1.263 17.213 -12.763 1.00 92.75 320 GLY A N 1
ATOM 2429 C CA . GLY A 1 320 ? 0.874 15.817 -12.588 1.00 92.75 320 GLY A CA 1
ATOM 2430 C C . GLY A 1 320 ? -0.004 15.291 -13.734 1.00 92.75 320 GLY A C 1
ATOM 2431 O O . GLY A 1 320 ? -0.843 16.009 -14.292 1.00 92.75 320 GLY A O 1
ATOM 2432 N N . ASP A 1 321 ? 0.197 14.013 -14.059 1.00 92.75 321 ASP A N 1
ATOM 2433 C CA . ASP A 1 321 ? -0.658 13.194 -14.920 1.00 92.75 321 ASP A CA 1
ATOM 2434 C C . ASP A 1 321 ? -1.646 12.376 -14.068 1.00 92.75 321 ASP A C 1
ATOM 2436 O O . ASP A 1 321 ? -1.312 11.311 -13.533 1.00 92.75 321 ASP A O 1
ATOM 2440 N N . GLU A 1 322 ? -2.874 12.885 -13.944 1.00 90.94 322 GLU A N 1
ATOM 2441 C CA . GLU A 1 322 ? -3.938 12.285 -13.127 1.00 90.94 322 GLU A CA 1
ATOM 2442 C C . GLU A 1 322 ? -4.304 10.868 -13.602 1.00 90.94 322 GLU A C 1
ATOM 2444 O O . GLU A 1 322 ? -4.579 9.998 -12.775 1.00 90.94 322 GLU A O 1
ATOM 2449 N N . ALA A 1 323 ? -4.197 10.574 -14.907 1.00 87.19 323 ALA A N 1
ATOM 2450 C CA . ALA A 1 323 ? -4.463 9.237 -15.450 1.00 87.19 323 ALA A CA 1
ATOM 2451 C C . ALA A 1 323 ? -3.440 8.191 -14.973 1.00 87.19 323 ALA A C 1
ATOM 2453 O O . ALA A 1 323 ? -3.712 6.989 -14.971 1.00 87.19 323 ALA A O 1
ATOM 2454 N N . ARG A 1 324 ? -2.260 8.645 -14.539 1.00 83.50 324 ARG A N 1
ATOM 2455 C CA . ARG A 1 324 ? -1.196 7.813 -13.964 1.00 83.50 324 ARG A CA 1
ATOM 2456 C C . ARG A 1 324 ? -1.134 7.894 -12.437 1.00 83.50 324 ARG A C 1
ATOM 2458 O O . ARG A 1 324 ? -0.238 7.295 -11.845 1.00 83.50 324 ARG A O 1
ATOM 2465 N N . GLY A 1 325 ? -2.083 8.590 -11.808 1.00 89.12 325 GLY A N 1
ATOM 2466 C CA . GLY A 1 325 ? -2.164 8.754 -10.357 1.00 89.12 325 GLY A CA 1
ATOM 2467 C C . GLY A 1 325 ? -1.287 9.874 -9.794 1.00 89.12 325 GLY A C 1
ATOM 2468 O O . GLY A 1 325 ? -0.980 9.841 -8.603 1.00 89.12 325 GLY A O 1
ATOM 2469 N N . TYR A 1 326 ? -0.869 10.845 -10.611 1.00 95.38 326 TYR A N 1
ATOM 2470 C CA . TYR A 1 326 ? -0.155 12.039 -10.150 1.00 95.38 326 TYR A CA 1
ATOM 2471 C C . TYR A 1 326 ? -1.113 13.224 -10.043 1.00 95.38 326 TYR A C 1
ATOM 2473 O O . TYR A 1 326 ? -1.855 13.524 -10.975 1.00 95.38 326 TYR A O 1
ATOM 2481 N N . CYS A 1 327 ? -1.080 13.926 -8.915 1.00 95.94 327 CYS A N 1
ATOM 2482 C CA . CYS A 1 327 ? -1.945 15.075 -8.692 1.00 95.94 327 CYS A CA 1
ATOM 2483 C C . CYS A 1 327 ? -1.370 16.299 -9.408 1.00 95.94 327 CYS A C 1
ATOM 2485 O O . CYS A 1 327 ? -0.218 16.668 -9.185 1.00 95.94 327 CYS A O 1
ATOM 2487 N N . ARG A 1 328 ? -2.158 16.959 -10.262 1.00 96.81 328 ARG A N 1
ATOM 2488 C CA . ARG A 1 328 ? -1.769 18.256 -10.825 1.00 96.81 328 ARG A CA 1
ATOM 2489 C C . ARG A 1 328 ? -1.943 19.336 -9.765 1.00 96.81 328 ARG A C 1
ATOM 2491 O O . ARG A 1 328 ? -3.053 19.513 -9.275 1.00 96.81 328 ARG A O 1
ATOM 2498 N N . VAL A 1 329 ? -0.905 20.116 -9.482 1.00 97.31 329 VAL A N 1
ATOM 2499 C CA . VAL A 1 329 ? -0.904 21.127 -8.411 1.00 97.31 329 VAL A CA 1
ATOM 2500 C C . VAL A 1 329 ? -0.496 22.492 -8.955 1.00 97.31 329 VAL A C 1
ATOM 2502 O O . VAL A 1 329 ? 0.426 22.595 -9.766 1.00 97.31 329 VAL A O 1
ATOM 2505 N N . LYS A 1 330 ? -1.167 23.555 -8.505 1.00 97.50 330 LYS A N 1
ATOM 2506 C CA . LYS A 1 330 ? -0.779 24.949 -8.753 1.00 97.50 330 LYS A CA 1
ATOM 2507 C C . LYS A 1 330 ? -0.326 25.621 -7.449 1.00 97.50 330 LYS A C 1
ATOM 2509 O O . LYS A 1 330 ? -0.811 25.244 -6.384 1.00 97.50 330 LYS A O 1
ATOM 2514 N N . PRO A 1 331 ? 0.533 26.654 -7.512 1.00 97.81 331 PRO A N 1
ATOM 2515 C CA . PRO A 1 331 ? 0.840 27.467 -6.343 1.00 97.81 331 PRO A CA 1
ATOM 2516 C C . PRO A 1 331 ? -0.444 28.045 -5.733 1.00 97.81 331 PRO A C 1
ATOM 2518 O O . PRO A 1 331 ? -1.307 28.554 -6.456 1.00 97.81 331 PRO A O 1
ATOM 2521 N N . GLY A 1 332 ? -0.567 27.958 -4.412 1.00 96.69 332 GLY A N 1
ATOM 2522 C CA . GLY A 1 332 ? -1.756 28.374 -3.671 1.00 96.69 332 GLY A CA 1
ATOM 2523 C C . GLY A 1 332 ? -2.863 27.319 -3.571 1.00 96.69 332 GLY A C 1
ATOM 2524 O O . GLY A 1 332 ? -3.871 27.588 -2.923 1.00 96.69 332 GLY A O 1
ATOM 2525 N N . ASP A 1 333 ? -2.721 26.147 -4.199 1.00 96.56 333 ASP A N 1
ATOM 2526 C CA . ASP A 1 333 ? -3.636 25.028 -3.954 1.00 96.56 333 ASP A CA 1
ATOM 2527 C C . ASP A 1 333 ? -3.413 24.466 -2.539 1.00 96.56 333 ASP A C 1
ATOM 2529 O O . ASP A 1 333 ? -2.274 24.341 -2.085 1.00 96.56 333 ASP A O 1
ATOM 2533 N N . GLU A 1 334 ? -4.499 24.115 -1.848 1.00 96.94 334 GLU A N 1
ATOM 2534 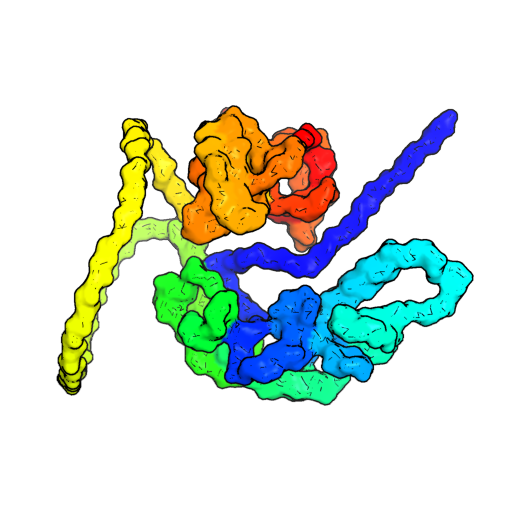C CA . GLU A 1 334 ? -4.440 23.422 -0.560 1.00 96.94 334 GLU A CA 1
ATOM 2535 C C . GLU A 1 334 ? -4.325 21.912 -0.783 1.00 96.94 334 GLU A C 1
ATOM 2537 O O . GLU A 1 334 ? -5.093 21.315 -1.543 1.00 96.94 334 GLU A O 1
ATOM 2542 N N . LEU A 1 335 ? -3.352 21.297 -0.119 1.00 97.38 335 LEU A N 1
ATOM 2543 C CA . LEU A 1 335 ? -3.018 19.887 -0.227 1.00 97.38 335 LEU A CA 1
ATOM 2544 C C . LEU A 1 335 ? -3.073 19.220 1.143 1.00 97.38 335 LEU A C 1
ATOM 2546 O O . LEU A 1 335 ? -2.498 19.718 2.107 1.00 97.38 335 LEU A O 1
ATOM 2550 N N . GLU A 1 336 ? -3.675 18.044 1.222 1.00 96.81 336 GLU A N 1
ATOM 2551 C CA . GLU A 1 336 ? -3.511 17.148 2.363 1.00 96.81 336 GLU A CA 1
ATOM 2552 C C . GLU A 1 336 ? -2.486 16.075 2.024 1.00 96.81 336 GLU A C 1
ATOM 2554 O O . GLU A 1 336 ? -2.592 15.424 0.988 1.00 96.81 336 GLU A O 1
ATOM 2559 N N . VAL A 1 337 ? -1.507 15.858 2.901 1.00 97.00 337 VAL A N 1
ATOM 2560 C CA . VAL A 1 337 ? -0.512 14.786 2.748 1.00 97.00 337 VAL A CA 1
ATOM 2561 C C . VAL A 1 337 ? -0.971 13.572 3.542 1.00 97.00 337 VAL A C 1
ATOM 2563 O O . VAL A 1 337 ? -1.115 13.669 4.758 1.00 97.00 337 VAL A O 1
ATOM 2566 N N . TYR A 1 338 ? -1.181 12.434 2.882 1.00 96.62 338 TYR A N 1
ATOM 2567 C CA . TYR A 1 338 ? -1.589 11.163 3.503 1.00 96.62 338 TYR A CA 1
ATOM 2568 C C . TYR A 1 338 ? -0.412 10.221 3.753 1.00 96.62 338 TYR A C 1
ATOM 2570 O O . TYR A 1 338 ? -0.451 9.386 4.656 1.00 96.62 338 TYR A O 1
ATOM 2578 N N . HIS A 1 339 ? 0.641 10.341 2.949 1.00 95.69 339 HIS A N 1
ATOM 2579 C CA . HIS A 1 339 ? 1.834 9.519 3.066 1.00 95.69 339 HIS A CA 1
ATOM 2580 C C . HIS A 1 339 ? 3.042 10.244 2.470 1.00 95.69 339 HIS A C 1
ATOM 2582 O O . HIS A 1 339 ? 2.915 10.953 1.469 1.00 95.69 339 HIS A O 1
ATOM 2588 N N . ARG A 1 340 ? 4.214 10.046 3.076 1.00 95.50 340 ARG A N 1
ATOM 2589 C CA . ARG A 1 340 ? 5.503 10.539 2.583 1.00 95.50 340 ARG A CA 1
ATOM 2590 C C . ARG A 1 340 ? 6.384 9.359 2.196 1.00 95.50 340 ARG A C 1
ATOM 2592 O O . ARG A 1 340 ? 6.668 8.499 3.025 1.00 95.50 340 ARG A O 1
ATOM 2599 N N . GLU A 1 341 ? 6.847 9.358 0.953 1.00 92.06 341 GLU A N 1
ATOM 2600 C CA . GLU A 1 341 ? 7.789 8.378 0.427 1.00 92.06 341 GLU A CA 1
ATOM 2601 C C . GLU A 1 341 ? 9.179 9.015 0.316 1.00 92.06 341 GLU A C 1
ATOM 2603 O O . GLU A 1 341 ? 9.546 9.676 -0.664 1.00 92.06 341 GLU A O 1
ATOM 2608 N N . GLY A 1 342 ? 9.952 8.843 1.388 1.00 90.94 342 GLY A N 1
ATOM 2609 C CA . GLY A 1 342 ? 11.258 9.475 1.525 1.00 90.94 342 GLY A CA 1
ATOM 2610 C C . GLY A 1 342 ? 11.176 11.010 1.468 1.00 90.94 342 GLY A C 1
ATOM 2611 O O . GLY A 1 342 ? 10.156 11.601 1.826 1.00 90.94 342 GLY A O 1
ATOM 2612 N N . PRO A 1 343 ? 12.253 11.687 1.032 1.00 90.94 343 PRO A N 1
ATOM 2613 C CA . PRO A 1 343 ? 12.283 13.146 0.977 1.00 90.94 343 PRO A CA 1
ATOM 2614 C C . PRO A 1 343 ? 11.656 13.722 -0.301 1.00 90.94 343 PRO A C 1
ATOM 2616 O O . PRO A 1 343 ? 11.491 14.934 -0.397 1.00 90.94 343 PRO A O 1
ATOM 2619 N N . GLN A 1 344 ? 11.342 12.890 -1.299 1.00 94.81 344 GLN A N 1
ATOM 2620 C CA . GLN A 1 344 ? 11.048 13.360 -2.657 1.00 94.81 344 GLN A CA 1
ATOM 2621 C C . GLN A 1 344 ? 9.564 13.378 -3.002 1.00 94.81 344 GLN A C 1
ATOM 2623 O O . GLN A 1 344 ? 9.154 14.247 -3.772 1.00 94.81 344 GLN A O 1
ATOM 2628 N N . TRP A 1 345 ? 8.773 12.452 -2.460 1.00 95.94 345 TRP A N 1
ATOM 2629 C CA . TRP A 1 345 ? 7.398 12.240 -2.896 1.00 95.94 345 TRP A CA 1
ATOM 2630 C C . TRP A 1 345 ? 6.412 12.228 -1.733 1.00 95.94 345 TRP A C 1
ATOM 2632 O O . TRP A 1 345 ? 6.665 11.661 -0.671 1.00 95.94 345 TRP A O 1
ATOM 2642 N N . CYS A 1 346 ? 5.247 12.810 -1.985 1.00 97.50 346 CYS A N 1
ATOM 2643 C CA . CYS A 1 346 ? 4.079 12.753 -1.126 1.00 97.50 346 CYS A CA 1
ATOM 2644 C C . CYS A 1 346 ? 2.913 12.143 -1.908 1.00 97.50 346 CYS A C 1
ATOM 2646 O O . CYS A 1 346 ? 2.728 12.433 -3.092 1.00 97.50 346 CYS A O 1
ATOM 2648 N N . TYR A 1 347 ? 2.100 11.339 -1.235 1.00 97.00 347 TYR A N 1
ATOM 2649 C CA . TYR A 1 347 ? 0.776 10.947 -1.703 1.00 97.00 347 TYR A CA 1
ATOM 2650 C C . TYR A 1 347 ? -0.268 11.684 -0.878 1.00 97.00 347 TYR A C 1
ATOM 2652 O O . TYR A 1 347 ? -0.168 11.750 0.351 1.00 97.00 347 TYR A O 1
ATOM 2660 N N . GLY A 1 348 ? -1.266 12.251 -1.543 1.00 96.69 348 GLY A N 1
ATOM 2661 C CA . GLY A 1 348 ? -2.217 13.126 -0.884 1.00 96.69 348 GLY A CA 1
ATOM 2662 C C . GLY A 1 348 ? -3.368 13.544 -1.781 1.00 96.69 348 GLY A C 1
ATOM 2663 O O . GLY A 1 348 ? -3.554 12.994 -2.867 1.00 96.69 348 GLY A O 1
ATOM 2664 N N . ALA A 1 349 ? -4.118 14.545 -1.338 1.00 96.12 349 ALA A N 1
ATOM 2665 C CA . ALA A 1 349 ? -5.219 15.113 -2.099 1.00 96.12 349 ALA A CA 1
ATOM 2666 C C . ALA A 1 349 ? -5.079 16.618 -2.266 1.00 96.12 349 ALA A C 1
ATOM 2668 O O . ALA A 1 349 ? -4.677 17.316 -1.339 1.00 96.12 349 ALA A O 1
ATOM 2669 N N . ARG A 1 350 ? -5.485 17.123 -3.431 1.00 96.44 350 ARG A N 1
ATOM 2670 C CA . ARG A 1 350 ? -5.778 18.541 -3.619 1.00 96.44 350 ARG A CA 1
ATOM 2671 C C . ARG A 1 350 ? -7.211 18.819 -3.190 1.00 96.44 350 ARG A C 1
ATOM 2673 O O . ARG A 1 350 ? -8.149 18.251 -3.760 1.00 96.44 350 ARG A O 1
ATOM 2680 N N . LEU A 1 351 ? -7.358 19.718 -2.225 1.00 94.50 351 LEU A N 1
ATOM 2681 C CA . LEU A 1 351 ? -8.648 20.157 -1.719 1.00 94.50 351 LEU A CA 1
ATOM 2682 C C . LEU A 1 351 ? -9.318 21.128 -2.705 1.00 94.50 351 LEU A C 1
ATOM 2684 O O . LEU A 1 351 ? -8.641 21.931 -3.359 1.00 94.50 351 LEU A O 1
ATOM 2688 N N . PRO A 1 352 ? -10.652 21.069 -2.846 1.00 91.25 352 PRO A N 1
ATOM 2689 C CA . PRO A 1 352 ? -11.385 22.024 -3.660 1.00 91.25 352 PRO A CA 1
ATOM 2690 C C . PRO A 1 352 ? -11.275 23.429 -3.061 1.00 91.25 352 PRO A C 1
ATOM 2692 O O . PRO A 1 352 ? -11.505 23.637 -1.872 1.00 91.25 352 PRO A O 1
ATOM 2695 N N . ARG A 1 353 ? -10.947 24.419 -3.900 1.00 87.38 353 ARG A N 1
ATOM 2696 C CA . ARG A 1 353 ? -10.863 25.816 -3.462 1.00 87.38 353 ARG A CA 1
ATOM 2697 C C . ARG A 1 353 ? -12.254 26.308 -3.030 1.00 87.38 353 ARG A C 1
ATOM 2699 O O . ARG A 1 353 ? -13.190 26.181 -3.827 1.00 87.38 353 ARG A O 1
ATOM 2706 N N . PRO A 1 354 ? -12.402 26.925 -1.843 1.00 82.00 354 PRO A N 1
ATOM 2707 C CA . PRO A 1 354 ? -13.662 27.545 -1.453 1.00 82.00 354 PRO A CA 1
ATOM 2708 C C . PRO A 1 354 ? -14.032 28.636 -2.463 1.00 82.00 354 PRO A C 1
ATOM 2710 O O . PRO A 1 354 ? -13.224 29.522 -2.756 1.00 82.00 354 PRO A O 1
ATOM 2713 N N . LEU A 1 355 ? -15.242 28.579 -3.025 1.00 82.12 355 LEU A N 1
ATOM 2714 C CA . LEU A 1 355 ? -15.734 29.655 -3.881 1.00 82.12 355 LEU A CA 1
ATOM 2715 C C . LEU A 1 355 ? -16.054 30.878 -3.004 1.00 82.12 355 LEU A C 1
ATOM 2717 O O . LEU A 1 355 ? -16.779 30.737 -2.019 1.00 82.12 355 LEU A O 1
ATOM 2721 N N . PRO A 1 356 ? -15.584 32.086 -3.363 1.00 84.38 356 PRO A N 1
ATOM 2722 C CA . PRO A 1 356 ? -15.784 33.287 -2.548 1.00 84.38 356 PRO A CA 1
ATOM 2723 C C . PRO A 1 356 ? -17.261 33.685 -2.372 1.00 84.38 356 PRO A C 1
ATOM 2725 O O . PRO A 1 356 ? -17.584 34.462 -1.482 1.00 84.38 356 PRO A O 1
ATOM 2728 N N . THR A 1 357 ? -18.166 33.157 -3.198 1.00 83.12 357 THR A N 1
ATOM 2729 C CA . THR A 1 357 ? -19.587 33.535 -3.251 1.00 83.12 357 THR A CA 1
ATOM 2730 C C . THR A 1 357 ? -20.555 32.473 -2.718 1.00 83.12 357 THR A C 1
ATOM 2732 O O . THR A 1 357 ? -21.741 32.525 -3.027 1.00 83.12 357 THR A O 1
ATOM 2735 N N . GLY A 1 358 ? -20.095 31.514 -1.906 1.00 79.38 358 GLY A N 1
ATOM 2736 C CA . GLY A 1 358 ? -20.993 30.557 -1.235 1.00 79.38 358 GLY A CA 1
ATOM 2737 C C . GLY A 1 358 ? -21.689 29.562 -2.174 1.00 79.38 358 GLY A C 1
ATOM 2738 O O . GLY A 1 358 ? -22.665 28.924 -1.786 1.00 79.38 358 GLY A O 1
ATOM 2739 N N . GLY A 1 359 ? -21.199 29.417 -3.409 1.00 75.19 359 GLY A N 1
ATOM 2740 C CA . GLY A 1 359 ? -21.614 28.334 -4.295 1.00 75.19 359 GLY A CA 1
ATOM 2741 C C . GLY A 1 359 ? -21.125 26.994 -3.752 1.00 75.19 359 GLY A C 1
ATOM 2742 O O . GLY A 1 359 ? -19.986 26.894 -3.294 1.00 75.19 359 GLY A O 1
ATOM 2743 N N . SER A 1 360 ? -21.981 25.971 -3.806 1.00 67.75 360 SER A N 1
ATOM 2744 C CA . SER A 1 360 ? -21.610 24.605 -3.422 1.00 67.75 360 SER A CA 1
ATOM 2745 C C . SER A 1 360 ? -20.355 24.175 -4.198 1.00 67.75 360 SER A C 1
ATOM 2747 O O . SER A 1 360 ? -20.369 24.234 -5.434 1.00 67.75 360 SER A O 1
ATOM 2749 N N . PRO A 1 361 ? -19.252 23.794 -3.525 1.00 63.19 361 PRO A N 1
ATOM 2750 C CA . PRO A 1 361 ? -18.034 23.381 -4.203 1.00 63.19 361 PRO A CA 1
ATOM 2751 C C . PRO A 1 361 ? -18.283 22.047 -4.911 1.00 63.19 361 PRO A C 1
ATOM 2753 O O . PRO A 1 361 ? -18.217 20.980 -4.315 1.00 63.19 361 PRO A O 1
ATOM 2756 N N . GLN A 1 362 ? -18.563 22.108 -6.211 1.00 62.00 362 GLN A N 1
ATOM 2757 C CA . GLN A 1 362 ? -18.733 20.925 -7.062 1.00 62.00 362 GLN A CA 1
ATOM 2758 C C . GLN A 1 362 ? -17.396 20.306 -7.506 1.00 62.00 362 GLN A C 1
ATOM 2760 O O . GLN A 1 362 ? -17.377 19.349 -8.277 1.00 62.00 362 GLN A O 1
ATOM 2765 N N . ALA A 1 363 ? -16.266 20.859 -7.061 1.00 72.00 363 ALA A N 1
ATOM 2766 C CA . ALA A 1 363 ? -14.957 20.338 -7.414 1.00 72.00 363 ALA A CA 1
ATOM 2767 C C . ALA A 1 363 ? -14.668 19.064 -6.608 1.00 72.00 363 ALA A C 1
ATOM 2769 O O . ALA A 1 363 ? -14.566 19.092 -5.383 1.00 72.00 363 ALA A O 1
ATOM 2770 N N . SER A 1 364 ? -14.531 17.944 -7.317 1.00 81.75 364 SER A N 1
ATOM 2771 C CA . SER A 1 364 ? -14.108 16.670 -6.744 1.00 81.75 364 SER A CA 1
ATOM 2772 C C . SER A 1 364 ? -12.695 16.780 -6.174 1.00 81.75 364 SER A C 1
ATOM 2774 O O . SER A 1 364 ? -11.798 17.319 -6.828 1.00 81.75 364 SER A O 1
ATOM 2776 N N . MET A 1 365 ? -12.487 16.219 -4.984 1.00 89.38 365 MET A N 1
ATOM 2777 C CA . MET A 1 365 ? -11.157 16.009 -4.419 1.00 89.38 365 MET A CA 1
ATOM 2778 C C . MET A 1 365 ? -10.312 15.173 -5.391 1.00 89.38 365 MET A C 1
ATOM 2780 O O . MET A 1 365 ? -10.733 14.093 -5.807 1.00 89.38 365 MET A O 1
ATOM 2784 N N . VAL A 1 366 ? -9.129 15.669 -5.763 1.00 93.00 366 VAL A N 1
ATOM 2785 C CA . VAL A 1 366 ? -8.210 14.952 -6.662 1.00 93.00 366 VAL A CA 1
ATOM 2786 C C . VAL A 1 366 ? -7.090 14.349 -5.831 1.00 93.00 366 VAL A C 1
ATOM 2788 O O . VAL A 1 366 ? -6.330 15.083 -5.204 1.00 93.00 366 VAL A O 1
ATOM 2791 N N . VAL A 1 367 ? -6.988 13.022 -5.830 1.00 94.94 367 VAL A N 1
ATOM 2792 C CA . VAL A 1 367 ? -5.979 12.272 -5.070 1.00 94.94 367 VAL A CA 1
ATOM 2793 C C . VAL A 1 367 ? -4.856 11.827 -6.003 1.00 94.94 367 VAL A C 1
ATOM 2795 O O . VAL A 1 367 ? -5.114 11.369 -7.115 1.00 94.94 367 VAL A O 1
ATOM 2798 N N . GLY A 1 368 ? -3.608 11.937 -5.558 1.00 95.44 368 GLY A N 1
ATOM 2799 C CA . GLY A 1 368 ? -2.465 11.454 -6.320 1.00 95.44 368 GLY A CA 1
ATOM 2800 C C . GLY A 1 368 ? -1.118 11.802 -5.698 1.00 95.44 368 GLY A C 1
ATOM 2801 O O . GLY A 1 368 ? -1.026 12.454 -4.659 1.00 95.44 368 GLY A O 1
ATOM 2802 N N . TRP A 1 369 ? -0.062 11.359 -6.371 1.00 97.44 369 TRP A N 1
ATOM 2803 C CA . TRP A 1 369 ? 1.323 11.641 -6.011 1.00 97.44 369 TRP A CA 1
ATOM 2804 C C . TRP A 1 369 ? 1.762 13.029 -6.469 1.00 97.44 369 TRP A C 1
ATOM 2806 O O . TRP A 1 369 ? 1.411 13.465 -7.568 1.00 97.44 369 TRP A O 1
ATOM 2816 N N . PHE A 1 370 ? 2.572 13.698 -5.656 1.00 98.00 370 PHE A N 1
ATOM 2817 C CA . PHE A 1 370 ? 3.203 14.972 -5.984 1.00 98.00 370 PHE A CA 1
ATOM 2818 C C . PHE A 1 370 ? 4.560 15.128 -5.268 1.00 98.00 370 PHE A C 1
ATOM 2820 O O . PHE A 1 370 ? 4.771 14.512 -4.221 1.00 98.00 370 PHE A O 1
ATOM 2827 N N . PRO A 1 371 ? 5.512 15.911 -5.812 1.00 97.81 371 PRO A N 1
ATOM 2828 C CA . PRO A 1 371 ? 6.824 16.073 -5.194 1.00 97.81 371 PRO A CA 1
ATOM 2829 C C . PRO A 1 371 ? 6.748 16.824 -3.864 1.00 97.81 371 PRO A C 1
ATOM 2831 O O . PRO A 1 371 ? 6.091 17.857 -3.778 1.00 97.81 371 PRO A O 1
ATOM 2834 N N . THR A 1 372 ? 7.506 16.393 -2.856 1.00 96.94 372 THR A N 1
ATOM 2835 C CA . THR A 1 372 ? 7.614 17.091 -1.561 1.00 96.94 372 THR A CA 1
ATOM 2836 C C . THR A 1 372 ? 8.092 18.534 -1.722 1.00 96.94 372 THR A C 1
ATOM 2838 O O . THR A 1 372 ? 7.679 19.405 -0.968 1.00 96.94 372 THR A O 1
ATOM 2841 N N . ALA A 1 373 ? 8.918 18.807 -2.737 1.00 96.88 373 ALA A N 1
ATOM 2842 C CA . ALA A 1 373 ? 9.489 20.128 -3.003 1.00 96.88 373 ALA A CA 1
ATOM 2843 C C . ALA A 1 373 ? 8.453 21.216 -3.347 1.00 96.88 373 ALA A C 1
ATOM 2845 O O . ALA A 1 373 ? 8.798 22.395 -3.354 1.00 96.88 373 ALA A O 1
ATOM 2846 N N . ILE A 1 374 ? 7.200 20.847 -3.647 1.00 97.81 374 ILE A N 1
ATOM 2847 C CA . ILE A 1 374 ? 6.129 21.831 -3.866 1.00 97.81 374 ILE A CA 1
ATOM 2848 C C . ILE A 1 374 ? 5.435 22.251 -2.572 1.00 97.81 374 ILE A C 1
ATOM 2850 O O . ILE A 1 374 ? 4.586 23.139 -2.607 1.00 97.81 374 ILE A O 1
ATOM 2854 N N . LEU A 1 375 ? 5.758 21.607 -1.452 1.00 97.31 375 LEU A N 1
ATOM 2855 C CA . LEU A 1 375 ? 5.277 21.965 -0.126 1.00 97.31 375 LEU A CA 1
ATOM 2856 C C . LEU A 1 375 ? 6.250 22.946 0.547 1.00 97.31 375 LEU A C 1
ATOM 2858 O O . LEU A 1 375 ? 7.437 22.959 0.208 1.00 97.31 375 LEU A O 1
ATOM 2862 N N . PRO A 1 376 ? 5.789 23.759 1.513 1.00 95.31 376 PRO A N 1
ATOM 2863 C CA . PRO A 1 376 ? 6.682 24.536 2.360 1.00 95.31 376 PRO A CA 1
ATOM 2864 C C . PRO A 1 376 ? 7.703 23.625 3.054 1.00 95.31 376 PRO A C 1
ATOM 2866 O O . PRO A 1 376 ? 7.347 22.564 3.568 1.00 95.31 376 PRO A O 1
ATOM 2869 N N . THR A 1 377 ? 8.964 24.052 3.105 1.00 89.88 377 THR A N 1
ATOM 2870 C CA . THR A 1 377 ? 9.972 23.421 3.966 1.00 89.88 377 THR A CA 1
ATOM 2871 C C . THR A 1 377 ? 9.536 23.555 5.421 1.00 89.88 377 THR A C 1
ATOM 2873 O O . THR A 1 377 ? 9.419 24.674 5.923 1.00 89.88 377 THR A O 1
ATOM 2876 N N . THR A 1 378 ? 9.239 22.415 6.044 1.00 77.69 378 THR A N 1
ATOM 2877 C CA . THR A 1 378 ? 8.839 22.276 7.451 1.00 77.69 378 THR A CA 1
ATOM 2878 C C . THR A 1 378 ? 10.019 22.253 8.395 1.00 77.69 378 THR A C 1
ATOM 2880 O O . THR A 1 378 ? 11.055 21.676 7.987 1.00 77.69 378 THR A O 1
#

Radius of gyration: 26.75 Å; chains: 1; bounding box: 78×64×64 Å

InterPro domains:
  IPR001841 Zinc finger, RING-type [PS50089] (46-101)
  IPR001841 Zinc finger, RING-type [SM00184] (46-100)
  IPR013083 Zinc finger, RING/FYVE/PHD-type [G3DSA:3.30.40.10] (30-184)
  IPR017907 Zinc finger, RING-type, conserved site [PS00518] (63-72)
  IPR018957 Zinc finger, C3HC4 RING-type [PF00097] (46-100)
  IPR036028 SH3-like domain superfamily [SSF50044] (267-310)